Protein 2QNU (pdb70)

Structure (mmCIF, N/CA/C/O backbone):
data_2QNU
#
_entry.id   2QNU
#
_cell.length_a   61.257
_cell.length_b   125.407
_cell.length_c   49.876
_cell.angle_alpha   90.00
_cell.angle_beta   90.00
_cell.angle_gamma   90.00
#
_symmetry.space_group_name_H-M   'P 21 21 2'
#
loop_
_entity.id
_entity.type
_entity.pdbx_description
1 polymer 'Uncharacterized protein PA0076'
2 non-polymer 'ACETATE ION'
3 non-polymer 'TRIETHYLENE GLYCOL'
4 water water
#
loop_
_atom_site.group_PDB
_atom_site.id
_atom_site.type_symbol
_atom_site.label_atom_id
_atom_site.label_alt_id
_atom_site.label_comp_id
_atom_site.label_asym_id
_atom_site.label_entity_id
_atom_site.label_seq_id
_atom_site.pdbx_PDB_ins_code
_atom_site.Cartn_x
_atom_site.Cartn_y
_atom_site.Cartn_z
_atom_site.occupancy
_atom_site.B_iso_or_equiv
_atom_site.auth_seq_id
_atom_site.auth_comp_id
_atom_site.auth_asym_id
_atom_site.auth_atom_id
_atom_site.pdbx_PDB_model_num
ATOM 1 N N . VAL A 1 4 ? 44.174 51.101 41.284 1.00 38.89 4 VAL A N 1
ATOM 2 C CA . VAL A 1 4 ? 44.713 49.839 40.732 1.00 37.25 4 VAL A CA 1
ATOM 3 C C . VAL A 1 4 ? 44.189 48.549 41.455 1.00 36.76 4 VAL A C 1
ATOM 4 O O . VAL A 1 4 ? 44.061 48.469 42.661 1.00 34.57 4 VAL A O 1
ATOM 8 N N . GLY A 1 5 ? 43.947 47.520 40.659 1.00 35.45 5 GLY A N 1
ATOM 9 C CA . GLY A 1 5 ? 43.413 46.249 41.166 1.00 36.02 5 GLY A CA 1
ATOM 10 C C . GLY A 1 5 ? 43.982 45.189 40.261 1.00 35.38 5 GLY A C 1
ATOM 11 O O . GLY A 1 5 ? 44.761 45.502 39.350 1.00 34.58 5 GLY A O 1
ATOM 12 N N . PHE A 1 6 ? 43.617 43.945 40.520 1.00 36.92 6 PHE A N 1
ATOM 13 C CA . PHE A 1 6 ? 44.135 42.847 39.706 1.00 36.42 6 PHE A CA 1
ATOM 14 C C . PHE A 1 6 ? 43.042 41.801 39.561 1.00 36.63 6 PHE A C 1
ATOM 15 O O . PHE A 1 6 ? 42.058 41.780 40.329 1.00 36.08 6 PHE A O 1
ATOM 23 N N . TYR A 1 7 ? 43.194 40.982 38.540 1.00 36.06 7 TYR A N 1
ATOM 24 C CA . TYR A 1 7 ? 42.300 39.886 38.360 1.00 35.63 7 TYR A CA 1
ATOM 25 C C . TYR A 1 7 ? 43.035 38.825 37.609 1.00 35.62 7 TYR A C 1
ATOM 26 O O . TYR A 1 7 ? 43.728 39.102 36.622 1.00 34.69 7 TYR A O 1
ATOM 35 N N . GLY A 1 8 ? 42.869 37.603 38.108 1.00 35.25 8 GLY A N 1
ATOM 36 C CA . GLY A 1 8 ? 43.225 36.404 37.323 1.00 36.29 8 GLY A CA 1
ATOM 37 C C . GLY A 1 8 ? 43.595 35.236 38.196 1.00 36.32 8 GLY A C 1
ATOM 38 O O . GLY A 1 8 ? 42.945 35.003 39.234 1.00 35.51 8 GLY A O 1
ATOM 49 N N . LEU A 1 10 ? 46.862 33.197 40.262 1.00 38.67 10 LEU A N 1
ATOM 50 C CA . LEU A 1 10 ? 48.177 33.243 40.931 1.00 40.69 10 LEU A CA 1
ATOM 51 C C . LEU A 1 10 ? 48.573 31.843 41.368 1.00 40.21 10 LEU A C 1
ATOM 52 O O . LEU A 1 10 ? 47.716 31.134 41.893 1.00 39.63 10 LEU A O 1
ATOM 57 N N . ALA A 1 11 ? 49.852 31.475 41.257 1.00 40.18 11 ALA A N 1
ATOM 58 C CA . ALA A 1 11 ? 50.300 30.110 41.591 1.00 40.27 11 ALA A CA 1
ATOM 59 C C . ALA A 1 11 ? 50.024 29.681 43.026 1.00 39.85 11 ALA A C 1
ATOM 60 O O . ALA A 1 11 ? 49.796 28.497 43.311 1.00 39.49 11 ALA A O 1
ATOM 62 N N . GLY A 1 12 ? 50.040 30.642 43.943 1.00 38.91 12 GLY A N 1
ATOM 63 C CA . GLY A 1 12 ? 49.742 30.347 45.333 1.00 38.10 12 GLY A CA 1
ATOM 64 C C . GLY A 1 12 ? 48.258 30.177 45.664 1.00 37.40 12 GLY A C 1
ATOM 65 O O . GLY A 1 12 ? 47.935 29.975 46.793 1.00 38.28 12 GLY A O 1
ATOM 66 N N . ARG A 1 13 ? 47.344 30.279 44.724 1.00 36.50 13 ARG A N 1
ATOM 67 C CA . ARG A 1 13 ? 45.955 30.070 45.080 1.00 37.45 13 ARG A CA 1
ATOM 68 C C . ARG A 1 13 ? 45.257 29.240 44.022 1.00 36.73 13 ARG A C 1
ATOM 69 O O . ARG A 1 13 ? 45.682 29.182 42.897 1.00 33.08 13 ARG A O 1
ATOM 77 N N . GLY A 1 14 ? 44.220 28.536 44.455 1.00 37.87 14 GLY A N 1
ATOM 78 C CA . GLY A 1 14 ? 43.507 27.601 43.607 1.00 40.08 14 GLY A CA 1
ATOM 79 C C . GLY A 1 14 ? 42.433 28.270 42.781 1.00 40.81 14 GLY A C 1
ATOM 80 O O . GLY A 1 14 ? 42.261 27.928 41.640 1.00 44.01 14 GLY A O 1
ATOM 81 N N . ASP A 1 15 ? 41.745 29.259 43.311 1.00 42.29 15 ASP A N 1
ATOM 82 C CA . ASP A 1 15 ? 40.681 29.933 42.521 1.00 42.74 15 ASP A CA 1
ATOM 83 C C . ASP A 1 15 ? 41.119 31.257 41.852 1.00 42.59 15 ASP A C 1
ATOM 84 O O . ASP A 1 15 ? 42.224 31.769 42.099 1.00 41.60 15 ASP A O 1
ATOM 89 N N . PHE A 1 16 ? 40.244 31.786 40.991 1.00 41.98 16 PHE A N 1
ATOM 90 C CA . PHE A 1 16 ? 40.322 33.178 40.550 1.00 42.83 16 PHE A CA 1
ATOM 91 C C . PHE A 1 16 ? 40.462 34.100 41.742 1.00 42.43 16 PHE A C 1
ATOM 92 O O . PHE A 1 16 ? 39.887 33.851 42.789 1.00 43.11 16 PHE A O 1
ATOM 100 N N . VAL A 1 17 ? 41.315 35.101 41.594 1.00 42.37 17 VAL A N 1
ATOM 101 C CA . VAL A 1 17 ? 41.480 36.120 42.619 1.00 43.00 17 VAL A CA 1
ATOM 102 C C . VAL A 1 17 ? 41.344 37.518 41.981 1.00 41.87 17 VAL A C 1
ATOM 103 O O . VAL A 1 17 ? 41.692 37.725 40.839 1.00 41.48 17 VAL A O 1
ATOM 107 N N . SER A 1 18 ? 40.799 38.462 42.740 1.00 42.29 18 SER A N 1
ATOM 108 C CA . SER A 1 18 ? 40.415 39.754 42.193 1.00 42.64 18 SER A CA 1
ATOM 109 C C . SER A 1 18 ? 40.297 40.710 43.304 1.00 42.63 18 SER A C 1
ATOM 110 O O . SER A 1 18 ? 39.652 40.410 44.299 1.00 42.68 18 SER A O 1
ATOM 113 N N . ARG A 1 19 ? 40.976 41.825 43.166 1.00 42.48 19 ARG A N 1
ATOM 114 C CA . ARG A 1 19 ? 40.844 42.896 44.101 1.00 43.00 19 ARG A CA 1
ATOM 115 C C . ARG A 1 19 ? 40.822 44.205 43.344 1.00 42.04 19 ARG A C 1
ATOM 116 O O . ARG A 1 19 ? 41.508 44.352 42.333 1.00 40.82 19 ARG A O 1
ATOM 124 N N . GLY A 1 20 ? 40.031 45.155 43.858 1.00 41.43 20 GLY A N 1
ATOM 125 C CA . GLY A 1 20 ? 40.054 46.486 43.384 1.00 40.35 20 GLY A CA 1
ATOM 126 C C . GLY A 1 20 ? 39.401 46.767 42.054 1.00 40.76 20 GLY A C 1
ATOM 127 O O . GLY A 1 20 ? 39.534 47.881 41.555 1.00 40.24 20 GLY A O 1
ATOM 128 N N . LEU A 1 21 ? 38.681 45.822 41.465 1.00 40.07 21 LEU A N 1
ATOM 129 C CA . LEU A 1 21 ? 38.127 46.046 40.141 1.00 40.34 21 LEU A CA 1
ATOM 130 C C . LEU A 1 21 ? 36.641 45.746 40.115 1.00 40.61 21 LEU A C 1
ATOM 131 O O . LEU A 1 21 ? 36.196 44.751 40.650 1.00 41.90 21 LEU A O 1
ATOM 136 N N . PRO A 1 22 ? 35.850 46.615 39.487 1.00 40.46 22 PRO A N 1
ATOM 137 C CA . PRO A 1 22 ? 34.433 46.275 39.444 1.00 40.63 22 PRO A CA 1
ATOM 138 C C . PRO A 1 22 ? 34.110 45.244 38.362 1.00 39.80 22 PRO A C 1
ATOM 139 O O . PRO A 1 22 ? 34.912 45.046 37.416 1.00 37.60 22 PRO A O 1
ATOM 143 N N . ASN A 1 23 ? 32.896 44.700 38.454 1.00 39.74 23 ASN A N 1
ATOM 144 C CA . ASN A 1 23 ? 32.438 43.649 37.564 1.00 41.68 23 ASN A CA 1
ATOM 145 C C . ASN A 1 23 ? 32.218 44.178 36.150 1.00 40.94 23 ASN A C 1
ATOM 146 O O . ASN A 1 23 ? 32.333 43.465 35.171 1.00 40.35 23 ASN A O 1
ATOM 151 N N . THR A 1 24 ? 31.926 45.450 36.041 1.00 40.93 24 THR A N 1
ATOM 152 C CA . THR A 1 24 ? 31.848 46.124 34.748 1.00 40.01 24 THR A CA 1
ATOM 153 C C . THR A 1 24 ? 33.168 46.039 33.954 1.00 39.29 24 THR A C 1
ATOM 154 O O . THR A 1 24 ? 33.180 46.132 32.725 1.00 38.63 24 THR A O 1
ATOM 158 N N . PHE A 1 25 ? 34.289 45.864 34.650 1.00 38.50 25 PHE A N 1
ATOM 159 C CA . PHE A 1 25 ? 35.548 45.545 33.957 1.00 38.06 25 PHE A CA 1
ATOM 160 C C . PHE A 1 25 ? 35.779 44.008 33.876 1.00 38.08 25 PHE A C 1
ATOM 161 O O . PHE A 1 25 ? 36.141 43.487 32.813 1.00 36.75 25 PHE A O 1
ATOM 169 N N . VAL A 1 26 ? 35.649 43.342 35.025 1.00 37.61 26 VAL A N 1
ATOM 170 C CA . VAL A 1 26 ? 36.128 41.946 35.215 1.00 38.05 26 VAL A CA 1
ATOM 171 C C . VAL A 1 26 ? 35.309 40.993 34.319 1.00 38.83 26 VAL A C 1
ATOM 172 O O . VAL A 1 26 ? 35.891 40.143 33.609 1.00 37.46 26 VAL A O 1
ATOM 176 N N . GLU A 1 27 ? 33.982 41.197 34.292 1.00 39.19 27 GLU A N 1
ATOM 177 C CA . GLU A 1 27 ? 33.097 40.297 33.548 1.00 39.51 27 GLU A CA 1
ATOM 178 C C . GLU A 1 27 ? 33.465 40.253 32.078 1.00 38.72 27 GLU A C 1
ATOM 179 O O . GLU A 1 27 ? 33.775 39.193 31.552 1.00 40.58 27 GLU A O 1
ATOM 185 N N . PRO A 1 28 ? 33.515 41.416 31.410 1.00 39.00 28 PRO A N 1
ATOM 186 C CA . PRO A 1 28 ? 33.920 41.384 30.040 1.00 38.23 28 PRO A CA 1
ATOM 187 C C . PRO A 1 28 ? 35.402 41.028 29.797 1.00 36.90 28 PRO A C 1
ATOM 188 O O . PRO A 1 28 ? 35.731 40.519 28.742 1.00 36.16 28 PRO A O 1
ATOM 192 N N . TRP A 1 29 ? 36.268 41.359 30.729 1.00 36.25 29 TRP A N 1
ATOM 193 C CA . TRP A 1 29 ? 37.664 41.108 30.565 1.00 36.09 29 TRP A CA 1
ATOM 194 C C . TRP A 1 29 ? 37.927 39.554 30.608 1.00 36.86 29 TRP A C 1
ATOM 195 O O . TRP A 1 29 ? 38.626 38.991 29.756 1.00 36.50 29 TRP A O 1
ATOM 206 N N . ASP A 1 30 ? 37.384 38.939 31.650 1.00 37.46 30 ASP A N 1
ATOM 207 C CA . ASP A 1 30 ? 37.387 37.480 31.865 1.00 36.87 30 ASP A CA 1
ATOM 208 C C . ASP A 1 30 ? 36.817 36.769 30.646 1.00 36.58 30 ASP A C 1
ATOM 209 O O . ASP A 1 30 ? 37.482 35.944 30.104 1.00 35.31 30 ASP A O 1
ATOM 214 N N . ALA A 1 31 ? 35.670 37.207 30.128 1.00 36.49 31 ALA A N 1
ATOM 215 C CA . ALA A 1 31 ? 35.074 36.604 28.955 1.00 37.44 31 ALA A CA 1
ATOM 216 C C . ALA A 1 31 ? 35.978 36.701 27.739 1.00 38.03 31 ALA A C 1
ATOM 217 O O . ALA A 1 31 ? 36.139 35.724 26.963 1.00 37.96 31 ALA A O 1
ATOM 219 N N . TRP A 1 32 ? 36.652 37.844 27.614 1.00 38.42 32 TRP A N 1
ATOM 220 C CA . TRP A 1 32 ? 37.503 38.098 26.462 1.00 37.50 32 TRP A CA 1
ATOM 221 C C . TRP A 1 32 ? 38.691 37.208 26.565 1.00 37.28 32 TRP A C 1
ATOM 222 O O . TRP A 1 32 ? 39.033 36.549 25.612 1.00 38.21 32 TRP A O 1
ATOM 233 N N . LEU A 1 33 ? 39.334 37.179 27.716 1.00 37.48 33 LEU A N 1
ATOM 234 C CA . LEU A 1 33 ? 40.503 36.298 27.934 1.00 37.67 33 LEU A CA 1
ATOM 235 C C . LEU A 1 33 ? 40.139 34.821 27.809 1.00 36.32 33 LEU A C 1
ATOM 236 O O . LEU A 1 33 ? 40.876 34.064 27.243 1.00 37.51 33 LEU A O 1
ATOM 241 N N . ALA A 1 34 ? 39.018 34.418 28.348 1.00 35.49 34 ALA A N 1
ATOM 242 C CA . ALA A 1 34 ? 38.564 33.009 28.274 1.00 37.32 34 ALA A CA 1
ATOM 243 C C . ALA A 1 34 ? 38.344 32.539 26.843 1.00 37.84 34 ALA A C 1
ATOM 244 O O . ALA A 1 34 ? 38.748 31.463 26.474 1.00 37.36 34 ALA A O 1
ATOM 246 N N . SER A 1 35 ? 37.715 33.361 26.021 1.00 38.85 35 SER A N 1
ATOM 247 C CA . SER A 1 35 ? 37.520 33.059 24.612 1.00 38.58 35 SER A CA 1
ATOM 248 C C . SER A 1 35 ? 38.809 32.985 23.831 1.00 37.83 35 SER A C 1
ATOM 249 O O . SER A 1 35 ? 38.933 32.223 22.901 1.00 37.23 35 SER A O 1
ATOM 252 N N . GLY A 1 36 ? 39.737 33.878 24.156 1.00 36.51 36 GLY A N 1
ATOM 253 C CA . GLY A 1 36 ? 40.991 33.948 23.496 1.00 36.46 36 GLY A CA 1
ATOM 254 C C . GLY A 1 36 ? 41.851 32.802 24.006 1.00 35.22 36 GLY A C 1
ATOM 255 O O . GLY A 1 36 ? 42.483 32.143 23.216 1.00 36.27 36 GLY A O 1
ATOM 264 N N . ARG A 1 38 ? 40.760 29.730 24.956 1.00 38.83 38 ARG A N 1
ATOM 265 C CA . ARG A 1 38 ? 40.264 28.588 24.191 1.00 40.22 38 ARG A CA 1
ATOM 266 C C . ARG A 1 38 ? 40.562 28.614 22.712 1.00 38.98 38 ARG A C 1
ATOM 267 O O . ARG A 1 38 ? 40.930 27.597 22.165 1.00 40.22 38 ARG A O 1
ATOM 275 N N . ALA A 1 39 ? 40.368 29.742 22.026 1.00 38.77 39 ALA A N 1
ATOM 276 C CA . ALA A 1 39 ? 40.656 29.778 20.605 1.00 38.31 39 ALA A CA 1
ATOM 277 C C . ALA A 1 39 ? 42.122 29.463 20.381 1.00 38.84 39 ALA A C 1
ATOM 278 O O . ALA A 1 39 ? 42.445 28.687 19.509 1.00 38.16 39 ALA A O 1
ATOM 280 N N . SER A 1 40 ? 43.013 30.061 21.167 1.00 38.66 40 SER A N 1
ATOM 281 C CA . SER A 1 40 ? 44.444 29.850 20.931 1.00 38.06 40 SER A CA 1
ATOM 282 C C . SER A 1 40 ? 44.874 28.376 21.160 1.00 38.29 40 SER A C 1
ATOM 283 O O . SER A 1 40 ? 45.723 27.845 20.445 1.00 38.05 40 SER A O 1
ATOM 286 N N . GLN A 1 41 ? 44.277 27.750 22.162 1.00 39.06 41 GLN A N 1
ATOM 287 C CA . GLN A 1 41 ? 44.426 26.296 22.450 1.00 39.02 41 GLN A CA 1
ATOM 288 C C . GLN A 1 41 ? 43.979 25.418 21.291 1.00 39.43 41 GLN A C 1
ATOM 289 O O . GLN A 1 41 ? 44.692 24.504 20.871 1.00 37.30 41 GLN A O 1
ATOM 295 N N . ASP A 1 42 ? 42.831 25.737 20.715 1.00 39.60 42 ASP A N 1
ATOM 296 C CA . ASP A 1 42 ? 42.371 25.009 19.577 1.00 41.73 42 ASP A CA 1
ATOM 297 C C . ASP A 1 42 ? 43.307 25.120 18.401 1.00 42.80 42 ASP A C 1
ATOM 298 O O . ASP A 1 42 ? 43.570 24.118 17.715 1.00 42.95 42 ASP A O 1
ATOM 303 N N . GLU A 1 43 ? 43.753 26.357 18.146 1.00 43.35 43 GLU A N 1
ATOM 304 C CA . GLU A 1 43 ? 44.706 26.659 17.075 1.00 43.75 43 GLU A CA 1
ATOM 305 C C . GLU A 1 43 ? 46.085 26.023 17.239 1.00 42.45 43 GLU A C 1
ATOM 306 O O . GLU A 1 43 ? 46.620 25.448 16.308 1.00 43.10 43 GLU A O 1
ATOM 312 N N . LEU A 1 44 ? 46.686 26.181 18.399 1.00 42.19 44 LEU A N 1
ATOM 313 C CA . LEU A 1 44 ? 48.074 25.756 18.574 1.00 41.95 44 LEU A CA 1
ATOM 314 C C . LEU A 1 44 ? 48.194 24.312 19.030 1.00 41.66 44 LEU A C 1
ATOM 315 O O . LEU A 1 44 ? 49.242 23.700 18.839 1.00 42.03 44 LEU A O 1
ATOM 320 N N . GLY A 1 45 ? 47.133 23.794 19.646 1.00 41.22 45 GLY A N 1
ATOM 321 C CA . GLY A 1 45 ? 47.091 22.424 20.142 1.00 41.24 45 GLY A CA 1
ATOM 322 C C . GLY A 1 45 ? 48.270 22.081 21.031 1.00 41.03 45 GLY A C 1
ATOM 323 O O . GLY A 1 45 ? 48.480 22.679 22.087 1.00 40.32 45 GLY A O 1
ATOM 324 N N . ALA A 1 46 ? 49.038 21.089 20.585 1.00 41.63 46 ALA A N 1
ATOM 325 C CA . ALA A 1 46 ? 50.154 20.520 21.359 1.00 41.24 46 ALA A CA 1
ATOM 326 C C . ALA A 1 46 ? 51.258 21.544 21.590 1.00 40.71 46 ALA A C 1
ATOM 327 O O . ALA A 1 46 ? 51.939 21.516 22.610 1.00 41.66 46 ALA A O 1
ATOM 329 N N . ALA A 1 47 ? 51.414 22.445 20.635 1.00 39.82 47 ALA A N 1
ATOM 330 C CA . ALA A 1 47 ? 52.398 23.501 20.717 1.00 39.88 47 ALA A CA 1
ATOM 331 C C . ALA A 1 47 ? 51.942 24.731 21.617 1.00 39.86 47 ALA A C 1
ATOM 332 O O . ALA A 1 47 ? 52.701 25.693 21.808 1.00 39.35 47 ALA A O 1
ATOM 334 N N . TRP A 1 48 ? 50.740 24.676 22.193 1.00 39.23 48 TRP A N 1
ATOM 335 C CA . TRP A 1 48 ? 50.170 25.847 22.906 1.00 38.81 48 TRP A CA 1
ATOM 336 C C . TRP A 1 48 ? 50.955 26.178 24.169 1.00 39.22 48 TRP A C 1
ATOM 337 O O . TRP A 1 48 ? 51.385 27.344 24.391 1.00 36.83 48 TRP A O 1
ATOM 348 N N . LEU A 1 49 ? 51.139 25.164 25.011 1.00 40.11 49 LEU A N 1
ATOM 349 C CA . LEU A 1 49 ? 51.686 25.382 26.337 1.00 41.59 49 LEU A CA 1
ATOM 350 C C . LEU A 1 49 ? 53.057 26.025 26.308 1.00 42.18 49 LEU A C 1
ATOM 351 O O . LEU A 1 49 ? 53.345 26.981 27.054 1.00 42.16 49 LEU A O 1
ATOM 356 N N . ASP A 1 50 ? 53.884 25.524 25.413 1.00 42.69 50 ASP A N 1
ATOM 357 C CA . ASP A 1 50 ? 55.254 26.007 25.243 1.00 43.96 50 ASP A CA 1
ATOM 358 C C . ASP A 1 50 ? 55.227 27.486 24.768 1.00 43.33 50 ASP A C 1
ATOM 359 O O . ASP A 1 50 ? 55.994 28.313 25.235 1.00 43.12 50 ASP A O 1
ATOM 364 N N . ALA A 1 51 ? 54.321 27.788 23.851 1.00 42.41 51 ALA A N 1
ATOM 365 C CA . ALA A 1 51 ? 54.091 29.163 23.411 1.00 42.01 51 ALA A CA 1
ATOM 366 C C . ALA A 1 51 ? 53.618 30.079 24.542 1.00 41.34 51 ALA A C 1
ATOM 367 O O . ALA A 1 51 ? 54.191 31.101 24.747 1.00 44.64 51 ALA A O 1
ATOM 369 N N . TYR A 1 52 ? 52.606 29.693 25.289 1.00 40.27 52 TYR A N 1
ATOM 370 C CA . TYR A 1 52 ? 52.066 30.463 26.379 1.00 40.09 52 TYR A CA 1
ATOM 371 C C . TYR A 1 52 ? 53.096 30.720 27.476 1.00 40.26 52 TYR A C 1
ATOM 372 O O . TYR A 1 52 ? 53.175 31.815 28.052 1.00 39.21 52 TYR A O 1
ATOM 381 N N . LEU A 1 53 ? 53.860 29.693 27.820 1.00 40.96 53 LEU A N 1
ATOM 382 C CA . LEU A 1 53 ? 54.728 29.792 28.986 1.00 42.03 53 LEU A CA 1
ATOM 383 C C . LEU A 1 53 ? 55.967 30.660 28.712 1.00 42.24 53 LEU A C 1
ATOM 384 O O . LEU A 1 53 ? 56.611 31.117 29.647 1.00 42.80 53 LEU A O 1
ATOM 389 N N . THR A 1 54 ? 56.295 30.874 27.439 1.00 41.97 54 THR A N 1
ATOM 390 C CA . THR A 1 54 ? 57.401 31.774 27.055 1.00 41.96 54 THR A CA 1
ATOM 391 C C . THR A 1 54 ? 56.938 33.126 26.469 1.00 41.61 54 THR A C 1
ATOM 392 O O . THR A 1 54 ? 57.778 33.969 26.111 1.00 43.24 54 THR A O 1
ATOM 396 N N . SER A 1 55 ? 55.615 33.350 26.369 1.00 39.97 55 SER A N 1
ATOM 397 C CA . SER A 1 55 ? 55.092 34.539 25.736 1.00 38.61 55 SER A CA 1
ATOM 398 C C . SER A 1 55 ? 55.363 35.781 26.593 1.00 37.93 55 SER A C 1
ATOM 399 O O . SER A 1 55 ? 55.543 35.645 27.816 1.00 36.68 55 SER A O 1
ATOM 402 N N . PRO A 1 56 ? 55.338 37.003 25.960 1.00 37.50 56 PRO A N 1
ATOM 403 C CA . PRO A 1 56 ? 55.634 38.283 26.627 1.00 37.18 56 PRO A CA 1
ATOM 404 C C . PRO A 1 56 ? 54.591 38.716 27.627 1.00 34.94 56 PRO A C 1
ATOM 405 O O . PRO A 1 56 ? 53.433 38.330 27.501 1.00 35.24 56 PRO A O 1
ATOM 409 N N . LEU A 1 57 ? 54.989 39.527 28.598 1.00 35.13 57 LEU A N 1
ATOM 410 C CA . LEU A 1 57 ? 53.997 40.413 29.296 1.00 36.04 57 LEU A CA 1
ATOM 411 C C . LEU A 1 57 ? 53.558 41.542 28.329 1.00 34.91 57 LEU A C 1
ATOM 412 O O . LEU A 1 57 ? 54.369 42.047 27.533 1.00 34.44 57 LEU A O 1
ATOM 417 N N . TRP A 1 58 ? 52.257 41.829 28.327 1.00 34.97 58 TRP A N 1
ATOM 418 C CA . TRP A 1 58 ? 51.671 42.811 27.404 1.00 34.32 58 TRP A CA 1
ATOM 419 C C . TRP A 1 58 ? 51.124 43.945 28.204 1.00 34.98 58 TRP A C 1
ATOM 420 O O . TRP A 1 58 ? 50.225 43.746 29.030 1.00 33.72 58 TRP A O 1
ATOM 431 N N . ARG A 1 59 ? 51.638 45.162 27.891 1.00 35.02 59 ARG A N 1
ATOM 432 C CA . ARG A 1 59 ? 51.084 46.450 28.387 1.00 32.90 59 ARG A CA 1
ATOM 433 C C . ARG A 1 59 ? 49.952 46.801 27.466 1.00 32.48 59 ARG A C 1
ATOM 434 O O . ARG A 1 59 ? 50.013 46.518 26.255 1.00 32.53 59 ARG A O 1
ATOM 442 N N . PHE A 1 60 ? 48.914 47.389 28.020 1.00 31.62 60 PHE A N 1
ATOM 443 C CA . PHE A 1 60 ? 47.752 47.725 27.174 1.00 32.32 60 PHE A CA 1
ATOM 444 C C . PHE A 1 60 ? 47.083 49.077 27.571 1.00 31.76 60 PHE A C 1
ATOM 445 O O . PHE A 1 60 ? 47.203 49.519 28.678 1.00 30.61 60 PHE A O 1
ATOM 453 N N . ALA A 1 61 ? 46.308 49.640 26.637 1.00 33.24 61 ALA A N 1
ATOM 454 C CA . ALA A 1 61 ? 45.469 50.814 26.879 1.00 33.42 61 ALA A CA 1
ATOM 455 C C . ALA A 1 61 ? 44.216 50.562 26.079 1.00 33.75 61 ALA A C 1
ATOM 456 O O . ALA A 1 61 ? 44.302 50.341 24.907 1.00 34.64 61 ALA A O 1
ATOM 458 N N . ILE A 1 62 ? 43.078 50.523 26.741 1.00 34.93 62 ILE A N 1
ATOM 459 C CA . ILE A 1 62 ? 41.821 50.182 26.122 1.00 35.66 62 ILE A CA 1
ATOM 460 C C . ILE A 1 62 ? 40.859 51.345 26.316 1.00 35.25 62 ILE A C 1
ATOM 461 O O . ILE A 1 62 ? 40.610 51.808 27.430 1.00 35.25 62 ILE A O 1
ATOM 466 N N . ALA A 1 63 ? 40.273 51.752 25.206 1.00 34.91 63 ALA A N 1
ATOM 467 C CA . ALA A 1 63 ? 39.407 52.904 25.160 1.00 34.85 63 ALA A CA 1
ATOM 468 C C . ALA A 1 63 ? 38.090 52.717 25.888 1.00 35.25 63 ALA A C 1
ATOM 469 O O . ALA A 1 63 ? 37.554 51.585 26.014 1.00 33.00 63 ALA A O 1
ATOM 471 N N . PRO A 1 64 ? 37.528 53.863 26.360 1.00 35.05 64 PRO A N 1
ATOM 472 C CA . PRO A 1 64 ? 36.248 53.772 27.013 1.00 34.98 64 PRO A CA 1
ATOM 473 C C . PRO A 1 64 ? 35.249 53.050 26.174 1.00 34.44 64 PRO A C 1
ATOM 474 O O . PRO A 1 64 ? 35.280 53.178 24.951 1.00 34.88 64 PRO A O 1
ATOM 478 N N . GLY A 1 65 ? 34.371 52.309 26.822 1.00 35.55 65 GLY A N 1
ATOM 479 C CA . GLY A 1 65 ? 33.278 51.670 26.147 1.00 36.82 65 GLY A CA 1
ATOM 480 C C . GLY A 1 65 ? 33.536 50.242 25.702 1.00 38.67 65 GLY A C 1
ATOM 481 O O . GLY A 1 65 ? 32.620 49.541 25.350 1.00 37.71 65 GLY A O 1
ATOM 482 N N . LEU A 1 66 ? 34.790 49.828 25.656 1.00 38.28 66 LEU A N 1
ATOM 483 C CA . LEU A 1 66 ? 35.157 48.443 25.314 1.00 38.81 66 LEU A CA 1
ATOM 484 C C . LEU A 1 66 ? 34.997 47.450 26.468 1.00 38.98 66 LEU A C 1
ATOM 485 O O . LEU A 1 66 ? 34.600 46.356 26.231 1.00 38.97 66 LEU A O 1
ATOM 490 N N . LEU A 1 67 ? 35.325 47.854 27.687 1.00 40.24 67 LEU A N 1
ATOM 491 C CA . LEU A 1 67 ? 35.216 47.088 28.896 1.00 41.42 67 LEU A CA 1
ATOM 492 C C . LEU A 1 67 ? 34.544 47.864 30.017 1.00 42.96 67 LEU A C 1
ATOM 493 O O . LEU A 1 67 ? 35.147 48.095 31.087 1.00 45.57 67 LEU A O 1
ATOM 498 N N . GLY A 1 68 ? 33.312 48.282 29.784 1.00 43.59 68 GLY A N 1
ATOM 499 C CA . GLY A 1 68 ? 32.658 49.300 30.635 1.00 42.55 68 GLY A CA 1
ATOM 500 C C . GLY A 1 68 ? 32.974 50.697 30.144 1.00 42.84 68 GLY A C 1
ATOM 501 O O . GLY A 1 68 ? 33.698 50.864 29.157 1.00 44.52 68 GLY A O 1
ATOM 502 N N . GLY A 1 69 ? 32.422 51.702 30.838 1.00 42.05 69 GLY A N 1
ATOM 503 C CA . GLY A 1 69 ? 32.528 53.114 30.456 1.00 41.91 69 GLY A CA 1
ATOM 504 C C . GLY A 1 69 ? 33.881 53.760 30.627 1.00 40.78 69 GLY A C 1
ATOM 505 O O . GLY A 1 69 ? 34.208 54.696 29.905 1.00 40.21 69 GLY A O 1
ATOM 506 N N . GLU A 1 70 ? 34.692 53.231 31.546 1.00 39.66 70 GLU A N 1
ATOM 507 C CA . GLU A 1 70 ? 35.964 53.794 31.864 1.00 39.76 70 GLU A CA 1
ATOM 508 C C . GLU A 1 70 ? 37.016 53.277 30.896 1.00 39.52 70 GLU A C 1
ATOM 509 O O . GLU A 1 70 ? 36.873 52.199 30.310 1.00 40.63 70 GLU A O 1
ATOM 515 N N . ALA A 1 71 ? 38.053 54.064 30.693 1.00 38.24 71 ALA A N 1
ATOM 516 C CA . ALA A 1 71 ? 39.224 53.608 29.966 1.00 36.90 71 ALA A CA 1
ATOM 517 C C . ALA A 1 71 ? 39.946 52.700 30.957 1.00 36.42 71 ALA A C 1
ATOM 518 O O . ALA A 1 71 ? 39.658 52.755 32.171 1.00 34.76 71 ALA A O 1
ATOM 520 N N . VAL A 1 72 ? 40.845 51.869 30.411 1.00 36.16 72 VAL A N 1
ATOM 521 C CA . VAL A 1 72 ? 41.596 50.843 31.172 1.00 36.95 72 VAL A CA 1
ATOM 522 C C . VAL A 1 72 ? 43.029 50.726 30.644 1.00 35.52 72 VAL A C 1
ATOM 523 O O . VAL A 1 72 ? 43.237 50.737 29.447 1.00 37.40 72 VAL A O 1
ATOM 527 N N . THR A 1 73 ? 43.986 50.681 31.558 1.00 35.23 73 THR A N 1
ATOM 528 C CA . THR A 1 73 ? 45.407 50.502 31.251 1.00 34.46 73 THR A CA 1
ATOM 529 C C . THR A 1 73 ? 45.920 49.498 32.291 1.00 34.04 73 THR A C 1
ATOM 530 O O . THR A 1 73 ? 45.421 49.418 33.398 1.00 35.38 73 THR A O 1
ATOM 534 N N . GLY A 1 74 ? 46.918 48.737 31.908 1.00 34.05 74 GLY A N 1
ATOM 535 C CA . GLY A 1 74 ? 47.518 47.775 32.836 1.00 33.57 74 GLY A CA 1
ATOM 536 C C . GLY A 1 74 ? 48.477 46.885 32.090 1.00 32.95 74 GLY A C 1
ATOM 537 O O . GLY A 1 74 ? 48.863 47.207 30.996 1.00 32.21 74 GLY A O 1
ATOM 538 N N . VAL A 1 75 ? 48.895 45.794 32.734 1.00 33.93 75 VAL A N 1
ATOM 539 C CA . VAL A 1 75 ? 49.748 44.776 32.131 1.00 34.84 75 VAL A CA 1
ATOM 540 C C . VAL A 1 75 ? 49.077 43.398 32.399 1.00 35.26 75 VAL A C 1
ATOM 541 O O . VAL A 1 75 ? 48.528 43.149 33.485 1.00 34.23 75 VAL A O 1
ATOM 545 N N . VAL A 1 76 ? 49.167 42.507 31.411 1.00 36.35 76 VAL A N 1
ATOM 546 C CA . VAL A 1 76 ? 48.708 41.117 31.554 1.00 36.56 76 VAL A CA 1
ATOM 547 C C . VAL A 1 76 ? 49.878 40.142 31.266 1.00 37.75 76 VAL A C 1
ATOM 548 O O . VAL A 1 76 ? 50.609 40.312 30.293 1.00 38.20 76 VAL A O 1
ATOM 560 N N . PRO A 1 78 ? 51.012 35.795 31.302 1.00 37.37 78 PRO A N 1
ATOM 561 C CA . PRO A 1 78 ? 50.648 34.344 31.375 1.00 36.38 78 PRO A CA 1
ATOM 562 C C . PRO A 1 78 ? 50.819 33.898 32.820 1.00 34.62 78 PRO A C 1
ATOM 563 O O . PRO A 1 78 ? 51.802 34.276 33.493 1.00 35.18 78 PRO A O 1
ATOM 567 N N . SER A 1 79 ? 49.865 33.147 33.342 1.00 34.01 79 SER A N 1
ATOM 568 C CA . SER A 1 79 ? 49.920 32.671 34.725 1.00 33.96 79 SER A CA 1
ATOM 569 C C . SER A 1 79 ? 49.231 31.278 34.870 1.00 33.24 79 SER A C 1
ATOM 570 O O . SER A 1 79 ? 48.828 30.648 33.893 1.00 33.37 79 SER A O 1
ATOM 573 N N . ILE A 1 80 ? 49.143 30.820 36.099 1.00 34.42 80 ILE A N 1
ATOM 574 C CA . ILE A 1 80 ? 48.652 29.488 36.450 1.00 33.40 80 ILE A CA 1
ATOM 575 C C . ILE A 1 80 ? 48.076 29.555 37.829 1.00 32.86 80 ILE A C 1
ATOM 576 O O . ILE A 1 80 ? 48.545 30.335 38.602 1.00 32.67 80 ILE A O 1
ATOM 581 N N . ASP A 1 81 ? 47.106 28.708 38.214 1.00 32.57 81 ASP A N 1
ATOM 582 C CA . ASP A 1 81 ? 46.701 28.591 39.631 1.00 32.52 81 ASP A CA 1
ATOM 583 C C . ASP A 1 81 ? 47.484 27.473 40.337 1.00 31.38 81 ASP A C 1
ATOM 584 O O . ASP A 1 81 ? 48.298 26.783 39.721 1.00 30.63 81 ASP A O 1
ATOM 589 N N . ARG A 1 82 ? 47.279 27.369 41.640 1.00 31.43 82 ARG A N 1
ATOM 590 C CA . ARG A 1 82 ? 47.874 26.318 42.482 1.00 32.65 82 ARG A CA 1
ATOM 591 C C . ARG A 1 82 ? 47.703 24.852 42.006 1.00 33.78 82 ARG A C 1
ATOM 592 O O . ARG A 1 82 ? 48.566 23.963 42.315 1.00 32.68 82 ARG A O 1
ATOM 600 N N . VAL A 1 83 ? 46.620 24.583 41.287 1.00 33.31 83 VAL A N 1
ATOM 601 C CA . VAL A 1 83 ? 46.353 23.249 40.807 1.00 34.47 83 VAL A CA 1
ATOM 602 C C . VAL A 1 83 ? 46.534 23.057 39.335 1.00 34.95 83 VAL A C 1
ATOM 603 O O . VAL A 1 83 ? 45.900 22.180 38.711 1.00 36.28 83 VAL A O 1
ATOM 607 N N . GLY A 1 84 ? 47.425 23.831 38.739 1.00 34.47 84 GLY A N 1
ATOM 608 C CA . GLY A 1 84 ? 47.846 23.565 37.375 1.00 33.94 84 GLY A CA 1
ATOM 609 C C . GLY A 1 84 ? 46.993 24.053 36.243 1.00 34.67 84 GLY A C 1
ATOM 610 O O . GLY A 1 84 ? 47.254 23.697 35.103 1.00 34.55 84 GLY A O 1
ATOM 611 N N . ARG A 1 85 ? 45.956 24.834 36.530 1.00 34.47 85 ARG A N 1
ATOM 612 C CA . ARG A 1 85 ? 45.100 25.373 35.478 1.00 35.70 85 ARG A CA 1
ATOM 613 C C . ARG A 1 85 ? 45.584 26.799 35.016 1.00 35.59 85 ARG A C 1
ATOM 614 O O . ARG A 1 85 ? 45.850 27.670 35.842 1.00 33.74 85 ARG A O 1
ATOM 622 N N . TYR A 1 86 ? 45.744 26.971 33.711 1.00 35.31 86 TYR A N 1
ATOM 623 C CA . TYR A 1 86 ? 46.353 28.155 33.184 1.00 37.44 86 TYR A CA 1
ATOM 624 C C . TYR A 1 86 ? 45.362 29.320 32.954 1.00 37.80 86 TYR A C 1
ATOM 625 O O . TYR A 1 86 ? 44.261 29.142 32.419 1.00 36.95 86 TYR A O 1
ATOM 634 N N . PHE A 1 87 ? 45.793 30.518 33.335 1.00 37.50 87 PHE A N 1
ATOM 635 C CA . PHE A 1 87 ? 44.984 31.714 33.022 1.00 37.26 87 PHE A CA 1
ATOM 636 C C . PHE A 1 87 ? 45.813 32.949 33.375 1.00 36.59 87 PHE A C 1
ATOM 637 O O . PHE A 1 87 ? 46.557 32.908 34.347 1.00 36.94 87 PHE A O 1
ATOM 645 N N . PRO A 1 88 ? 45.758 34.000 32.539 1.00 34.79 88 PRO A N 1
ATOM 646 C CA . PRO A 1 88 ? 46.617 35.123 32.833 1.00 34.98 88 PRO A CA 1
ATOM 647 C C . PRO A 1 88 ? 46.325 35.888 34.136 1.00 34.80 88 PRO A C 1
ATOM 648 O O . PRO A 1 88 ? 45.212 35.835 34.718 1.00 34.75 88 PRO A O 1
ATOM 652 N N . LEU A 1 89 ? 47.344 36.575 34.596 1.00 34.49 89 LEU A N 1
ATOM 653 C CA . LEU A 1 89 ? 47.229 37.482 35.707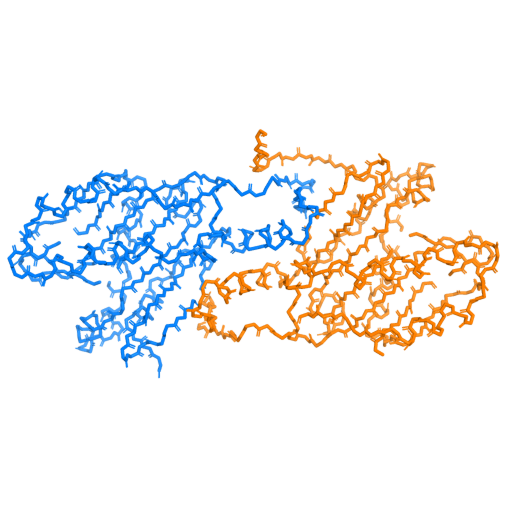 1.00 35.32 89 LEU A CA 1
ATOM 654 C C . LEU A 1 89 ? 47.340 38.928 35.143 1.00 35.74 89 LEU A C 1
ATOM 655 O O . LEU A 1 89 ? 48.264 39.224 34.369 1.00 34.34 89 LEU A O 1
ATOM 660 N N . THR A 1 90 ? 46.393 39.783 35.569 1.00 35.98 90 THR A N 1
ATOM 661 C CA . THR A 1 90 ? 46.242 41.112 35.037 1.00 36.55 90 THR A CA 1
ATOM 662 C C . THR A 1 90 ? 46.201 42.111 36.188 1.00 37.29 90 THR A C 1
ATOM 663 O O . THR A 1 90 ? 45.409 41.914 37.122 1.00 37.96 90 THR A O 1
ATOM 667 N N . VAL A 1 91 ? 47.053 43.149 36.116 1.00 37.74 91 VAL A N 1
ATOM 668 C CA . VAL A 1 91 ? 46.945 44.352 36.955 1.00 37.65 91 VAL A CA 1
ATOM 669 C C . VAL A 1 91 ? 46.395 45.488 36.081 1.00 37.70 91 VAL A C 1
ATOM 670 O O . VAL A 1 91 ? 46.867 45.734 34.974 1.00 37.51 91 VAL A O 1
ATOM 674 N N . ALA A 1 92 ? 45.322 46.100 36.553 1.00 37.53 92 ALA A N 1
ATOM 675 C CA . ALA A 1 92 ? 44.604 47.090 35.767 1.00 36.35 92 ALA A CA 1
ATOM 676 C C . ALA A 1 92 ? 44.179 48.293 36.614 1.00 36.50 92 ALA A C 1
ATOM 677 O O . ALA A 1 92 ? 43.792 48.195 37.771 1.00 35.91 92 ALA A O 1
ATOM 679 N N . CYS A 1 93 ? 44.219 49.430 35.940 1.00 36.93 93 CYS A N 1
ATOM 680 C CA . CYS A 1 93 ? 43.780 50.697 36.463 1.00 36.64 93 CYS A CA 1
ATOM 681 C C . CYS A 1 93 ? 42.676 51.257 35.560 1.00 35.07 93 CYS A C 1
ATOM 682 O O . CYS A 1 93 ? 42.880 51.429 34.345 1.00 35.02 93 CYS A O 1
ATOM 685 N N . LEU A 1 94 ? 41.519 51.531 36.161 1.00 34.79 94 LEU A N 1
ATOM 686 C CA . LEU A 1 94 ? 40.436 52.201 35.464 1.00 37.25 94 LEU A CA 1
ATOM 687 C C . LEU A 1 94 ? 40.599 53.724 35.509 1.00 37.02 94 LEU A C 1
ATOM 688 O O . LEU A 1 94 ? 40.861 54.296 36.565 1.00 35.79 94 LEU A O 1
ATOM 693 N N . LEU A 1 95 ? 40.443 54.349 34.352 1.00 37.88 95 LEU A N 1
ATOM 694 C CA . LEU A 1 95 ? 40.688 55.763 34.155 1.00 37.65 95 LEU A CA 1
ATOM 695 C C . LEU A 1 95 ? 39.418 56.432 33.632 1.00 38.42 95 LEU A C 1
ATOM 696 O O . LEU A 1 95 ? 38.579 55.781 33.013 1.00 38.08 95 LEU A O 1
ATOM 701 N N . PRO A 1 96 ? 39.290 57.746 33.842 1.00 38.96 96 PRO A N 1
ATOM 702 C CA . PRO A 1 96 ? 38.121 58.455 33.245 1.00 38.30 96 PRO A CA 1
ATOM 703 C C . PRO A 1 96 ? 38.033 58.422 31.733 1.00 37.50 96 PRO A C 1
ATOM 704 O O . PRO A 1 96 ? 39.017 58.271 31.025 1.00 36.02 96 PRO A O 1
ATOM 708 N N . ALA A 1 97 ? 36.819 58.590 31.230 1.00 38.98 97 ALA A N 1
ATOM 709 C CA . ALA A 1 97 ? 36.552 58.520 29.783 1.00 38.23 97 ALA A CA 1
ATOM 710 C C . ALA A 1 97 ? 37.243 59.634 28.970 1.00 37.25 97 ALA A C 1
ATOM 711 O O . ALA A 1 97 ? 37.442 59.511 27.754 1.00 36.11 97 ALA A O 1
ATOM 713 N N . ASN A 1 98 ? 37.589 60.728 29.630 1.00 37.17 98 ASN A N 1
ATOM 714 C CA . ASN A 1 98 ? 38.392 61.771 28.992 1.00 37.68 98 ASN A CA 1
ATOM 715 C C . ASN A 1 98 ? 39.897 61.625 29.261 1.00 38.22 98 ASN A C 1
ATOM 716 O O . ASN A 1 98 ? 40.663 62.577 29.102 1.00 36.79 98 ASN A O 1
ATOM 721 N N . ALA A 1 99 ? 40.341 60.426 29.636 1.00 38.50 99 ALA A N 1
ATOM 722 C CA . ALA A 1 99 ? 41.784 60.203 29.874 1.00 37.69 99 ALA A CA 1
ATOM 723 C C . ALA A 1 99 ? 42.609 60.302 28.615 1.00 37.12 99 ALA A C 1
ATOM 724 O O . ALA A 1 99 ? 42.164 59.960 27.546 1.00 34.18 99 ALA A O 1
ATOM 726 N N . ASP A 1 100 ? 43.855 60.757 28.792 1.00 37.66 100 ASP A N 1
ATOM 727 C CA . ASP A 1 100 ? 44.809 60.915 27.728 1.00 37.70 100 ASP A CA 1
ATOM 728 C C . ASP A 1 100 ? 45.516 59.594 27.474 1.00 37.60 100 ASP A C 1
ATOM 729 O O . ASP A 1 100 ? 46.693 59.397 27.919 1.00 36.36 100 ASP A O 1
ATOM 734 N N . LEU A 1 101 ? 44.858 58.690 26.749 1.00 37.09 101 LEU A N 1
ATOM 735 C CA . LEU A 1 101 ? 45.480 57.363 26.474 1.00 39.15 101 LEU A CA 1
ATOM 736 C C . LEU A 1 101 ? 46.670 57.524 25.513 1.00 40.05 101 LEU A C 1
ATOM 737 O O . LEU A 1 101 ? 47.668 56.812 25.598 1.00 39.61 101 LEU A O 1
ATOM 742 N N . GLY A 1 102 ? 46.549 58.474 24.603 1.00 40.65 102 GLY A N 1
ATOM 743 C CA . GLY A 1 102 ? 47.667 58.941 23.791 1.00 40.55 102 GLY A CA 1
ATOM 744 C C . GLY A 1 102 ? 48.997 59.174 24.467 1.00 40.83 102 GLY A C 1
ATOM 745 O O . GLY A 1 102 ? 50.016 58.616 24.031 1.00 41.89 102 GLY A O 1
ATOM 746 N N . GLY A 1 103 ? 49.007 59.999 25.518 1.00 40.24 103 GLY A N 1
ATOM 747 C CA . GLY A 1 103 ? 50.219 60.314 26.237 1.00 40.92 103 GLY A CA 1
ATOM 748 C C . GLY A 1 103 ? 50.653 59.157 27.094 1.00 40.58 103 GLY A C 1
ATOM 749 O O . GLY A 1 103 ? 51.809 59.027 27.499 1.00 42.17 103 GLY A O 1
ATOM 750 N N . LEU A 1 104 ? 49.719 58.288 27.391 1.00 41.08 104 LEU A N 1
ATOM 751 C CA . LEU A 1 104 ? 50.043 57.128 28.198 1.00 41.91 104 LEU A CA 1
ATOM 752 C C . LEU A 1 104 ? 50.749 56.056 27.343 1.00 40.46 104 LEU A C 1
ATOM 753 O O . LEU A 1 104 ? 51.793 55.550 27.692 1.00 38.07 104 LEU A O 1
ATOM 758 N N . VAL A 1 105 ? 50.178 55.750 26.188 1.00 38.57 105 VAL A N 1
ATOM 759 C CA . VAL A 1 105 ? 50.811 54.826 25.287 1.00 38.39 105 VAL A CA 1
ATOM 760 C C . VAL A 1 105 ? 52.140 55.417 24.802 1.00 39.85 105 VAL A C 1
ATOM 761 O O . VAL A 1 105 ? 53.184 54.757 24.686 1.00 38.49 105 VAL A O 1
ATOM 765 N N . GLY A 1 106 ? 52.091 56.706 24.499 1.00 41.48 106 GLY A N 1
ATOM 766 C CA . GLY A 1 106 ? 53.299 57.416 24.091 1.00 41.84 106 GLY A CA 1
ATOM 767 C C . GLY A 1 106 ? 54.055 58.023 25.226 1.00 42.17 106 GLY A C 1
ATOM 768 O O . GLY A 1 106 ? 54.836 58.876 24.993 1.00 43.91 106 GLY A O 1
ATOM 769 N N . GLY A 1 107 ? 53.832 57.580 26.449 1.00 42.34 107 GLY A N 1
ATOM 770 C CA . GLY A 1 107 ? 54.441 58.168 27.624 1.00 42.25 107 GLY A CA 1
ATOM 771 C C . GLY A 1 107 ? 55.544 57.316 28.254 1.00 41.39 107 GLY A C 1
ATOM 772 O O . GLY A 1 107 ? 55.953 56.268 27.725 1.00 41.34 107 GLY A O 1
ATOM 773 N N . ASP A 1 108 ? 56.027 57.779 29.393 1.00 40.16 108 ASP A N 1
ATOM 774 C CA . ASP A 1 108 ? 57.148 57.127 30.036 1.00 40.94 108 ASP A CA 1
ATOM 775 C C . ASP A 1 108 ? 56.708 55.724 30.411 1.00 40.19 108 ASP A C 1
ATOM 776 O O . ASP A 1 108 ? 55.509 55.484 30.624 1.00 37.48 108 ASP A O 1
ATOM 781 N N . ASP A 1 109 ? 57.689 54.824 30.468 1.00 40.23 109 ASP A N 1
ATOM 782 C CA . ASP A 1 109 ? 57.454 53.384 30.701 1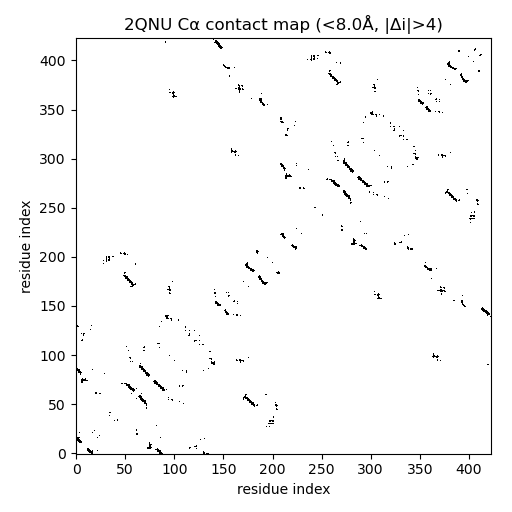.00 41.78 109 ASP A CA 1
ATOM 783 C C . ASP A 1 109 ? 57.310 53.014 32.186 1.00 41.49 109 ASP A C 1
ATOM 784 O O . ASP A 1 109 ? 56.870 51.918 32.508 1.00 43.72 109 ASP A O 1
ATOM 789 N N . GLY A 1 110 ? 57.683 53.923 33.072 1.00 41.09 110 GLY A N 1
ATOM 790 C CA . GLY A 1 110 ? 57.943 53.610 34.480 1.00 40.10 110 GLY A CA 1
ATOM 791 C C . GLY A 1 110 ? 56.820 52.917 35.246 1.00 38.46 110 GLY A C 1
ATOM 792 O O . GLY A 1 110 ? 57.079 52.027 36.076 1.00 38.73 110 GLY A O 1
ATOM 793 N N . TRP A 1 111 ? 55.592 53.358 35.018 1.00 37.04 111 TRP A N 1
ATOM 794 C CA . TRP A 1 111 ? 54.440 52.783 35.696 1.00 37.37 111 TRP A CA 1
ATOM 795 C C . TRP A 1 111 ? 54.322 51.317 35.269 1.00 36.96 111 TRP A C 1
ATOM 796 O O . TRP A 1 111 ? 54.159 50.421 36.117 1.00 36.65 111 TRP A O 1
ATOM 807 N N . PHE A 1 112 ? 54.462 51.092 33.962 1.00 36.71 112 PHE A N 1
ATOM 808 C CA . PHE A 1 112 ? 54.322 49.756 33.407 1.00 37.31 112 PHE A CA 1
ATOM 809 C C . PHE A 1 112 ? 55.480 48.813 33.863 1.00 37.34 112 PHE A C 1
ATOM 810 O O . PHE A 1 112 ? 55.258 47.592 34.090 1.00 36.43 112 PHE A O 1
ATOM 818 N N . GLU A 1 113 ? 56.686 49.368 34.020 1.00 37.98 113 GLU A N 1
ATOM 819 C CA . GLU A 1 113 ? 57.804 48.566 34.517 1.00 39.38 113 GLU A CA 1
ATOM 820 C C . GLU A 1 113 ? 57.518 48.173 35.965 1.00 39.28 113 GLU A C 1
ATOM 821 O O . GLU A 1 113 ? 57.686 47.020 36.336 1.00 39.06 113 GLU A O 1
ATOM 827 N N . GLN A 1 114 ? 57.043 49.115 36.782 1.00 40.40 114 GLN A N 1
ATOM 828 C CA . GLN A 1 114 ? 56.622 48.813 38.183 1.00 41.03 114 GLN A CA 1
ATOM 829 C C . GLN A 1 114 ? 55.577 47.662 38.192 1.00 40.11 114 GLN A C 1
ATOM 830 O O . GLN A 1 114 ? 55.626 46.753 39.016 1.00 38.88 114 GLN A O 1
ATOM 836 N N . VAL A 1 115 ? 54.635 47.706 37.263 1.00 39.72 115 VAL A N 1
ATOM 837 C CA . VAL A 1 115 ? 53.568 46.689 37.240 1.00 39.75 115 VAL A CA 1
ATOM 838 C C . VAL A 1 115 ? 54.155 45.377 36.768 1.00 39.96 115 VAL A C 1
ATOM 839 O O . VAL A 1 115 ? 53.817 44.337 37.320 1.00 40.90 115 VAL A O 1
ATOM 843 N N . GLU A 1 116 ? 55.055 45.422 35.791 1.00 39.96 116 GLU A N 1
ATOM 844 C CA . GLU A 1 116 ? 55.692 44.190 35.292 1.00 40.58 116 GLU A CA 1
ATOM 845 C C . GLU A 1 116 ? 56.441 43.521 36.469 1.00 39.73 116 GLU A C 1
ATOM 846 O O . GLU A 1 116 ? 56.136 42.404 36.810 1.00 38.44 116 GLU A O 1
ATOM 852 N N . SER A 1 117 ? 57.313 44.255 37.155 1.00 39.68 117 SER A N 1
ATOM 853 C CA . SER A 1 117 ? 58.002 43.730 38.341 1.00 40.19 117 SER A CA 1
ATOM 854 C C . SER A 1 117 ? 57.047 43.046 39.318 1.00 39.97 117 SER A C 1
ATOM 855 O O . SER A 1 117 ? 57.303 41.901 39.727 1.00 40.05 117 SER A O 1
ATOM 858 N N . LEU A 1 118 ? 55.913 43.663 39.637 1.00 39.52 118 LEU A N 1
ATOM 859 C CA . LEU A 1 118 ? 54.976 43.050 40.610 1.00 39.57 118 LEU A CA 1
ATOM 860 C C . LEU A 1 118 ? 54.383 41.730 40.171 1.00 39.20 118 LEU A C 1
ATOM 861 O O . LEU A 1 118 ? 54.272 40.746 40.973 1.00 39.54 118 LEU A O 1
ATOM 866 N N . LEU A 1 119 ? 53.949 41.719 38.914 1.00 38.54 119 LEU A N 1
ATOM 867 C CA . LEU A 1 119 ? 53.417 40.541 38.273 1.00 37.91 119 LEU A CA 1
ATOM 868 C C . LEU A 1 119 ? 54.499 39.410 38.283 1.00 38.73 119 LEU A C 1
ATOM 869 O O . LEU A 1 119 ? 54.208 38.289 38.642 1.00 37.28 119 LEU A O 1
ATOM 874 N N . LEU A 1 120 ? 55.734 39.731 37.896 1.00 38.77 120 LEU A N 1
ATOM 875 C CA . LEU A 1 120 ? 56.734 38.699 37.707 1.00 39.68 120 LEU A CA 1
ATOM 876 C C . LEU A 1 120 ? 57.057 38.082 39.049 1.00 41.09 120 LEU A C 1
ATOM 877 O O . LEU A 1 120 ? 57.287 36.884 39.134 1.00 41.45 120 LEU A O 1
ATOM 882 N N . SER A 1 121 ? 57.069 38.913 40.079 1.00 42.27 121 SER A N 1
ATOM 883 C CA . SER A 1 121 ? 57.346 38.501 41.435 1.00 43.48 121 SER A CA 1
ATOM 884 C C . SER A 1 121 ? 56.439 37.381 41.898 1.00 44.29 121 SER A C 1
ATOM 885 O O . SER A 1 121 ? 56.843 36.584 42.747 1.00 42.76 121 SER A O 1
ATOM 888 N N . THR A 1 122 ? 55.210 37.340 41.368 1.00 45.26 122 THR A N 1
ATOM 889 C CA . THR A 1 122 ? 54.242 36.338 41.769 1.00 47.11 122 THR A CA 1
ATOM 890 C C . THR A 1 122 ? 54.634 34.936 41.301 1.00 48.08 122 THR A C 1
ATOM 891 O O . THR A 1 122 ? 54.037 33.976 41.727 1.00 47.79 122 THR A O 1
ATOM 895 N N . LEU A 1 123 ? 55.620 34.837 40.414 1.00 49.90 123 LEU A N 1
ATOM 896 C CA . LEU A 1 123 ? 56.160 33.547 39.989 1.00 51.16 123 LEU A CA 1
ATOM 897 C C . LEU A 1 123 ? 57.441 33.127 40.734 1.00 52.24 123 LEU A C 1
ATOM 898 O O . LEU A 1 123 ? 58.217 32.325 40.215 1.00 53.03 123 LEU A O 1
ATOM 903 N N . GLU A 1 124 ? 57.686 33.654 41.931 1.00 53.04 124 GLU A N 1
ATOM 904 C CA . GLU A 1 124 ? 58.726 33.069 42.794 1.00 53.76 124 GLU A CA 1
ATOM 905 C C . GLU A 1 124 ? 58.006 32.113 43.744 1.00 53.91 124 GLU A C 1
ATOM 906 O O . GLU A 1 124 ? 56.994 32.504 44.331 1.00 53.45 124 GLU A O 1
ATOM 912 N N . PRO A 1 125 ? 58.486 30.846 43.867 1.00 54.74 125 PRO A N 1
ATOM 913 C CA . PRO A 1 125 ? 57.874 29.854 44.795 1.00 54.70 125 PRO A CA 1
ATOM 914 C C . PRO A 1 125 ? 57.513 30.423 46.182 1.00 54.88 125 PRO A C 1
ATOM 915 O O . PRO A 1 125 ? 56.450 30.098 46.724 1.00 54.28 125 PRO A O 1
ATOM 919 N N . GLU A 1 126 ? 58.386 31.277 46.730 1.00 54.90 126 GLU A N 1
ATOM 920 C CA . GLU A 1 126 ? 58.180 31.864 48.053 1.00 55.22 126 GLU A CA 1
ATOM 921 C C . GLU A 1 126 ? 57.288 33.114 48.041 1.00 54.89 126 GLU A C 1
ATOM 922 O O . GLU A 1 126 ? 57.095 33.729 49.090 1.00 54.85 126 GLU A O 1
ATOM 928 N N . ALA A 1 127 ? 56.755 33.480 46.866 1.00 54.15 127 ALA A N 1
ATOM 929 C CA . ALA A 1 127 ? 55.776 34.554 46.732 1.00 53.44 127 ALA A CA 1
ATOM 930 C C . ALA A 1 127 ? 54.673 34.470 47.768 1.00 52.79 127 ALA A C 1
ATOM 931 O O . ALA A 1 127 ? 54.102 33.414 47.978 1.00 53.70 127 ALA A O 1
ATOM 933 N N . GLU A 1 128 ? 54.380 35.590 48.413 1.00 52.20 128 GLU A N 1
ATOM 934 C CA . GLU A 1 128 ? 53.264 35.699 49.346 1.00 51.90 128 GLU A CA 1
ATOM 935 C C . GLU A 1 128 ? 52.189 36.424 48.600 1.00 50.39 128 GLU A C 1
ATOM 936 O O . GLU A 1 128 ? 52.410 37.548 48.134 1.00 49.79 128 GLU A O 1
ATOM 942 N N . VAL A 1 129 ? 51.026 35.800 48.479 1.00 49.41 129 VAL A N 1
ATOM 943 C CA . VAL A 1 129 ? 49.931 36.420 47.746 1.00 48.96 129 VAL A CA 1
ATOM 944 C C . VAL A 1 129 ? 49.425 37.706 48.423 1.00 48.56 129 VAL A C 1
ATOM 945 O O . VAL A 1 129 ? 49.038 38.631 47.742 1.00 47.87 129 VAL A O 1
ATOM 949 N N . GLU A 1 130 ? 49.403 37.739 49.752 1.00 48.14 130 GLU A N 1
ATOM 950 C CA . GLU A 1 130 ? 48.959 38.931 50.478 1.00 48.44 130 GLU A CA 1
ATOM 951 C C . GLU A 1 130 ? 49.929 40.100 50.276 1.00 47.46 130 GLU A C 1
ATOM 952 O O . GLU A 1 130 ? 49.524 41.233 50.394 1.00 47.87 130 GLU A O 1
ATOM 958 N N . ALA A 1 131 ? 51.204 39.796 50.004 1.00 46.52 131 ALA A N 1
ATOM 959 C CA . ALA A 1 131 ? 52.221 40.810 49.693 1.00 45.62 131 ALA A CA 1
ATOM 960 C C . ALA A 1 131 ? 51.966 41.376 48.326 1.00 43.71 131 ALA A C 1
ATOM 961 O O . ALA A 1 131 ? 52.151 42.555 48.096 1.00 43.86 131 ALA A O 1
ATOM 963 N N . PHE A 1 132 ? 51.574 40.524 47.397 1.00 42.05 132 PHE A N 1
ATOM 964 C CA . PHE A 1 132 ? 51.192 40.999 46.082 1.00 41.35 132 PHE A CA 1
ATOM 965 C C . PHE A 1 132 ? 49.936 41.866 46.229 1.00 41.11 132 PHE A C 1
ATOM 966 O O . PHE A 1 132 ? 49.906 42.943 45.709 1.00 41.37 132 PHE A O 1
ATOM 974 N N . GLU A 1 133 ? 48.933 41.406 46.977 1.00 41.97 133 GLU A N 1
ATOM 975 C CA . GLU A 1 133 ? 47.651 42.125 47.084 1.00 43.45 133 GLU A CA 1
ATOM 976 C C . GLU A 1 133 ? 47.843 43.529 47.654 1.00 42.98 133 GLU A C 1
ATOM 977 O O . GLU A 1 133 ? 47.075 44.396 47.359 1.00 43.50 133 GLU A O 1
ATOM 983 N N . GLN A 1 134 ? 48.828 43.704 48.525 1.00 43.25 134 GLN A N 1
ATOM 984 C CA . GLN A 1 134 ? 49.097 44.986 49.138 1.00 44.18 134 GLN A CA 1
ATOM 985 C C . GLN A 1 134 ? 49.868 45.919 48.242 1.00 43.37 134 GLN A C 1
ATOM 986 O O . GLN A 1 134 ? 49.546 47.111 48.189 1.00 43.98 134 GLN A O 1
ATOM 992 N N . ALA A 1 135 ? 50.897 45.402 47.575 1.00 42.01 135 ALA A N 1
ATOM 993 C CA . ALA A 1 135 ? 51.642 46.199 46.625 1.00 41.74 135 ALA A CA 1
ATOM 994 C C . ALA A 1 135 ? 50.681 46.834 45.617 1.00 41.88 135 ALA A C 1
ATOM 995 O O . ALA A 1 135 ? 50.708 48.041 45.419 1.00 41.86 135 ALA A O 1
ATOM 997 N N . VAL A 1 136 ? 49.782 46.028 45.050 1.00 42.06 136 VAL A N 1
ATOM 998 C CA . VAL A 1 136 ? 48.827 46.507 44.067 1.00 41.71 136 VAL A CA 1
ATOM 999 C C . VAL A 1 136 ? 47.848 47.513 44.690 1.00 42.66 136 VAL A C 1
ATOM 1000 O O . VAL A 1 136 ? 47.463 48.487 44.035 1.00 42.60 136 VAL A O 1
ATOM 1004 N N . ALA A 1 137 ? 47.428 47.257 45.925 1.00 43.46 137 ALA A N 1
ATOM 1005 C CA . ALA A 1 137 ? 46.511 48.144 46.625 1.00 44.55 137 ALA A CA 1
ATOM 1006 C C . ALA A 1 137 ? 47.199 49.469 46.965 1.00 45.37 137 ALA A C 1
ATOM 1007 O O . ALA A 1 137 ? 46.545 50.523 46.985 1.00 45.95 137 ALA A O 1
ATOM 1009 N N . GLN A 1 138 ? 48.513 49.422 47.206 1.00 46.62 138 GLN A N 1
ATOM 1010 C CA . GLN A 1 138 ? 49.333 50.639 47.435 1.00 47.80 138 GLN A CA 1
ATOM 1011 C C . GLN A 1 138 ? 49.883 51.253 46.124 1.00 48.13 138 GLN A C 1
ATOM 1012 O O . GLN A 1 138 ? 50.651 52.216 46.165 1.00 47.88 138 GLN A O 1
ATOM 1018 N N . LEU A 1 139 ? 49.496 50.721 44.971 1.00 49.03 139 LEU A N 1
ATOM 1019 C CA . LEU A 1 139 ? 50.037 51.192 43.685 1.00 49.65 139 LEU A CA 1
ATOM 1020 C C . LEU A 1 139 ? 49.292 52.442 43.165 1.00 50.31 139 LEU A C 1
ATOM 1021 O O . LEU A 1 139 ? 48.067 52.433 43.072 1.00 50.81 139 LEU A O 1
ATOM 1026 N N . PRO A 1 140 ? 50.032 53.517 42.826 1.00 50.34 140 PRO A N 1
ATOM 1027 C CA . PRO A 1 140 ? 49.451 54.699 42.179 1.00 50.10 140 PRO A CA 1
ATOM 1028 C C . PRO A 1 140 ? 48.925 54.451 40.765 1.00 50.18 140 PRO A C 1
ATOM 1029 O O . PRO A 1 140 ? 49.480 53.653 40.045 1.00 49.60 140 PRO A O 1
ATOM 1033 N N . ALA A 1 141 ? 47.863 55.145 40.369 1.00 50.19 141 ALA A N 1
ATOM 1034 C CA . ALA A 1 141 ? 47.506 55.233 38.949 1.00 50.28 141 ALA A CA 1
ATOM 1035 C C . ALA A 1 141 ? 48.701 55.752 38.147 1.00 50.00 141 ALA A C 1
ATOM 1036 O O . ALA A 1 141 ? 49.572 56.417 38.677 1.00 49.06 141 ALA A O 1
ATOM 1038 N N . PRO A 1 142 ? 48.740 55.450 36.858 1.00 50.38 142 PRO A N 1
ATOM 1039 C CA . PRO A 1 142 ? 49.806 56.001 36.050 1.00 51.41 142 PRO A CA 1
ATOM 1040 C C . PRO A 1 142 ? 49.595 57.515 35.845 1.00 52.10 142 PRO A C 1
ATOM 1041 O O . PRO A 1 142 ? 48.465 57.998 35.965 1.00 51.50 142 PRO A O 1
ATOM 1045 N N . PRO A 1 143 ? 50.682 58.258 35.572 1.00 52.95 143 PRO A N 1
ATOM 1046 C CA . PRO A 1 143 ? 50.565 59.689 35.219 1.00 53.54 143 PRO A CA 1
ATOM 1047 C C . PRO A 1 143 ? 49.741 59.835 33.953 1.00 54.12 143 PRO A C 1
ATOM 1048 O O . PRO A 1 143 ? 50.231 59.643 32.833 1.00 56.01 143 PRO A O 1
ATOM 1052 N N . CYS A 1 144 ? 48.467 60.091 34.104 1.00 53.30 144 CYS A N 1
ATOM 1053 C CA . CYS A 1 144 ? 47.670 60.259 32.926 1.00 53.02 144 CYS A CA 1
ATOM 1054 C C . CYS A 1 144 ? 46.788 61.465 33.183 1.00 53.17 144 CYS A C 1
ATOM 1055 O O . CYS A 1 144 ? 46.046 61.460 34.165 1.00 54.79 144 CYS A O 1
ATOM 1058 N N . GLY A 1 145 ? 46.886 62.489 32.328 1.00 51.44 145 GLY A N 1
ATOM 1059 C CA . GLY A 1 145 ? 46.081 63.684 32.454 1.00 49.71 145 GLY A CA 1
ATOM 1060 C C . GLY A 1 145 ? 44.869 63.678 31.576 1.00 47.77 145 GLY A C 1
ATOM 1061 O O . GLY A 1 145 ? 44.564 62.675 30.967 1.00 48.02 145 GLY A O 1
ATOM 1062 N N . PRO A 1 146 ? 44.183 64.833 31.466 1.00 45.56 146 PRO A N 1
ATOM 1063 C CA . PRO A 1 146 ? 42.995 64.889 30.638 1.00 43.48 146 PRO A CA 1
ATOM 1064 C C . PRO A 1 146 ? 43.420 65.150 29.202 1.00 41.06 146 PRO A C 1
ATOM 1065 O O . PRO A 1 146 ? 44.482 65.731 28.939 1.00 38.02 146 PRO A O 1
ATOM 1069 N N . ARG A 1 147 ? 42.629 64.626 28.286 1.00 37.87 147 ARG A N 1
ATOM 1070 C CA . ARG A 1 147 ? 42.907 64.778 26.912 1.00 36.44 147 ARG A CA 1
ATOM 1071 C C . ARG A 1 147 ? 42.436 66.212 26.470 1.00 35.92 147 ARG A C 1
ATOM 1072 O O . ARG A 1 147 ? 41.738 66.874 27.212 1.00 35.02 147 ARG A O 1
ATOM 1080 N N . ILE A 1 148 ? 42.869 66.641 25.290 1.00 35.43 148 ILE A N 1
ATOM 1081 C CA . ILE A 1 148 ? 42.549 67.960 24.666 1.00 35.18 148 ILE A CA 1
ATOM 1082 C C . ILE A 1 148 ? 41.045 68.070 24.462 1.00 35.91 148 ILE A C 1
ATOM 1083 O O . ILE A 1 148 ? 40.421 67.164 23.916 1.00 34.48 148 ILE A O 1
ATOM 1088 N N . GLU A 1 149 ? 40.489 69.211 24.854 1.00 35.85 149 GLU A N 1
ATOM 1089 C CA . GLU A 1 149 ? 39.084 69.552 24.655 1.00 35.94 149 GLU A CA 1
ATOM 1090 C C . GLU A 1 149 ? 38.642 69.347 23.240 1.00 34.29 149 GLU A C 1
ATOM 1091 O O . GLU A 1 149 ? 39.302 69.770 22.306 1.00 33.40 149 GLU A O 1
ATOM 1097 N N . GLN A 1 150 ? 37.495 68.708 23.063 1.00 33.67 150 GLN A N 1
ATOM 1098 C CA . GLN A 1 150 ? 37.030 68.331 21.747 1.00 33.38 150 GLN A CA 1
ATOM 1099 C C . GLN A 1 150 ? 35.520 68.369 21.723 1.00 33.78 150 GLN A C 1
ATOM 1100 O O . GLN A 1 150 ? 34.860 68.122 22.738 1.00 33.68 150 GLN A O 1
ATOM 1106 N N . SER A 1 151 ? 34.952 68.717 20.574 1.00 33.60 151 SER A N 1
ATOM 1107 C CA . SER A 1 151 ? 33.501 68.675 20.415 1.00 34.42 151 SER A CA 1
ATOM 1108 C C . SER A 1 151 ? 33.172 68.072 19.066 1.00 34.76 151 SER A C 1
ATOM 1109 O O . SER A 1 151 ? 33.989 68.037 18.137 1.00 35.69 151 SER A O 1
ATOM 1112 N N . LEU A 1 152 ? 31.961 67.577 18.965 1.00 35.61 152 LEU A N 1
ATOM 1113 C CA . LEU A 1 152 ? 31.456 67.121 17.715 1.00 37.28 152 LEU A CA 1
ATOM 1114 C C . LEU A 1 152 ? 30.511 68.164 17.192 1.00 37.42 152 LEU A C 1
ATOM 1115 O O . LEU A 1 152 ? 29.556 68.590 17.902 1.00 36.66 152 LEU A O 1
ATOM 1120 N N . ILE A 1 153 ? 30.756 68.543 15.940 1.00 38.67 153 ILE A N 1
ATOM 1121 C CA . ILE A 1 153 ? 30.008 69.602 15.282 1.00 39.80 153 ILE A CA 1
ATOM 1122 C C . ILE A 1 153 ? 29.277 69.062 14.092 1.00 39.86 153 ILE A C 1
ATOM 1123 O O . ILE A 1 153 ? 29.882 68.490 13.186 1.00 38.21 153 ILE A O 1
ATOM 1128 N N . SER A 1 154 ? 27.960 69.247 14.151 1.00 42.28 154 SER A N 1
ATOM 1129 C CA . SER A 1 154 ? 26.967 68.840 13.138 1.00 43.73 154 SER A CA 1
ATOM 1130 C C . SER A 1 154 ? 27.177 67.430 12.636 1.00 43.43 154 SER A C 1
ATOM 1131 O O . SER A 1 154 ? 27.231 67.176 11.421 1.00 44.22 154 SER A O 1
ATOM 1134 N N . GLY A 1 155 ? 27.335 66.523 13.589 1.00 43.01 155 GLY A N 1
ATOM 1135 C CA . GLY A 1 155 ? 27.386 65.130 13.258 1.00 42.05 155 GLY A CA 1
ATOM 1136 C C . GLY A 1 155 ? 28.684 64.633 12.646 1.00 41.31 155 GLY A C 1
ATOM 1137 O O . GLY A 1 155 ? 28.947 63.448 12.748 1.00 41.64 155 GLY A O 1
ATOM 1138 N N . ASN A 1 156 ? 29.507 65.477 12.013 1.00 39.87 156 ASN A N 1
ATOM 1139 C CA . ASN A 1 156 ? 30.683 64.947 11.277 1.00 39.48 156 ASN A CA 1
ATOM 1140 C C . ASN A 1 156 ? 32.025 65.685 11.332 1.00 39.21 156 ASN A C 1
ATOM 1141 O O . ASN A 1 156 ? 32.929 65.389 10.563 1.00 35.44 156 ASN A O 1
ATOM 1146 N N . LEU A 1 157 ? 32.142 66.650 12.227 1.00 38.55 157 LEU A N 1
ATOM 1147 C CA . LEU A 1 157 ? 33.411 67.343 12.399 1.00 38.75 157 LEU A CA 1
ATOM 1148 C C . LEU A 1 157 ? 33.835 67.223 13.812 1.00 37.95 157 LEU A C 1
ATOM 1149 O O . LEU A 1 157 ? 33.038 67.541 14.711 1.00 37.72 157 LEU A O 1
ATOM 1154 N N . LEU A 1 158 ? 35.066 66.760 14.033 1.00 36.92 158 LEU A N 1
ATOM 1155 C CA . LEU A 1 158 ? 35.620 66.806 15.360 1.00 37.77 158 LEU A CA 1
ATOM 1156 C C . LEU A 1 158 ? 36.530 68.029 15.425 1.00 38.12 158 LEU A C 1
ATOM 1157 O O . LEU A 1 158 ? 37.581 68.057 14.725 1.00 34.21 158 LEU A O 1
ATOM 1162 N N . ARG A 1 159 ? 36.195 68.925 16.349 1.00 36.96 159 ARG A N 1
ATOM 1163 C CA . ARG A 1 159 ? 36.989 70.122 16.572 1.00 39.55 159 ARG A CA 1
ATOM 1164 C C . ARG A 1 159 ? 37.707 70.001 17.887 1.00 36.38 159 ARG A C 1
ATOM 1165 O O . ARG A 1 159 ? 37.106 69.729 18.897 1.00 35.25 159 ARG A O 1
ATOM 1173 N N . SER A 1 160 ? 39.015 70.188 17.836 1.00 35.26 160 SER A N 1
ATOM 1174 C CA . SER A 1 160 ? 39.847 70.097 18.959 1.00 34.42 160 SER A CA 1
ATOM 1175 C C . SER A 1 160 ? 40.432 71.489 19.301 1.00 33.10 160 SER A C 1
ATOM 1176 O O . SER A 1 160 ? 40.905 72.208 18.441 1.00 30.92 160 SER A O 1
ATOM 1179 N N . GLU A 1 161 ? 40.573 71.772 20.573 1.00 33.79 161 GLU A N 1
ATOM 1180 C CA . GLU A 1 161 ? 41.097 73.089 20.988 1.00 35.51 161 GLU A CA 1
ATOM 1181 C C . GLU A 1 161 ? 42.567 72.959 21.090 1.00 34.68 161 GLU A C 1
ATOM 1182 O O . GLU A 1 161 ? 43.138 72.956 22.176 1.00 36.85 161 GLU A O 1
ATOM 1188 N N . ALA A 1 162 ? 43.189 72.708 19.946 1.00 35.20 162 ALA A N 1
ATOM 1189 C CA . ALA A 1 162 ? 44.661 72.504 19.902 1.00 35.15 162 ALA A CA 1
ATOM 1190 C C . ALA A 1 162 ? 45.254 73.631 19.050 1.00 34.97 162 ALA A C 1
ATOM 1191 O O . ALA A 1 162 ? 44.872 73.778 17.878 1.00 35.29 162 ALA A O 1
ATOM 1193 N N . VAL A 1 163 ? 46.128 74.454 19.646 1.00 35.80 163 VAL A N 1
ATOM 1194 C CA . VAL A 1 163 ? 46.594 75.684 18.970 1.00 35.17 163 VAL A CA 1
ATOM 1195 C C . VAL A 1 163 ? 48.100 75.731 18.796 1.00 35.56 163 VAL A C 1
ATOM 1196 O O . VAL A 1 163 ? 48.625 76.627 18.116 1.00 37.37 163 VAL A O 1
ATOM 1200 N N . THR A 1 164 ? 48.819 74.769 19.339 1.00 35.04 164 THR A N 1
ATOM 1201 C CA . THR A 1 164 ? 50.274 74.671 19.131 1.00 35.27 164 THR A CA 1
ATOM 1202 C C . THR A 1 164 ? 50.553 73.301 18.497 1.00 34.76 164 THR A C 1
ATOM 1203 O O . THR A 1 164 ? 49.718 72.400 18.599 1.00 33.10 164 THR A O 1
ATOM 1207 N N . PRO A 1 165 ? 51.743 73.133 17.895 1.00 35.63 165 PRO A N 1
ATOM 1208 C CA . PRO A 1 165 ? 52.183 71.828 17.432 1.00 34.70 165 PRO A CA 1
ATOM 1209 C C . PRO A 1 165 ? 52.072 70.680 18.448 1.00 36.16 165 PRO A C 1
ATOM 1210 O O . PRO A 1 165 ? 51.561 69.641 18.066 1.00 36.42 165 PRO A O 1
ATOM 1214 N N . ALA A 1 166 ? 52.531 70.847 19.702 1.00 34.85 166 ALA A N 1
ATOM 1215 C CA . ALA A 1 166 ? 52.397 69.815 20.743 1.00 34.71 166 ALA A CA 1
ATOM 1216 C C . ALA A 1 166 ? 50.959 69.435 21.044 1.00 34.82 166 ALA A C 1
ATOM 1217 O O . ALA A 1 166 ? 50.621 68.261 21.172 1.00 35.02 166 ALA A O 1
ATOM 1219 N N . GLN 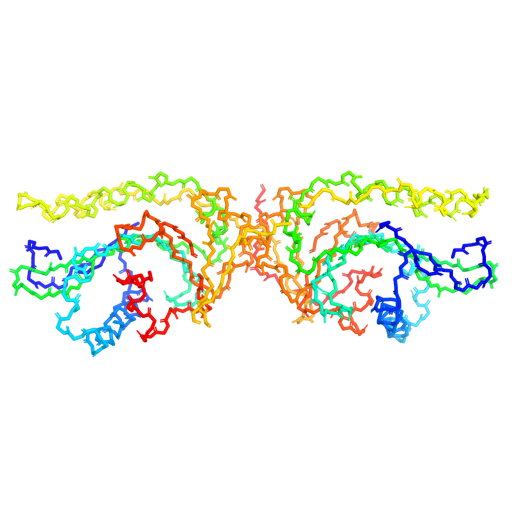A 1 167 ? 50.079 70.414 21.058 1.00 35.05 167 GLN A N 1
ATOM 1220 C CA . GLN A 1 167 ? 48.674 70.137 21.364 1.00 35.13 167 GLN A CA 1
ATOM 1221 C C . GLN A 1 167 ? 47.996 69.345 20.220 1.00 35.46 167 GLN A C 1
ATOM 1222 O O . GLN A 1 167 ? 47.158 68.441 20.448 1.00 36.32 167 GLN A O 1
ATOM 1228 N N . ARG A 1 168 ? 48.325 69.713 18.990 1.00 34.92 168 ARG A N 1
ATOM 1229 C CA . ARG A 1 168 ? 47.814 69.045 17.816 1.00 34.75 168 ARG A CA 1
ATOM 1230 C C . ARG A 1 168 ? 48.316 67.579 17.776 1.00 35.23 168 ARG A C 1
ATOM 1231 O O . ARG A 1 168 ? 47.544 66.702 17.516 1.00 35.71 168 ARG A O 1
ATOM 1239 N N . LEU A 1 169 ? 49.604 67.341 18.055 1.00 35.41 169 LEU A N 1
ATOM 1240 C CA . LEU A 1 169 ? 50.130 65.998 18.100 1.00 35.07 169 LEU A CA 1
ATOM 1241 C C . LEU A 1 169 ? 49.395 65.184 19.155 1.00 34.40 169 LEU A C 1
ATOM 1242 O O . LEU A 1 169 ? 48.946 64.084 18.885 1.00 34.93 169 LEU A O 1
ATOM 1247 N N . ALA A 1 170 ? 49.263 65.743 20.340 1.00 32.96 170 ALA A N 1
ATOM 1248 C CA . ALA A 1 170 ? 48.564 65.116 21.414 1.00 34.24 170 ALA A CA 1
ATOM 1249 C C . ALA A 1 170 ? 47.107 64.785 21.025 1.00 33.86 170 ALA A C 1
ATOM 1250 O O . ALA A 1 170 ? 46.577 63.710 21.314 1.00 34.31 170 ALA A O 1
ATOM 1252 N N . ALA A 1 171 ? 46.451 65.685 20.339 1.00 33.53 171 ALA A N 1
ATOM 1253 C CA . ALA A 1 171 ? 45.073 65.445 20.004 1.00 33.14 171 ALA A CA 1
ATOM 1254 C C . ALA A 1 171 ? 44.932 64.341 18.977 1.00 32.66 171 ALA A C 1
ATOM 1255 O O . ALA A 1 171 ? 43.974 63.584 19.046 1.00 32.14 171 ALA A O 1
ATOM 1257 N N . LEU A 1 172 ? 45.836 64.280 18.005 1.00 32.48 172 LEU A N 1
ATOM 1258 C CA . LEU A 1 172 ? 45.803 63.191 17.011 1.00 34.19 172 LEU A CA 1
ATOM 1259 C C . LEU A 1 172 ? 46.040 61.816 17.688 1.00 34.29 172 LEU A C 1
ATOM 1260 O O . LEU A 1 172 ? 45.250 60.866 17.482 1.00 33.78 172 LEU A O 1
ATOM 1265 N N . ALA A 1 173 ? 47.075 61.746 18.502 1.00 33.65 173 ALA A N 1
ATOM 1266 C CA . ALA A 1 173 ? 47.389 60.497 19.224 1.00 35.04 173 ALA A CA 1
ATOM 1267 C C . ALA A 1 173 ? 46.234 60.036 20.130 1.00 35.55 173 ALA A C 1
ATOM 1268 O O . ALA A 1 173 ? 45.984 58.864 20.257 1.00 35.69 173 ALA A O 1
ATOM 1270 N N . GLN A 1 174 ? 45.597 60.978 20.796 1.00 36.36 174 GLN A N 1
ATOM 1271 C CA . GLN A 1 174 ? 44.452 60.686 21.623 1.00 35.75 174 GLN A CA 1
ATOM 1272 C C . GLN A 1 174 ? 43.358 60.123 20.783 1.00 35.56 174 GLN A C 1
ATOM 1273 O O . GLN A 1 174 ? 42.713 59.180 21.214 1.00 37.23 174 GLN A O 1
ATOM 1279 N N . HIS A 1 175 ? 43.119 60.709 19.611 1.00 35.11 175 HIS A N 1
ATOM 1280 C CA . HIS A 1 175 ? 42.096 60.234 18.724 1.00 36.19 175 HIS A CA 1
ATOM 1281 C C . HIS A 1 175 ? 42.365 58.784 18.220 1.00 36.46 175 HIS A C 1
ATOM 1282 O O . HIS A 1 175 ? 41.432 57.986 18.022 1.00 34.73 175 HIS A O 1
ATOM 1289 N N . ALA A 1 176 ? 43.617 58.475 17.995 1.00 36.73 176 ALA A N 1
ATOM 1290 C CA . ALA A 1 176 ? 43.958 57.181 17.523 1.00 35.63 176 ALA A CA 1
ATOM 1291 C C . ALA A 1 176 ? 43.609 56.100 18.580 1.00 34.91 176 ALA A C 1
ATOM 1292 O O . ALA A 1 176 ? 43.333 54.995 18.197 1.00 34.27 176 ALA A O 1
ATOM 1294 N N . CYS A 1 177 ? 43.552 56.433 19.870 1.00 34.66 177 CYS A N 1
ATOM 1295 C CA . CYS A 1 177 ? 43.176 55.486 20.897 1.00 35.14 177 CYS A CA 1
ATOM 1296 C C . CYS A 1 177 ? 41.688 55.229 21.018 1.00 36.31 177 CYS A C 1
ATOM 1297 O O . CYS A 1 177 ? 41.303 54.173 21.574 1.00 37.61 177 CYS A O 1
ATOM 1300 N N . ASP A 1 178 ? 40.861 56.123 20.492 1.00 34.22 178 ASP A N 1
ATOM 1301 C CA . ASP A 1 178 ? 39.412 55.984 20.655 1.00 34.60 178 ASP A CA 1
ATOM 1302 C C . ASP A 1 178 ? 38.807 54.752 19.974 1.00 33.19 178 ASP A C 1
ATOM 1303 O O . ASP A 1 178 ? 39.062 54.469 18.826 1.00 33.00 178 ASP A O 1
ATOM 1308 N N . GLY A 1 179 ? 37.943 54.047 20.645 1.00 33.77 179 GLY A N 1
ATOM 1309 C CA . GLY A 1 179 ? 37.376 52.824 20.027 1.00 34.72 179 GLY A CA 1
ATOM 1310 C C . GLY A 1 179 ? 38.338 51.629 19.815 1.00 34.32 179 GLY A C 1
ATOM 1311 O O . GLY A 1 179 ? 37.991 50.691 19.102 1.00 31.71 179 GLY A O 1
ATOM 1312 N N . ALA A 1 180 ? 39.523 51.704 20.413 1.00 33.86 180 ALA A N 1
ATOM 1313 C CA . ALA A 1 180 ? 40.614 50.800 20.123 1.00 34.67 180 ALA A CA 1
ATOM 1314 C C . ALA A 1 180 ? 41.213 50.226 21.364 1.00 34.66 180 ALA A C 1
ATOM 1315 O O . ALA A 1 180 ? 41.105 50.794 22.436 1.00 35.09 180 ALA A O 1
ATOM 1317 N N . SER A 1 181 ? 41.949 49.126 21.166 1.00 33.86 181 SER A N 1
ATOM 1318 C CA . SER A 1 181 ? 42.885 48.625 22.179 1.00 33.78 181 SER A CA 1
ATOM 1319 C C . SER A 1 181 ? 44.327 48.653 21.638 1.00 32.86 181 SER A C 1
ATOM 1320 O O . SER A 1 181 ? 44.594 48.330 20.496 1.00 32.80 181 SER A O 1
ATOM 1323 N N . HIS A 1 182 ? 45.249 49.058 22.484 1.00 33.20 182 HIS A N 1
ATOM 1324 C CA . HIS A 1 182 ? 46.650 49.122 22.079 1.00 32.33 182 HIS A CA 1
ATOM 1325 C C . HIS A 1 182 ? 47.427 48.190 22.974 1.00 31.72 182 HIS A C 1
ATOM 1326 O O . HIS A 1 182 ? 47.155 48.116 24.140 1.00 31.53 182 HIS A O 1
ATOM 1333 N N . TRP A 1 183 ? 48.368 47.449 22.386 1.00 32.36 183 TRP A N 1
ATOM 1334 C CA . TRP A 1 183 ? 49.126 46.401 23.100 1.00 31.63 183 TRP A CA 1
ATOM 1335 C C . TRP A 1 183 ? 50.579 46.565 22.713 1.00 31.19 183 TRP A C 1
ATOM 1336 O O . TRP A 1 183 ? 50.844 46.710 21.550 1.00 31.06 183 TRP A O 1
ATOM 1347 N N . TRP A 1 184 ? 51.489 46.597 23.689 1.00 32.09 184 TRP A N 1
ATOM 1348 C CA . TRP A 1 184 ? 52.929 46.774 23.412 1.00 31.35 184 TRP A CA 1
ATOM 1349 C C . TRP A 1 184 ? 53.722 46.162 24.546 1.00 32.15 184 TRP A C 1
ATOM 1350 O O . TRP A 1 184 ? 53.195 45.737 25.606 1.00 31.31 184 TRP A O 1
ATOM 1361 N N . GLY A 1 185 ? 55.011 45.979 24.298 1.00 33.67 185 GLY A N 1
ATOM 1362 C CA . GLY A 1 185 ? 55.921 45.735 25.428 1.00 34.53 185 GLY A CA 1
ATOM 1363 C C . GLY A 1 185 ? 57.201 45.140 24.928 1.00 35.04 185 GLY A C 1
ATOM 1364 O O . GLY A 1 185 ? 57.501 45.262 23.747 1.00 33.17 185 GLY A O 1
ATOM 1365 N N . ARG A 1 186 ? 57.891 44.416 25.815 1.00 36.89 186 ARG A N 1
ATOM 1366 C CA . ARG A 1 186 ? 59.291 44.012 25.557 1.00 38.66 186 ARG A CA 1
ATOM 1367 C C . ARG A 1 186 ? 59.369 42.828 24.604 1.00 39.54 186 ARG A C 1
ATOM 1368 O O . ARG A 1 186 ? 60.414 42.539 24.070 1.00 39.78 186 ARG A O 1
ATOM 1376 N N . GLY A 1 187 ? 58.247 42.148 24.387 1.00 41.12 187 GLY A N 1
ATOM 1377 C CA . GLY A 1 187 ? 58.221 40.972 23.555 1.00 44.15 187 GLY A CA 1
ATOM 1378 C C . GLY A 1 187 ? 58.918 39.812 24.281 1.00 45.56 187 GLY A C 1
ATOM 1379 O O . GLY A 1 187 ? 58.837 39.683 25.507 1.00 47.56 187 GLY A O 1
ATOM 1380 N N . SER A 1 188 ? 59.593 38.980 23.514 1.00 46.20 188 SER A N 1
ATOM 1381 C CA . SER A 1 188 ? 60.290 37.816 24.060 1.00 47.92 188 SER A CA 1
ATOM 1382 C C . SER A 1 188 ? 61.287 37.392 23.013 1.00 49.45 188 SER A C 1
ATOM 1383 O O . SER A 1 188 ? 61.669 38.196 22.134 1.00 49.05 188 SER A O 1
ATOM 1386 N N . ALA A 1 189 ? 61.782 36.162 23.132 1.00 52.13 189 ALA A N 1
ATOM 1387 C CA . ALA A 1 189 ? 62.704 35.632 22.125 1.00 52.70 189 ALA A CA 1
ATOM 1388 C C . ALA A 1 189 ? 61.962 35.032 20.897 1.00 53.61 189 ALA A C 1
ATOM 1389 O O . ALA A 1 189 ? 62.605 34.540 19.975 1.00 55.01 189 ALA A O 1
ATOM 1391 N N . ARG A 1 190 ? 60.624 35.077 20.896 1.00 53.81 190 ARG A N 1
ATOM 1392 C CA . ARG A 1 190 ? 59.805 34.622 19.766 1.00 53.19 190 ARG A CA 1
ATOM 1393 C C . ARG A 1 190 ? 59.001 35.789 19.166 1.00 52.01 190 ARG A C 1
ATOM 1394 O O . ARG A 1 190 ? 58.602 35.745 18.004 1.00 51.77 190 ARG A O 1
ATOM 1402 N N . ILE A 1 191 ? 58.758 36.818 19.973 1.00 50.37 191 ILE A N 1
ATOM 1403 C CA . ILE A 1 191 ? 57.996 38.005 19.540 1.00 49.38 191 ILE A CA 1
ATOM 1404 C C . ILE A 1 191 ? 58.855 39.264 19.731 1.00 47.68 191 ILE A C 1
ATOM 1405 O O . ILE A 1 191 ? 59.352 39.501 20.817 1.00 47.10 191 ILE A O 1
ATOM 1410 N N . SER A 1 192 ? 59.008 40.060 18.679 1.00 46.65 192 SER A N 1
ATOM 1411 C CA . SER A 1 192 ? 59.718 41.341 18.765 1.00 45.96 192 SER A CA 1
ATOM 1412 C C . SER A 1 192 ? 58.932 42.440 19.497 1.00 44.61 192 SER A C 1
ATOM 1413 O O . SER A 1 192 ? 57.754 42.516 19.358 1.00 40.81 192 SER A O 1
ATOM 1416 N N . ALA A 1 193 ? 59.609 43.276 20.293 1.00 44.14 193 ALA A N 1
ATOM 1417 C CA . ALA A 1 193 ? 58.953 44.428 20.934 1.00 43.54 193 ALA A CA 1
ATOM 1418 C C . ALA A 1 193 ? 58.293 45.273 19.851 1.00 41.42 193 ALA A C 1
ATOM 1419 O O . ALA A 1 193 ? 58.811 45.391 18.747 1.00 41.27 193 ALA A O 1
ATOM 1421 N N . GLY A 1 194 ? 57.147 45.868 20.140 1.00 39.10 194 GLY A N 1
ATOM 1422 C CA . GLY A 1 194 ? 56.440 46.581 19.092 1.00 37.76 194 GLY A CA 1
ATOM 1423 C C . GLY A 1 194 ? 55.054 46.873 19.600 1.00 36.65 194 GLY A C 1
ATOM 1424 O O . GLY A 1 194 ? 54.753 46.537 20.725 1.00 36.81 194 GLY A O 1
ATOM 1425 N N . LEU A 1 195 ? 54.243 47.501 18.778 1.00 36.11 195 LEU A N 1
ATOM 1426 C CA . LEU A 1 195 ? 52.899 47.952 19.178 1.00 36.83 195 LEU A CA 1
ATOM 1427 C C . LEU A 1 195 ? 51.836 47.364 18.276 1.00 37.06 195 LEU A C 1
ATOM 1428 O O . LEU A 1 195 ? 51.977 47.402 17.072 1.00 36.56 195 LEU A O 1
ATOM 1441 N N . ARG A 1 197 ? 47.544 47.474 17.418 1.00 34.72 197 ARG A N 1
ATOM 1442 C CA . ARG A 1 197 ? 46.255 48.113 17.630 1.00 34.31 197 ARG A CA 1
ATOM 1443 C C . ARG A 1 197 ? 45.164 47.244 17.015 1.00 33.55 197 ARG A C 1
ATOM 1444 O O . ARG A 1 197 ? 45.276 46.785 15.867 1.00 33.13 197 ARG A O 1
ATOM 1452 N N . TYR A 1 198 ? 44.077 47.096 17.750 1.00 32.97 198 TYR A N 1
ATOM 1453 C CA . TYR A 1 198 ? 42.896 46.461 17.248 1.00 35.53 198 TYR A CA 1
ATOM 1454 C C . TYR A 1 198 ? 41.756 47.472 17.391 1.00 35.61 198 TYR A C 1
ATOM 1455 O O . TYR A 1 198 ? 41.692 48.214 18.383 1.00 35.25 198 TYR A O 1
ATOM 1464 N N . GLN A 1 199 ? 40.874 47.510 16.420 1.00 37.76 199 GLN A N 1
ATOM 1465 C CA . GLN A 1 199 ? 39.668 48.297 16.573 1.00 39.70 199 GLN A CA 1
ATOM 1466 C C . GLN A 1 199 ? 38.790 47.457 17.441 1.00 40.57 199 GLN A C 1
ATOM 1467 O O . GLN A 1 199 ? 38.375 46.408 17.018 1.00 43.93 199 GLN A O 1
ATOM 1473 N N . GLY A 1 200 ? 38.551 47.843 18.663 1.00 39.26 200 GLY A N 1
ATOM 1474 C CA . GLY A 1 200 ? 37.760 47.050 19.582 1.00 39.11 200 GLY A CA 1
ATOM 1475 C C . GLY A 1 200 ? 38.756 46.168 20.343 1.00 38.65 200 GLY A C 1
ATOM 1476 O O . GLY A 1 200 ? 40.002 46.423 20.354 1.00 36.55 200 GLY A O 1
ATOM 1477 N N . LEU A 1 201 ? 38.236 45.157 21.006 1.00 36.89 201 LEU A N 1
ATOM 1478 C CA . LEU A 1 201 ? 39.087 44.120 21.614 1.00 38.28 201 LEU A CA 1
ATOM 1479 C C . LEU A 1 201 ? 39.508 43.122 20.562 1.00 37.40 201 LEU A C 1
ATOM 1480 O O . LEU A 1 201 ? 38.770 42.901 19.610 1.00 37.72 201 LEU A O 1
ATOM 1485 N N . PRO A 1 202 ? 40.718 42.538 20.682 1.00 36.21 202 PRO A N 1
ATOM 1486 C CA . PRO A 1 202 ? 41.106 41.581 19.665 1.00 36.30 202 PRO A CA 1
ATOM 1487 C C . PRO A 1 202 ? 40.075 40.428 19.536 1.00 36.73 202 PRO A C 1
ATOM 1488 O O . PRO A 1 202 ? 39.552 39.975 20.542 1.00 36.37 202 PRO A O 1
ATOM 1492 N N . PRO A 1 203 ? 39.776 39.976 18.315 1.00 37.49 203 PRO A N 1
ATOM 1493 C CA . PRO A 1 203 ? 38.888 38.816 18.163 1.00 38.10 203 PRO A CA 1
ATOM 1494 C C . PRO A 1 203 ? 39.535 37.568 18.781 1.00 38.06 203 PRO A C 1
ATOM 1495 O O . PRO A 1 203 ? 40.726 37.472 18.797 1.00 37.85 203 PRO A O 1
ATOM 1499 N N . ALA A 1 204 ? 38.744 36.613 19.258 1.00 39.36 204 ALA A N 1
ATOM 1500 C CA . ALA A 1 204 ? 39.300 35.387 19.873 1.00 39.48 204 ALA A CA 1
ATOM 1501 C C . ALA A 1 204 ? 40.378 34.705 19.029 1.00 39.29 204 ALA A C 1
ATOM 1502 O O . ALA A 1 204 ? 41.413 34.372 19.555 1.00 39.72 204 ALA A O 1
ATOM 1504 N N . PRO A 1 205 ? 40.179 34.557 17.721 1.00 40.23 205 PRO A N 1
ATOM 1505 C CA . PRO A 1 205 ? 41.250 33.900 16.923 1.00 40.44 205 PRO A CA 1
ATOM 1506 C C . PRO A 1 205 ? 42.541 34.697 16.732 1.00 40.32 205 PRO A C 1
ATOM 1507 O O . PRO A 1 205 ? 43.480 34.190 16.159 1.00 38.74 205 PRO A O 1
ATOM 1511 N N . ALA A 1 206 ? 42.558 35.955 17.165 1.00 40.58 206 ALA A N 1
ATOM 1512 C CA . ALA A 1 206 ? 43.770 36.790 17.103 1.00 39.13 206 ALA A CA 1
ATOM 1513 C C . ALA A 1 206 ? 44.544 36.621 18.429 1.00 38.72 206 ALA A C 1
ATOM 1514 O O . ALA A 1 206 ? 45.716 37.037 18.531 1.00 35.96 206 ALA A O 1
ATOM 1516 N N . PHE A 1 207 ? 43.914 35.988 19.431 1.00 36.72 207 PHE A N 1
ATOM 1517 C CA . PHE A 1 207 ? 44.587 35.853 20.729 1.00 38.24 207 PHE A CA 1
ATOM 1518 C C . PHE A 1 207 ? 46.019 35.142 20.670 1.00 38.02 207 PHE A C 1
ATOM 1519 O O . PHE A 1 207 ? 46.972 35.516 21.404 1.00 38.79 207 PHE A O 1
ATOM 1527 N N . GLY A 1 208 ? 46.189 34.200 19.756 1.00 38.01 208 GLY A N 1
ATOM 1528 C CA . GLY A 1 208 ? 47.466 33.465 19.647 1.00 39.40 208 GLY A CA 1
ATOM 1529 C C . GLY A 1 208 ? 48.658 34.330 19.231 1.00 40.79 208 GLY A C 1
ATOM 1530 O O . GLY A 1 208 ? 49.833 33.991 19.469 1.00 41.32 208 GLY A O 1
ATOM 1531 N N . ARG A 1 209 ? 48.355 35.459 18.610 1.00 42.16 209 ARG A N 1
ATOM 1532 C CA . ARG A 1 209 ? 49.369 36.431 18.228 1.00 43.26 209 ARG A CA 1
ATOM 1533 C C . ARG A 1 209 ? 50.064 37.051 19.428 1.00 42.39 209 ARG A C 1
ATOM 1534 O O . ARG A 1 209 ? 51.189 37.505 19.304 1.00 45.08 209 ARG A O 1
ATOM 1542 N N . PHE A 1 210 ? 49.432 37.025 20.583 1.00 41.64 210 PHE A N 1
ATOM 1543 C CA . PHE A 1 210 ? 50.065 37.429 21.823 1.00 41.34 210 PHE A CA 1
ATOM 1544 C C . PHE A 1 210 ? 51.082 36.365 22.246 1.00 41.41 210 PHE A C 1
ATOM 1545 O O . PHE A 1 210 ? 52.007 36.673 22.989 1.00 38.56 210 PHE A O 1
ATOM 1553 N N . LEU A 1 211 ? 50.912 35.125 21.760 1.00 41.91 211 LEU A N 1
ATOM 1554 C CA . LEU A 1 211 ? 51.757 34.004 22.224 1.00 42.29 211 LEU A CA 1
ATOM 1555 C C . LEU A 1 211 ? 52.818 33.585 21.237 1.00 43.95 211 LEU A C 1
ATOM 1556 O O . LEU A 1 211 ? 53.869 33.111 21.633 1.00 43.51 211 LEU A O 1
ATOM 1561 N N . THR A 1 212 ? 52.537 33.677 19.949 1.00 46.29 212 THR A N 1
ATOM 1562 C CA . THR A 1 212 ? 53.506 33.228 18.964 1.00 50.08 212 THR A CA 1
ATOM 1563 C C . THR A 1 212 ? 53.750 34.316 17.989 1.00 51.50 212 THR A C 1
ATOM 1564 O O . THR A 1 212 ? 52.846 35.062 17.662 1.00 53.04 212 THR A O 1
ATOM 1568 N N . GLY A 1 213 ? 54.974 34.410 17.504 1.00 54.06 213 GLY A N 1
ATOM 1569 C CA . GLY A 1 213 ? 55.310 35.471 16.569 1.00 56.37 213 GLY A CA 1
ATOM 1570 C C . GLY A 1 213 ? 55.401 34.901 15.179 1.00 58.27 213 GLY A C 1
ATOM 1571 O O . GLY A 1 213 ? 54.967 33.759 14.940 1.00 58.69 213 GLY A O 1
ATOM 1572 N N . GLU A 1 214 ? 55.962 35.701 14.268 1.00 60.16 214 GLU A N 1
ATOM 1573 C CA . GLU A 1 214 ? 56.530 35.184 13.035 1.00 62.20 214 GLU A CA 1
ATOM 1574 C C . GLU A 1 214 ? 58.068 35.214 13.168 1.00 62.05 214 GLU A C 1
ATOM 1575 O O . GLU A 1 214 ? 58.808 34.624 12.367 1.00 62.14 214 GLU A O 1
ATOM 1581 N N . SER B 1 3 ? 58.596 71.073 -6.584 1.00 45.20 3 SER B N 1
ATOM 1582 C CA . SER B 1 3 ? 57.973 70.287 -5.481 1.00 45.34 3 SER B CA 1
ATOM 1583 C C . SER B 1 3 ? 56.703 70.917 -4.818 1.00 44.94 3 SER B C 1
ATOM 1584 O O . SER B 1 3 ? 55.840 70.180 -4.329 1.00 45.61 3 SER B O 1
ATOM 1587 N N . VAL B 1 4 ? 56.646 72.246 -4.719 1.00 43.50 4 VAL B N 1
ATOM 1588 C CA . VAL B 1 4 ? 55.435 72.941 -4.258 1.00 41.92 4 VAL B CA 1
ATOM 1589 C C . VAL B 1 4 ? 54.794 73.610 -5.474 1.00 40.05 4 VAL B C 1
ATOM 1590 O O . VAL B 1 4 ? 55.483 74.010 -6.403 1.00 38.71 4 VAL B O 1
ATOM 1594 N N . GLY B 1 5 ? 53.470 73.687 -5.511 1.00 38.63 5 GLY B N 1
ATOM 1595 C CA . GLY B 1 5 ? 52.830 74.461 -6.569 1.00 37.91 5 GLY B CA 1
ATOM 1596 C C . GLY B 1 5 ? 51.631 75.199 -6.040 1.00 35.97 5 GLY B C 1
ATOM 1597 O O . GLY B 1 5 ? 51.456 75.323 -4.837 1.00 35.15 5 GLY B O 1
ATOM 1598 N N . PHE B 1 6 ? 50.782 75.657 -6.937 1.00 34.99 6 PHE B N 1
ATOM 1599 C CA . PHE B 1 6 ? 49.618 76.405 -6.481 1.00 35.42 6 PHE B CA 1
ATOM 1600 C C . PHE B 1 6 ? 48.512 76.237 -7.520 1.00 35.40 6 PHE B C 1
ATOM 1601 O O . PHE B 1 6 ? 48.780 75.831 -8.634 1.00 35.66 6 PHE B O 1
ATOM 1609 N N . TYR B 1 7 ? 47.273 76.469 -7.103 1.00 35.17 7 TYR B N 1
ATOM 1610 C CA . TYR B 1 7 ? 46.134 76.444 -7.999 1.00 35.17 7 TYR B CA 1
ATOM 1611 C C . TYR B 1 7 ? 45.069 77.358 -7.434 1.00 35.51 7 TYR B C 1
ATOM 1612 O O . TYR B 1 7 ? 44.908 77.482 -6.226 1.00 36.25 7 TYR B O 1
ATOM 1621 N N . GLY B 1 8 ? 44.371 78.039 -8.323 1.00 35.56 8 GLY B N 1
ATOM 1622 C CA . GLY B 1 8 ? 43.227 78.810 -7.931 1.00 36.06 8 GLY B CA 1
ATOM 1623 C C . GLY B 1 8 ? 43.174 80.113 -8.687 1.00 35.69 8 GLY B C 1
ATOM 1624 O O . GLY B 1 8 ? 43.432 80.134 -9.883 1.00 35.69 8 GLY B O 1
ATOM 1635 N N . LEU B 1 10 ? 44.116 84.398 -8.380 1.00 37.10 10 LEU B N 1
ATOM 1636 C CA . LEU B 1 10 ? 44.606 85.596 -7.709 1.00 39.00 10 LEU B CA 1
ATOM 1637 C C . LEU B 1 10 ? 44.297 86.879 -8.480 1.00 38.78 10 LEU B C 1
ATOM 1638 O O . LEU B 1 10 ? 44.130 86.848 -9.701 1.00 39.29 10 LEU B O 1
ATOM 1643 N N . ALA B 1 11 ? 44.233 87.987 -7.732 1.00 40.24 11 ALA B N 1
ATOM 1644 C CA . ALA B 1 11 ? 43.880 89.328 -8.219 1.00 40.55 11 ALA B CA 1
ATOM 1645 C C . ALA B 1 11 ? 44.609 89.778 -9.471 1.00 41.25 11 ALA B C 1
ATOM 1646 O O . ALA B 1 11 ? 44.018 90.447 -10.297 1.00 42.08 11 ALA B O 1
ATOM 1648 N N . GLY B 1 12 ? 45.874 89.362 -9.645 1.00 40.48 12 GLY B N 1
ATOM 1649 C CA . GLY B 1 12 ? 46.666 89.748 -10.812 1.00 39.70 12 GLY B CA 1
ATOM 1650 C C . GLY B 1 12 ? 46.516 88.985 -12.108 1.00 39.48 12 GLY B C 1
ATOM 1651 O O . GLY B 1 12 ? 47.268 89.217 -13.053 1.00 38.76 12 GLY B O 1
ATOM 1652 N N . ARG B 1 13 ? 45.573 88.047 -12.159 1.00 40.04 13 ARG B N 1
ATOM 1653 C CA . ARG B 1 13 ? 45.355 87.204 -13.341 1.00 40.12 13 ARG B CA 1
ATOM 1654 C C . ARG B 1 13 ? 43.869 87.015 -13.512 1.00 40.02 13 ARG B C 1
ATOM 1655 O O . ARG B 1 13 ? 43.140 86.817 -12.540 1.00 38.43 13 ARG B O 1
ATOM 1663 N N . GLY B 1 14 ? 43.439 87.022 -14.762 1.00 41.48 14 GLY B N 1
ATOM 1664 C CA . GLY B 1 14 ? 42.018 86.936 -15.068 1.00 42.79 14 GLY B CA 1
ATOM 1665 C C . GLY B 1 14 ? 41.403 85.555 -15.053 1.00 43.78 14 GLY B C 1
ATOM 1666 O O . GLY B 1 14 ? 40.196 85.428 -14.840 1.00 46.23 14 GLY B O 1
ATOM 1667 N N . ASP B 1 15 ? 42.213 84.515 -15.264 1.00 43.80 15 ASP B N 1
ATOM 1668 C CA . ASP B 1 15 ? 41.719 83.153 -15.362 1.00 43.09 15 ASP B CA 1
ATOM 1669 C C . ASP B 1 15 ? 42.224 82.291 -14.181 1.00 42.64 15 ASP B C 1
ATOM 1670 O O . ASP B 1 15 ? 42.885 82.787 -13.250 1.00 41.85 15 ASP B O 1
ATOM 1675 N N . PHE B 1 16 ? 41.858 81.028 -14.178 1.00 40.96 16 PHE B N 1
ATOM 1676 C CA . PHE B 1 16 ? 42.434 80.087 -13.210 1.00 41.07 16 PHE B CA 1
ATOM 1677 C C . PHE B 1 16 ? 43.922 79.988 -13.454 1.00 39.83 16 PHE B C 1
ATOM 1678 O O . PHE B 1 16 ? 44.355 80.041 -14.567 1.00 38.00 16 PHE B O 1
ATOM 1686 N N . VAL B 1 17 ? 44.701 79.877 -12.401 1.00 40.16 17 VAL B N 1
ATOM 1687 C CA . VAL B 1 17 ? 46.156 79.726 -12.579 1.00 40.48 17 VAL B CA 1
ATOM 1688 C C . VAL B 1 17 ? 46.615 78.498 -11.783 1.00 40.32 17 VAL B C 1
ATOM 1689 O O . VAL B 1 17 ? 46.142 78.253 -10.665 1.00 39.89 17 VAL B O 1
ATOM 1693 N N . SER B 1 18 ? 47.538 77.737 -12.377 1.00 41.06 18 SER B N 1
ATOM 1694 C CA . SER B 1 18 ? 47.982 76.447 -11.861 1.00 41.10 18 SER B CA 1
ATOM 1695 C C . SER B 1 18 ? 49.451 76.285 -12.270 1.00 40.61 18 SER B C 1
ATOM 1696 O O . SER B 1 18 ? 49.745 76.401 -13.444 1.00 40.54 18 SER B O 1
ATOM 1699 N N . ARG B 1 19 ? 50.360 76.088 -11.321 1.00 40.60 19 ARG B N 1
ATOM 1700 C CA . ARG B 1 19 ? 51.722 75.649 -11.636 1.00 41.61 19 ARG B CA 1
ATOM 1701 C C . ARG B 1 19 ? 52.179 74.574 -10.676 1.00 40.62 19 ARG B C 1
ATOM 1702 O O . ARG B 1 19 ? 51.785 74.588 -9.522 1.00 38.38 19 ARG B O 1
ATOM 1710 N N . GLY B 1 20 ? 53.029 73.658 -11.179 1.00 40.78 20 GLY B N 1
ATOM 1711 C CA . GLY B 1 20 ? 53.781 72.725 -10.343 1.00 41.25 20 GLY B CA 1
ATOM 1712 C C . GLY B 1 20 ? 52.971 71.608 -9.717 1.00 41.63 20 GLY B C 1
ATOM 1713 O O . GLY B 1 20 ? 53.490 70.845 -8.901 1.00 41.72 20 GLY B O 1
ATOM 1714 N N . LEU B 1 21 ? 51.683 71.535 -10.084 1.00 42.23 21 LEU B N 1
ATOM 1715 C CA . LEU B 1 21 ? 50.728 70.575 -9.555 1.00 41.84 21 LEU B CA 1
ATOM 1716 C C . LEU B 1 21 ? 50.187 69.693 -10.690 1.00 41.88 21 LEU B C 1
ATOM 1717 O O . LEU B 1 21 ? 49.850 70.182 -11.753 1.00 41.76 21 LEU B O 1
ATOM 1722 N N . PRO B 1 22 ? 50.105 68.371 -10.469 1.00 41.98 22 PRO B N 1
ATOM 1723 C CA . PRO B 1 22 ? 49.541 67.518 -11.541 1.00 41.76 22 PRO B CA 1
ATOM 1724 C C . PRO B 1 22 ? 47.988 67.521 -11.533 1.00 41.90 22 PRO B C 1
ATOM 1725 O O . PRO B 1 22 ? 47.375 67.916 -10.548 1.00 40.94 22 PRO B O 1
ATOM 1729 N N . ASN B 1 23 ? 47.359 67.114 -12.625 1.00 42.08 23 ASN B N 1
ATOM 1730 C CA . ASN B 1 23 ? 45.896 67.099 -12.684 1.00 42.24 23 ASN B CA 1
ATOM 1731 C C . ASN B 1 23 ? 45.258 66.073 -11.755 1.00 42.46 23 ASN B C 1
ATOM 1732 O O . ASN B 1 23 ? 44.088 66.198 -11.371 1.00 42.51 23 ASN B O 1
ATOM 1737 N N . THR B 1 24 ? 46.037 65.058 -11.388 1.00 42.77 24 THR B N 1
ATOM 1738 C CA . THR B 1 24 ? 45.600 64.044 -10.438 1.00 42.82 24 THR B CA 1
ATOM 1739 C C . THR B 1 24 ? 45.161 64.738 -9.200 1.00 41.80 24 THR B C 1
ATOM 1740 O O . THR B 1 24 ? 44.199 64.350 -8.536 1.00 40.73 24 THR B O 1
ATOM 1744 N N . PHE B 1 25 ? 45.887 65.790 -8.861 1.00 41.73 25 PHE B N 1
ATOM 1745 C CA . PHE B 1 25 ? 45.467 66.606 -7.732 1.00 41.06 25 PHE B CA 1
ATOM 1746 C C . PHE B 1 25 ? 44.413 67.664 -8.077 1.00 40.67 25 PHE B C 1
ATOM 1747 O O . PHE B 1 25 ? 43.426 67.827 -7.364 1.00 40.50 25 PHE B O 1
ATOM 1755 N N . VAL B 1 26 ? 44.680 68.431 -9.137 1.00 40.36 26 VAL B N 1
ATOM 1756 C CA . VAL B 1 26 ? 43.887 69.601 -9.473 1.00 39.71 26 VAL B CA 1
ATOM 1757 C C . VAL B 1 26 ? 42.428 69.257 -9.813 1.00 39.53 26 VAL B C 1
ATOM 1758 O O . VAL B 1 26 ? 41.514 69.843 -9.226 1.00 39.42 26 VAL B O 1
ATOM 1762 N N . GLU B 1 27 ? 42.201 68.304 -10.721 1.00 38.90 27 GLU B N 1
ATOM 1763 C CA . GLU B 1 27 ? 40.837 67.894 -11.072 1.00 39.69 27 GLU B CA 1
ATOM 1764 C C . GLU B 1 27 ? 39.955 67.684 -9.824 1.00 39.82 27 GLU B C 1
ATOM 1765 O O . GLU B 1 27 ? 38.915 68.368 -9.684 1.00 40.64 27 GLU B O 1
ATOM 1771 N N . PRO B 1 28 ? 40.324 66.730 -8.928 1.00 38.73 28 PRO B N 1
ATOM 1772 C CA . PRO B 1 28 ? 39.513 66.574 -7.712 1.00 37.79 28 PRO B CA 1
ATOM 1773 C C . PRO B 1 28 ? 39.527 67.763 -6.732 1.00 36.13 28 PRO B C 1
ATOM 1774 O O . PRO B 1 28 ? 38.558 68.020 -6.009 1.00 33.98 28 PRO B O 1
ATOM 1778 N N . TRP B 1 29 ? 40.655 68.434 -6.628 1.00 36.61 29 TRP B N 1
ATOM 1779 C CA . TRP B 1 29 ? 40.751 69.533 -5.674 1.00 37.50 29 TRP B CA 1
ATOM 1780 C C . TRP B 1 29 ? 39.777 70.640 -6.120 1.00 36.69 29 TRP B C 1
ATOM 1781 O O . TRP B 1 29 ? 38.970 71.088 -5.324 1.00 37.41 29 TRP B O 1
ATOM 1792 N N . ASP B 1 30 ? 39.838 71.004 -7.392 1.00 36.33 30 ASP B N 1
ATOM 1793 C CA . ASP B 1 30 ? 38.891 71.934 -8.018 1.00 37.43 30 ASP B CA 1
ATOM 1794 C C . ASP B 1 30 ? 37.410 71.553 -7.840 1.00 38.35 30 ASP B C 1
ATOM 1795 O O . ASP B 1 30 ? 36.616 72.380 -7.457 1.00 37.59 30 ASP B O 1
ATOM 1800 N N . ALA B 1 31 ? 37.073 70.274 -8.090 1.00 38.66 31 ALA B N 1
ATOM 1801 C CA . ALA B 1 31 ? 35.690 69.812 -8.013 1.00 37.59 31 ALA B CA 1
ATOM 1802 C C . ALA B 1 31 ? 35.231 69.883 -6.578 1.00 37.69 31 ALA B C 1
ATOM 1803 O O . ALA B 1 31 ? 34.092 70.238 -6.275 1.00 37.21 31 ALA B O 1
ATOM 1805 N N . TRP B 1 32 ? 36.130 69.568 -5.663 1.00 36.62 32 TRP B N 1
ATOM 1806 C CA . TRP B 1 32 ? 35.763 69.625 -4.270 1.00 36.32 32 TRP B CA 1
ATOM 1807 C C . TRP B 1 32 ? 35.565 71.095 -3.847 1.00 35.80 32 TRP B C 1
ATOM 1808 O O . TRP B 1 32 ? 34.633 71.375 -3.133 1.00 35.45 32 TRP B O 1
ATOM 1819 N N . LEU B 1 33 ? 36.441 72.023 -4.233 1.00 36.67 33 LEU B N 1
ATOM 1820 C CA . LEU B 1 33 ? 36.220 73.455 -3.861 1.00 35.72 33 LEU B CA 1
ATOM 1821 C C . LEU B 1 33 ? 34.977 74.003 -4.482 1.00 35.18 33 LEU B C 1
ATOM 1822 O O . LEU B 1 33 ? 34.192 74.623 -3.808 1.00 35.32 33 LEU B O 1
ATOM 1827 N N . ALA B 1 34 ? 34.781 73.734 -5.760 1.00 34.94 34 ALA B N 1
ATOM 1828 C CA . ALA B 1 34 ? 33.604 74.188 -6.448 1.00 36.01 34 ALA B CA 1
ATOM 1829 C C . ALA B 1 34 ? 32.271 73.733 -5.828 1.00 36.92 34 ALA B C 1
ATOM 1830 O O . ALA B 1 34 ? 31.312 74.520 -5.778 1.00 34.81 34 ALA B O 1
ATOM 1832 N N . SER B 1 35 ? 32.198 72.469 -5.389 1.00 36.74 35 SER B N 1
ATOM 1833 C CA . SER B 1 35 ? 30.991 71.907 -4.743 1.00 36.92 35 SER B CA 1
ATOM 1834 C C . SER B 1 35 ? 30.725 72.615 -3.439 1.00 35.96 35 SER B C 1
ATOM 1835 O O . SER B 1 35 ? 29.572 72.890 -3.075 1.00 34.87 35 SER B O 1
ATOM 1838 N N . GLY B 1 36 ? 31.809 72.846 -2.710 1.00 36.88 36 GLY B N 1
ATOM 1839 C CA . GLY B 1 36 ? 31.790 73.532 -1.434 1.00 37.52 36 GLY B CA 1
ATOM 1840 C C . GLY B 1 36 ? 31.338 74.979 -1.587 1.00 38.06 36 GLY B C 1
ATOM 1841 O O . GLY B 1 36 ? 30.619 75.498 -0.728 1.00 38.16 36 GLY B O 1
ATOM 1850 N N . ARG B 1 38 ? 29.597 76.405 -4.078 1.00 38.74 38 ARG B N 1
ATOM 1851 C CA . ARG B 1 38 ? 28.184 76.351 -4.448 1.00 38.25 38 ARG B CA 1
ATOM 1852 C C . ARG B 1 38 ? 27.304 76.000 -3.248 1.00 38.28 38 ARG B C 1
ATOM 1853 O O . ARG B 1 38 ? 26.321 76.694 -2.996 1.00 38.42 38 ARG B O 1
ATOM 1861 N N . ALA B 1 39 ? 27.632 74.981 -2.460 1.00 37.27 39 ALA B N 1
ATOM 1862 C CA . ALA B 1 39 ? 26.775 74.679 -1.298 1.00 37.38 39 ALA B CA 1
ATOM 1863 C C . ALA B 1 39 ? 26.801 75.794 -0.249 1.00 37.15 39 ALA B C 1
ATOM 1864 O O . ALA B 1 39 ? 25.762 76.185 0.248 1.00 37.24 39 ALA B O 1
ATOM 1866 N N . SER B 1 40 ? 27.988 76.316 0.081 1.00 37.02 40 SER B N 1
ATOM 1867 C CA . SER B 1 40 ? 28.101 77.456 1.053 1.00 36.74 40 SER B CA 1
ATOM 1868 C C . SER B 1 40 ? 27.293 78.653 0.543 1.00 37.80 40 SER B C 1
ATOM 1869 O O . SER B 1 40 ? 26.516 79.242 1.290 1.00 40.08 40 SER B O 1
ATOM 1872 N N . GLN B 1 41 ? 27.412 78.956 -0.747 1.00 38.38 41 GLN B N 1
ATOM 1873 C CA . GLN B 1 41 ? 26.597 79.993 -1.372 1.00 38.88 41 GLN B CA 1
ATOM 1874 C C . GLN B 1 41 ? 25.086 79.762 -1.229 1.00 39.28 41 GLN B C 1
ATOM 1875 O O . GLN B 1 41 ? 24.370 80.672 -0.874 1.00 36.83 41 GLN B O 1
ATOM 1881 N N . ASP B 1 42 ? 24.602 78.559 -1.508 1.00 41.24 42 ASP B N 1
ATOM 1882 C CA . ASP B 1 42 ? 23.170 78.276 -1.365 1.00 41.73 42 ASP B CA 1
ATOM 1883 C C . ASP B 1 42 ? 22.704 78.416 0.097 1.00 42.19 42 ASP B C 1
ATOM 1884 O O . ASP B 1 42 ? 21.588 78.879 0.368 1.00 40.90 42 ASP B O 1
ATOM 1889 N N . GLU B 1 43 ? 23.535 77.947 1.019 1.00 42.01 43 GLU B N 1
ATOM 1890 C CA . GLU B 1 43 ? 23.190 77.953 2.443 1.00 43.73 43 GLU B CA 1
ATOM 1891 C C . GLU B 1 43 ? 23.164 79.353 3.048 1.00 43.64 43 GLU B C 1
ATOM 1892 O O . GLU B 1 43 ? 22.266 79.695 3.826 1.00 43.64 43 GLU B O 1
ATOM 1898 N N . LEU B 1 44 ? 24.169 80.142 2.687 1.00 43.47 44 LEU B N 1
ATOM 1899 C CA . LEU B 1 44 ? 24.414 81.444 3.264 1.00 42.82 44 LEU B CA 1
ATOM 1900 C C . LEU B 1 44 ? 23.732 82.590 2.558 1.00 42.12 44 LEU B C 1
ATOM 1901 O O . LEU B 1 44 ? 23.529 83.600 3.179 1.00 42.40 44 LEU B O 1
ATOM 1906 N N . GLY B 1 45 ? 23.425 82.460 1.267 1.00 41.37 45 GLY B N 1
ATOM 1907 C CA . GLY B 1 45 ? 22.677 83.477 0.535 1.00 40.86 45 GLY B CA 1
ATOM 1908 C C . GLY B 1 45 ? 23.409 84.813 0.599 1.00 40.63 45 GLY B C 1
ATOM 1909 O O . GLY B 1 45 ? 24.639 84.860 0.447 1.00 38.80 45 GLY B O 1
ATOM 1910 N N . ALA B 1 46 ? 22.663 85.893 0.872 1.00 39.89 46 ALA B N 1
ATOM 1911 C CA . ALA B 1 46 ? 23.248 87.257 0.924 1.00 40.24 46 ALA B CA 1
ATOM 1912 C C . ALA B 1 46 ? 24.418 87.393 1.882 1.00 39.40 46 ALA B C 1
ATOM 1913 O O . ALA B 1 46 ? 25.272 88.256 1.693 1.00 40.07 46 ALA B O 1
ATOM 1915 N N . ALA B 1 47 ? 24.430 86.553 2.909 1.00 39.42 47 ALA B N 1
ATOM 1916 C CA . ALA B 1 47 ? 25.499 86.531 3.909 1.00 39.70 47 ALA B CA 1
ATOM 1917 C C . ALA B 1 47 ? 26.811 85.895 3.444 1.00 39.74 47 ALA B C 1
ATOM 1918 O O . ALA B 1 47 ? 27.804 85.949 4.173 1.00 39.80 47 ALA B O 1
ATOM 1920 N N . TRP B 1 48 ? 26.814 85.285 2.258 1.00 39.31 48 TRP B N 1
ATOM 1921 C CA . TRP B 1 48 ? 27.965 84.473 1.825 1.00 38.60 48 TRP B CA 1
ATOM 1922 C C . TRP B 1 48 ? 29.252 85.295 1.699 1.00 38.75 48 TRP B C 1
ATOM 1923 O O . TRP B 1 48 ? 30.341 84.884 2.190 1.00 38.11 48 TRP B O 1
ATOM 1934 N N . LEU B 1 49 ? 29.155 86.441 1.004 1.00 37.94 49 LEU B N 1
ATOM 1935 C CA . LEU B 1 49 ? 30.343 87.170 0.570 1.00 38.22 49 LEU B CA 1
ATOM 1936 C C . LEU B 1 49 ? 31.136 87.767 1.733 1.00 37.85 49 LEU B C 1
ATOM 1937 O O . LEU B 1 49 ? 32.363 87.675 1.782 1.00 36.85 49 LEU B O 1
ATOM 1942 N N . ASP B 1 50 ? 30.405 88.251 2.715 1.00 37.86 50 ASP B N 1
ATOM 1943 C CA . ASP B 1 50 ? 30.979 88.738 3.962 1.00 39.41 50 ASP B CA 1
ATOM 1944 C C . ASP B 1 50 ? 31.703 87.682 4.748 1.00 39.27 50 ASP B C 1
ATOM 1945 O O . ASP B 1 50 ? 32.814 87.914 5.282 1.00 40.65 50 ASP B O 1
ATOM 1950 N N . ALA B 1 51 ? 31.072 86.518 4.843 1.00 37.63 51 ALA B N 1
ATOM 1951 C CA . ALA B 1 51 ? 31.716 85.343 5.504 1.00 37.65 51 ALA B CA 1
ATOM 1952 C C . ALA B 1 51 ? 33.007 84.898 4.817 1.00 36.19 51 ALA B C 1
ATOM 1953 O O . ALA B 1 51 ? 34.051 84.697 5.481 1.00 37.93 51 ALA B O 1
ATOM 1955 N N . TYR B 1 52 ? 32.919 84.719 3.507 1.00 36.15 52 TYR B N 1
ATOM 1956 C CA . TYR B 1 52 ? 34.011 84.287 2.645 1.00 37.00 52 TYR B CA 1
ATOM 1957 C C . TYR B 1 52 ? 35.243 85.219 2.746 1.00 38.25 52 TYR B C 1
ATOM 1958 O O . TYR B 1 52 ? 36.388 84.768 2.952 1.00 39.20 52 TYR B O 1
ATOM 1967 N N . LEU B 1 53 ? 34.979 86.503 2.573 1.00 38.12 53 LEU B N 1
ATOM 1968 C CA . LEU B 1 53 ? 36.041 87.553 2.549 1.00 38.88 53 LEU B CA 1
ATOM 1969 C C . LEU B 1 53 ? 36.804 87.662 3.824 1.00 38.33 53 LEU B C 1
ATOM 1970 O O . LEU B 1 53 ? 37.994 87.984 3.793 1.00 39.27 53 LEU B O 1
ATOM 1975 N N . THR B 1 54 ? 36.163 87.381 4.952 1.00 37.75 54 THR B N 1
ATOM 1976 C CA . THR B 1 54 ? 36.859 87.503 6.213 1.00 38.95 54 THR B CA 1
ATOM 1977 C C . THR B 1 54 ? 37.190 86.185 6.883 1.00 38.26 54 THR B C 1
ATOM 1978 O O . THR B 1 54 ? 37.483 86.179 8.088 1.00 38.18 54 THR B O 1
ATOM 1982 N N . SER B 1 55 ? 37.038 85.070 6.149 1.00 38.28 55 SER B N 1
ATOM 1983 C CA . SER B 1 55 ? 37.232 83.755 6.674 1.00 36.36 55 SER B CA 1
ATOM 1984 C C . SER B 1 55 ? 38.748 83.466 6.768 1.00 36.91 55 SER B C 1
ATOM 1985 O O . SER B 1 55 ? 39.560 84.107 6.079 1.00 35.29 55 SER B O 1
ATOM 1988 N N . PRO B 1 56 ? 39.134 82.503 7.625 1.00 37.01 56 PRO B N 1
ATOM 1989 C CA . PRO B 1 56 ? 40.542 82.143 7.808 1.00 36.08 56 PRO B CA 1
ATOM 1990 C C . PRO B 1 56 ? 41.271 81.553 6.633 1.00 35.50 56 PRO B C 1
ATOM 1991 O O . PRO B 1 56 ? 40.708 81.071 5.620 1.00 33.50 56 PRO B O 1
ATOM 1995 N N . LEU B 1 57 ? 42.588 81.608 6.791 1.00 36.42 57 LEU B N 1
ATOM 1996 C CA . LEU B 1 57 ? 43.455 80.798 5.978 1.00 35.44 57 LEU B CA 1
ATOM 1997 C C . LEU B 1 57 ? 43.531 79.470 6.737 1.00 35.53 57 LEU B C 1
ATOM 1998 O O . LEU B 1 57 ? 43.729 79.479 7.993 1.00 35.43 57 LEU B O 1
ATOM 2003 N N . TRP B 1 58 ? 43.265 78.365 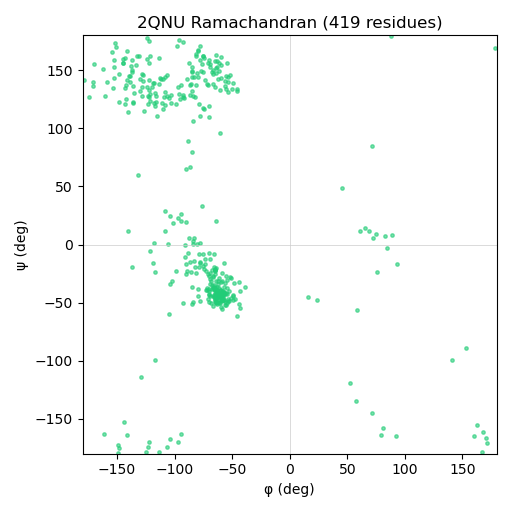5.999 1.00 35.28 58 TRP B N 1
ATOM 2004 C CA . TRP B 1 58 ? 43.312 77.039 6.549 1.00 34.42 58 TRP B CA 1
ATOM 2005 C C . TRP B 1 58 ? 44.524 76.272 6.033 1.00 32.91 58 TRP B C 1
ATOM 2006 O O . TRP B 1 58 ? 44.722 76.062 4.873 1.00 34.29 58 TRP B O 1
ATOM 2017 N N . ARG B 1 59 ? 45.337 75.878 6.965 1.00 33.68 59 ARG B N 1
ATOM 2018 C CA . ARG B 1 59 ? 46.414 74.925 6.736 1.00 34.48 59 ARG B CA 1
ATOM 2019 C C . ARG B 1 59 ? 45.749 73.524 6.734 1.00 34.71 59 ARG B C 1
ATOM 2020 O O . ARG B 1 59 ? 44.793 73.323 7.432 1.00 34.22 59 ARG B O 1
ATOM 2028 N N . PHE B 1 60 ? 46.238 72.617 5.906 1.00 34.46 60 PHE B N 1
ATOM 2029 C CA . PHE B 1 60 ? 45.681 71.312 5.839 1.00 34.96 60 PHE B CA 1
ATOM 2030 C C . PHE B 1 60 ? 46.703 70.203 5.573 1.00 34.50 60 PHE B C 1
ATOM 2031 O O . PHE B 1 60 ? 47.748 70.415 4.984 1.00 33.04 60 PHE B O 1
ATOM 2039 N N . ALA B 1 61 ? 46.310 69.005 6.001 1.00 34.86 61 ALA B N 1
ATOM 2040 C CA . ALA B 1 61 ? 46.940 67.765 5.603 1.00 35.09 61 ALA B CA 1
ATOM 2041 C C . ALA B 1 61 ? 45.872 66.721 5.289 1.00 34.72 61 ALA B C 1
ATOM 2042 O O . ALA B 1 61 ? 44.980 66.426 6.106 1.00 35.91 61 ALA B O 1
ATOM 2044 N N . ILE B 1 62 ? 45.948 66.234 4.071 1.00 35.36 62 ILE B N 1
ATOM 2045 C CA . ILE B 1 62 ? 44.985 65.324 3.480 1.00 36.82 62 ILE B CA 1
ATOM 2046 C C . ILE B 1 62 ? 45.626 63.970 3.155 1.00 36.93 62 ILE B C 1
ATOM 2047 O O . ILE B 1 62 ? 46.642 63.884 2.488 1.00 36.58 62 ILE B O 1
ATOM 2052 N N . ALA B 1 63 ? 44.985 62.914 3.631 1.00 38.06 63 ALA B N 1
ATOM 2053 C CA . ALA B 1 63 ? 45.460 61.519 3.370 1.00 38.34 63 ALA B CA 1
ATOM 2054 C C . ALA B 1 63 ? 45.520 61.154 1.889 1.00 38.23 63 ALA B C 1
ATOM 2055 O O . ALA B 1 63 ? 44.776 61.709 1.053 1.00 37.94 63 ALA B O 1
ATOM 2057 N N . PRO B 1 64 ? 46.385 60.185 1.551 1.00 39.78 64 PRO B N 1
ATOM 2058 C CA . PRO B 1 64 ? 46.428 59.655 0.192 1.00 39.78 64 PRO B CA 1
ATOM 2059 C C . PRO B 1 64 ? 45.112 59.055 -0.222 1.00 38.89 64 PRO B C 1
ATOM 2060 O O . PRO B 1 64 ? 44.423 58.480 0.598 1.00 38.24 64 PRO B O 1
ATOM 2064 N N . GLY B 1 65 ? 44.756 59.238 -1.477 1.00 39.31 65 GLY B N 1
ATOM 2065 C CA . GLY B 1 65 ? 43.553 58.638 -2.055 1.00 40.40 65 GLY B CA 1
ATOM 2066 C C . GLY B 1 65 ? 42.252 59.392 -1.839 1.00 41.29 65 GLY B C 1
ATOM 2067 O O . GLY B 1 65 ? 41.193 58.971 -2.308 1.00 42.70 65 GLY B O 1
ATOM 2068 N N . LEU B 1 66 ? 42.296 60.487 -1.108 1.00 41.71 66 LEU B N 1
ATOM 2069 C CA . LEU B 1 66 ? 41.084 61.321 -0.965 1.00 41.73 66 LEU B CA 1
ATOM 2070 C C . LEU B 1 66 ? 40.965 62.306 -2.125 1.00 42.74 66 LEU B C 1
ATOM 2071 O O . LEU B 1 66 ? 39.885 62.796 -2.444 1.00 43.16 66 LEU B O 1
ATOM 2076 N N . LEU B 1 67 ? 42.089 62.603 -2.742 1.00 43.82 67 LEU B N 1
ATOM 2077 C CA . LEU B 1 67 ? 42.119 63.397 -3.941 1.00 45.05 67 LEU B CA 1
ATOM 2078 C C . LEU B 1 67 ? 42.682 62.503 -5.030 1.00 45.97 67 LEU B C 1
ATOM 2079 O O . LEU B 1 67 ? 41.938 61.661 -5.577 1.00 47.48 67 LEU B O 1
ATOM 2084 N N . GLY B 1 68 ? 43.968 62.652 -5.335 1.00 45.99 68 GLY B N 1
ATOM 2085 C CA . GLY B 1 68 ? 44.721 61.606 -6.031 1.00 45.94 68 GLY B CA 1
ATOM 2086 C C . GLY B 1 68 ? 45.428 60.740 -5.016 1.00 46.08 68 GLY B C 1
ATOM 2087 O O . GLY B 1 68 ? 45.121 60.777 -3.838 1.00 46.60 68 GLY B O 1
ATOM 2088 N N . GLY B 1 69 ? 46.416 59.985 -5.468 1.00 47.25 69 GLY B N 1
ATOM 2089 C CA . GLY B 1 69 ? 47.023 58.944 -4.649 1.00 47.04 69 GLY B CA 1
ATOM 2090 C C . GLY B 1 69 ? 48.178 59.397 -3.788 1.00 47.32 69 GLY B C 1
ATOM 2091 O O . GLY B 1 69 ? 48.720 58.624 -2.978 1.00 48.28 69 GLY B O 1
ATOM 2092 N N . GLU B 1 70 ? 48.603 60.633 -3.977 1.00 46.94 70 GLU B N 1
ATOM 2093 C CA . GLU B 1 70 ? 49.556 61.217 -3.047 1.00 46.56 70 GLU B CA 1
ATOM 2094 C C . GLU B 1 70 ? 48.819 61.873 -1.875 1.00 44.67 70 GLU B C 1
ATOM 2095 O O . GLU B 1 70 ? 47.620 62.268 -1.968 1.00 44.54 70 GLU B O 1
ATOM 2101 N N . ALA B 1 71 ? 49.545 61.992 -0.769 1.00 41.72 71 ALA B N 1
ATOM 2102 C CA . ALA B 1 71 ? 49.104 62.839 0.288 1.00 40.29 71 ALA B CA 1
ATOM 2103 C C . ALA B 1 71 ? 49.338 64.314 -0.138 1.00 40.90 71 ALA B C 1
ATOM 2104 O O . ALA B 1 71 ? 50.166 64.631 -1.043 1.00 39.77 71 ALA B O 1
ATOM 2106 N N . VAL B 1 72 ? 48.626 65.206 0.536 1.00 39.75 72 VAL B N 1
ATOM 2107 C CA . VAL B 1 72 ? 48.753 66.602 0.229 1.00 40.33 72 VAL B CA 1
ATOM 2108 C C . VAL B 1 72 ? 48.680 67.439 1.502 1.00 39.65 72 VAL B C 1
ATOM 2109 O O . VAL B 1 72 ? 47.885 67.177 2.451 1.00 39.42 72 VAL B O 1
ATOM 2113 N N . THR B 1 73 ? 49.579 68.416 1.531 1.00 38.31 73 THR B N 1
ATOM 2114 C CA . THR B 1 73 ? 49.604 69.405 2.599 1.00 37.71 73 THR B CA 1
ATOM 2115 C C . THR B 1 73 ? 49.738 70.813 2.003 1.00 37.75 73 THR B C 1
ATOM 2116 O O . THR B 1 73 ? 50.208 70.978 0.885 1.00 36.58 73 THR B O 1
ATOM 2120 N N . GLY B 1 74 ? 49.256 71.809 2.743 1.00 36.73 74 GLY B N 1
ATOM 2121 C CA . GLY B 1 74 ? 49.268 73.156 2.215 1.00 36.83 74 GLY B CA 1
ATOM 2122 C C . GLY B 1 74 ? 48.456 74.144 2.999 1.00 34.13 74 GLY B C 1
ATOM 2123 O O . GLY B 1 74 ? 48.172 73.938 4.177 1.00 33.84 74 GLY B O 1
ATOM 2124 N N . VAL B 1 75 ? 48.154 75.245 2.334 1.00 34.31 75 VAL B N 1
ATOM 2125 C CA . VAL B 1 75 ? 47.311 76.286 2.904 1.00 34.38 75 VAL B CA 1
ATOM 2126 C C . VAL B 1 75 ? 46.366 76.794 1.824 1.00 33.54 75 VAL B C 1
ATOM 2127 O O . VAL B 1 75 ? 46.748 76.903 0.686 1.00 32.71 75 VAL B O 1
ATOM 2131 N N . VAL B 1 76 ? 45.117 77.057 2.186 1.00 33.47 76 VAL B N 1
ATOM 2132 C CA . VAL B 1 76 ? 44.156 77.603 1.228 1.00 34.39 76 VAL B CA 1
ATOM 2133 C C . VAL B 1 76 ? 43.594 78.895 1.808 1.00 34.02 76 VAL B C 1
ATOM 2134 O O . VAL B 1 76 ? 43.385 78.998 3.017 1.00 33.36 76 VAL B O 1
ATOM 2146 N N . PRO B 1 78 ? 40.769 82.371 0.899 1.00 37.86 78 PRO B N 1
ATOM 2147 C CA . PRO B 1 78 ? 39.793 83.006 -0.005 1.00 37.56 78 PRO B CA 1
ATOM 2148 C C . PRO B 1 78 ? 40.472 84.015 -0.947 1.00 36.96 78 PRO B C 1
ATOM 2149 O O . PRO B 1 78 ? 41.360 84.757 -0.523 1.00 38.39 78 PRO B O 1
ATOM 2153 N N . SER B 1 79 ? 40.090 84.002 -2.211 1.00 36.43 79 SER B N 1
ATOM 2154 C CA . SER B 1 79 ? 40.759 84.805 -3.228 1.00 36.07 79 SER B CA 1
ATOM 2155 C C . SER B 1 79 ? 39.795 85.222 -4.326 1.00 36.43 79 SER B C 1
ATOM 2156 O O . SER B 1 79 ? 38.564 84.977 -4.259 1.00 34.66 79 SER B O 1
ATOM 2159 N N . ILE B 1 80 ? 40.364 85.823 -5.351 1.00 36.62 80 ILE B N 1
ATOM 2160 C CA . ILE B 1 80 ? 39.594 86.490 -6.390 1.00 38.97 80 ILE B CA 1
ATOM 2161 C C . ILE B 1 80 ? 40.469 86.697 -7.614 1.00 38.70 80 ILE B C 1
ATOM 2162 O O . ILE B 1 80 ? 41.694 86.780 -7.482 1.00 39.66 80 ILE B O 1
ATOM 2167 N N . ASP B 1 81 ? 39.869 86.716 -8.789 1.00 38.80 81 ASP B N 1
ATOM 2168 C CA . ASP B 1 81 ? 40.640 86.897 -10.020 1.00 40.94 81 ASP B CA 1
ATOM 2169 C C . ASP B 1 81 ? 40.592 88.371 -10.408 1.00 41.01 81 ASP B C 1
ATOM 2170 O O . ASP B 1 81 ? 39.942 89.174 -9.740 1.00 39.96 81 ASP B O 1
ATOM 2175 N N . ARG B 1 82 ? 41.310 88.710 -11.468 1.00 42.57 82 ARG B N 1
ATOM 2176 C CA . ARG B 1 82 ? 41.471 90.115 -11.923 1.00 43.86 82 ARG B CA 1
ATOM 2177 C C . ARG B 1 82 ? 40.130 90.782 -12.317 1.00 44.60 82 ARG B C 1
ATOM 2178 O O . ARG B 1 82 ? 39.973 91.978 -12.185 1.00 46.50 82 ARG B O 1
ATOM 2186 N N . VAL B 1 83 ? 39.163 90.012 -12.769 1.00 45.79 83 VAL B N 1
ATOM 2187 C CA . VAL B 1 83 ? 37.855 90.563 -13.122 1.00 45.67 83 VAL B CA 1
ATOM 2188 C C . VAL B 1 83 ? 36.738 90.286 -12.103 1.00 45.97 83 VAL B C 1
ATOM 2189 O O . VAL B 1 83 ? 35.558 90.305 -12.467 1.00 45.67 83 VAL B O 1
ATOM 2193 N N . GLY B 1 84 ? 37.105 90.056 -10.839 1.00 45.06 84 GLY B N 1
ATOM 2194 C CA . GLY B 1 84 ? 36.152 90.115 -9.727 1.00 45.11 84 GLY B CA 1
ATOM 2195 C C . GLY B 1 84 ? 35.389 88.841 -9.362 1.00 45.03 84 GLY B C 1
ATOM 2196 O O . GLY B 1 84 ? 34.476 88.856 -8.528 1.00 45.69 84 GLY B O 1
ATOM 2197 N N . ARG B 1 85 ? 35.761 87.715 -9.964 1.00 44.97 85 ARG B N 1
ATOM 2198 C CA . ARG B 1 85 ? 35.120 86.436 -9.650 1.00 43.51 85 ARG B CA 1
ATOM 2199 C C . ARG B 1 85 ? 35.848 85.750 -8.489 1.00 42.78 85 ARG B C 1
ATOM 2200 O O . ARG B 1 85 ? 37.073 85.874 -8.369 1.00 42.98 85 ARG B O 1
ATOM 2208 N N . TYR B 1 86 ? 35.090 85.090 -7.607 1.00 41.43 86 TYR B N 1
ATOM 2209 C CA . TYR B 1 86 ? 35.621 84.476 -6.372 1.00 40.67 86 TYR B CA 1
ATOM 2210 C C . TYR B 1 86 ? 36.042 82.999 -6.497 1.00 40.74 86 TYR B C 1
ATOM 2211 O O . TYR B 1 86 ? 35.261 82.157 -6.932 1.00 40.17 86 TYR B O 1
ATOM 2220 N N . PHE B 1 87 ? 37.289 82.684 -6.119 1.00 38.95 87 PHE B N 1
ATOM 2221 C CA . PHE B 1 87 ? 37.737 81.317 -5.942 1.00 37.82 87 PHE B CA 1
ATOM 2222 C C . PHE B 1 87 ? 38.955 81.280 -5.057 1.00 37.24 87 PHE B C 1
ATOM 2223 O O . PHE B 1 87 ? 39.804 82.159 -5.162 1.00 37.79 87 PHE B O 1
ATOM 2231 N N . PRO B 1 88 ? 39.055 80.284 -4.141 1.00 36.34 88 PRO B N 1
ATOM 2232 C CA . PRO B 1 88 ? 40.242 80.246 -3.284 1.00 35.55 88 PRO B CA 1
ATOM 2233 C C . PRO B 1 88 ? 41.558 80.109 -4.026 1.00 33.54 88 PRO B C 1
ATOM 2234 O O . PRO B 1 88 ? 41.602 79.712 -5.164 1.00 31.56 88 PRO B O 1
ATOM 2238 N N . LEU B 1 89 ? 42.624 80.453 -3.341 1.00 34.73 89 LEU B N 1
ATOM 2239 C CA . LEU B 1 89 ? 43.993 80.233 -3.857 1.00 34.67 89 LEU B CA 1
ATOM 2240 C C . LEU B 1 89 ? 44.652 79.258 -2.903 1.00 34.31 89 LEU B C 1
ATOM 2241 O O . LEU B 1 89 ? 44.643 79.430 -1.684 1.00 34.77 89 LEU B O 1
ATOM 2246 N N . THR B 1 90 ? 45.244 78.235 -3.463 1.00 35.12 90 THR B N 1
ATOM 2247 C CA . THR B 1 90 ? 45.841 77.203 -2.664 1.00 35.34 90 THR B CA 1
ATOM 2248 C C . THR B 1 90 ? 47.277 77.081 -3.056 1.00 34.03 90 THR B C 1
ATOM 2249 O O . THR B 1 90 ? 47.559 77.075 -4.222 1.00 33.55 90 THR B O 1
ATOM 2253 N N . VAL B 1 91 ? 48.153 76.987 -2.066 1.00 35.21 91 VAL B N 1
ATOM 2254 C CA . VAL B 1 91 ? 49.515 76.467 -2.258 1.00 35.97 91 VAL B CA 1
ATOM 2255 C C . VAL B 1 91 ? 49.565 75.050 -1.627 1.00 36.44 91 VAL B C 1
ATOM 2256 O O . VAL B 1 91 ? 49.168 74.852 -0.458 1.00 35.02 91 VAL B O 1
ATOM 2260 N N . ALA B 1 92 ? 50.029 74.084 -2.420 1.00 35.88 92 ALA B N 1
ATOM 2261 C CA . ALA B 1 92 ? 49.994 72.651 -2.045 1.00 36.01 92 ALA B CA 1
ATOM 2262 C C . ALA B 1 92 ? 51.301 71.943 -2.368 1.00 36.73 92 ALA B C 1
ATOM 2263 O O . ALA B 1 92 ? 51.889 72.150 -3.425 1.00 34.33 92 ALA B O 1
ATOM 2265 N N . CYS B 1 93 ? 51.747 71.128 -1.419 1.00 39.05 93 CYS B N 1
ATOM 2266 C CA . CYS B 1 93 ? 52.836 70.201 -1.655 1.00 40.69 93 CYS B CA 1
ATOM 2267 C C . CYS B 1 93 ? 52.323 68.750 -1.642 1.00 39.92 93 CYS B C 1
ATOM 2268 O O . CYS B 1 93 ? 51.763 68.272 -0.660 1.00 40.34 93 CYS B O 1
ATOM 2271 N N . LEU B 1 94 ? 52.540 68.051 -2.738 1.00 40.66 94 LEU B N 1
ATOM 2272 C CA . LEU B 1 94 ? 52.178 66.651 -2.848 1.00 41.88 94 LEU B CA 1
ATOM 2273 C C . LEU B 1 94 ? 53.245 65.744 -2.223 1.00 41.84 94 LEU B C 1
ATOM 2274 O O . LEU B 1 94 ? 54.358 65.868 -2.533 1.00 39.83 94 LEU B O 1
ATOM 2279 N N . LEU B 1 95 ? 52.880 64.861 -1.321 1.00 42.61 95 LEU B N 1
ATOM 2280 C CA . LEU B 1 95 ? 53.858 64.025 -0.643 1.00 43.74 95 LEU B CA 1
ATOM 2281 C C . LEU B 1 95 ? 53.665 62.545 -1.036 1.00 44.05 95 LEU B C 1
ATOM 2282 O O . LEU B 1 95 ? 52.579 62.147 -1.529 1.00 44.52 95 LEU B O 1
ATOM 2287 N N . PRO B 1 96 ? 54.704 61.720 -0.821 1.00 44.89 96 PRO B N 1
ATOM 2288 C CA . PRO B 1 96 ? 54.534 60.269 -1.017 1.00 45.20 96 PRO B CA 1
ATOM 2289 C C . PRO B 1 96 ? 53.358 59.719 -0.222 1.00 45.88 96 PRO B C 1
ATOM 2290 O O . PRO B 1 96 ? 53.097 60.174 0.913 1.00 46.53 96 PRO B O 1
ATOM 2294 N N . ALA B 1 97 ? 52.659 58.753 -0.795 1.00 45.99 97 ALA B N 1
ATOM 2295 C CA . ALA B 1 97 ? 51.544 58.146 -0.099 1.00 47.45 97 ALA B CA 1
ATOM 2296 C C . ALA B 1 97 ? 51.958 57.542 1.260 1.00 47.89 97 ALA B C 1
ATOM 2297 O O . ALA B 1 97 ? 51.101 57.288 2.105 1.00 48.78 97 ALA B O 1
ATOM 2299 N N . ASN B 1 98 ? 53.250 57.340 1.492 1.00 47.41 98 ASN B N 1
ATOM 2300 C CA . ASN B 1 98 ? 53.677 56.884 2.803 1.00 47.85 98 ASN B CA 1
ATOM 2301 C C . ASN B 1 98 ? 54.256 57.941 3.703 1.00 48.00 98 ASN B C 1
ATOM 2302 O O . ASN B 1 98 ? 54.975 57.589 4.630 1.00 48.71 98 ASN B O 1
ATOM 2307 N N . ALA B 1 99 ? 54.009 59.231 3.436 1.00 47.38 99 ALA B N 1
ATOM 2308 C CA . ALA B 1 99 ? 54.624 60.276 4.260 1.00 46.73 99 ALA B CA 1
ATOM 2309 C C . ALA B 1 99 ? 53.910 60.384 5.597 1.00 46.29 99 ALA B C 1
ATOM 2310 O O . ALA B 1 99 ? 52.755 59.991 5.692 1.00 44.98 99 ALA B O 1
ATOM 2312 N N . ASP B 1 100 ? 54.623 60.884 6.612 1.00 46.05 100 ASP B N 1
ATOM 2313 C CA . ASP B 1 100 ? 54.115 61.013 7.981 1.00 44.87 100 ASP B CA 1
ATOM 2314 C C . ASP B 1 100 ? 53.396 62.363 8.215 1.00 43.33 100 ASP B C 1
ATOM 2315 O O . ASP B 1 100 ? 53.966 63.362 8.659 1.00 41.48 100 ASP B O 1
ATOM 2320 N N . LEU B 1 101 ? 52.102 62.341 7.937 1.00 41.55 101 LEU B N 1
ATOM 2321 C CA . LEU B 1 101 ? 51.246 63.475 8.146 1.00 40.34 101 LEU B CA 1
ATOM 2322 C C . LEU B 1 101 ? 51.097 63.877 9.605 1.00 40.75 101 LEU B C 1
ATOM 2323 O O . LEU B 1 101 ? 50.738 65.047 9.914 1.00 38.46 101 LEU B O 1
ATOM 2328 N N . GLY B 1 102 ? 51.355 62.906 10.497 1.00 40.31 102 GLY B N 1
ATOM 2329 C CA . GLY B 1 102 ? 51.180 63.086 11.923 1.00 40.77 102 GLY B CA 1
ATOM 2330 C C . GLY B 1 102 ? 52.160 64.151 12.393 1.00 41.26 102 GLY B C 1
ATOM 2331 O O . GLY B 1 102 ? 51.801 65.047 13.126 1.00 41.26 102 GLY B O 1
ATOM 2332 N N . GLY B 1 103 ? 53.410 63.996 12.003 1.00 42.24 103 GLY B N 1
ATOM 2333 C CA . GLY B 1 103 ? 54.489 64.843 12.481 1.00 43.05 103 GLY B CA 1
ATOM 2334 C C . GLY B 1 103 ? 54.420 66.200 11.851 1.00 43.18 103 GLY B C 1
ATOM 2335 O O . GLY B 1 103 ? 55.049 67.132 12.302 1.00 44.46 103 GLY B O 1
ATOM 2336 N N . LEU B 1 104 ? 53.677 66.306 10.765 1.00 43.22 104 LEU B N 1
ATOM 2337 C CA . LEU B 1 104 ? 53.486 67.557 10.068 1.00 42.77 104 LEU B CA 1
ATOM 2338 C C . LEU B 1 104 ? 52.342 68.389 10.693 1.00 41.28 104 LEU B C 1
ATOM 2339 O O . LEU B 1 104 ? 52.500 69.592 11.018 1.00 39.31 104 LEU B O 1
ATOM 2344 N N . VAL B 1 105 ? 51.189 67.746 10.874 1.00 38.17 105 VAL B N 1
ATOM 2345 C CA . VAL B 1 105 ? 50.083 68.344 11.576 1.00 37.15 105 VAL B CA 1
ATOM 2346 C C . VAL B 1 105 ? 50.599 68.698 12.946 1.00 38.53 105 VAL B C 1
ATOM 2347 O O . VAL B 1 105 ? 50.482 69.836 13.394 1.00 39.06 105 VAL B O 1
ATOM 2351 N N . GLY B 1 106 ? 51.304 67.776 13.585 1.00 40.31 106 GLY B N 1
ATOM 2352 C CA . GLY B 1 106 ? 51.846 68.026 14.910 1.00 40.64 106 GLY B CA 1
ATOM 2353 C C . GLY B 1 106 ? 53.267 68.517 14.997 1.00 42.36 106 GLY B C 1
ATOM 2354 O O . GLY B 1 106 ? 53.939 68.304 16.018 1.00 43.25 106 GLY B O 1
ATOM 2355 N N . GLY B 1 107 ? 53.730 69.187 13.952 1.00 42.84 107 GLY B N 1
ATOM 2356 C CA . GLY B 1 107 ? 55.090 69.653 13.892 1.00 43.51 107 GLY B CA 1
ATOM 2357 C C . GLY B 1 107 ? 55.222 71.170 13.706 1.00 43.82 107 GLY B C 1
ATOM 2358 O O . GLY B 1 107 ? 54.233 71.925 13.788 1.00 42.58 107 GLY B O 1
ATOM 2359 N N . ASP B 1 108 ? 56.449 71.589 13.435 1.00 44.28 108 ASP B N 1
ATOM 2360 C CA . ASP B 1 108 ? 56.780 72.988 13.411 1.00 44.66 108 ASP B CA 1
ATOM 2361 C C . ASP B 1 108 ? 55.887 73.794 12.429 1.00 44.48 108 ASP B C 1
ATOM 2362 O O . ASP B 1 108 ? 55.569 73.370 11.292 1.00 43.02 108 ASP B O 1
ATOM 2367 N N . ASP B 1 109 ? 55.443 74.954 12.908 1.00 44.35 109 ASP B N 1
ATOM 2368 C CA . ASP B 1 109 ? 54.566 75.846 12.126 1.00 43.11 109 ASP B CA 1
ATOM 2369 C C . ASP B 1 109 ? 55.252 76.590 10.988 1.00 41.43 109 ASP B C 1
ATOM 2370 O O . ASP B 1 109 ? 54.576 77.153 10.120 1.00 41.89 109 ASP B O 1
ATOM 2375 N N . GLY B 1 110 ? 56.575 76.572 10.957 1.00 40.18 110 GLY B N 1
ATOM 2376 C CA . GLY B 1 110 ? 57.365 77.445 10.084 1.00 39.79 110 GLY B CA 1
ATOM 2377 C C . GLY B 1 110 ? 57.042 77.413 8.610 1.00 38.99 110 GLY B C 1
ATOM 2378 O O . GLY B 1 110 ? 56.868 78.488 7.984 1.00 36.97 110 GLY B O 1
ATOM 2379 N N . TRP B 1 111 ? 56.983 76.199 8.031 1.00 38.29 111 TRP B N 1
ATOM 2380 C CA . TRP B 1 111 ? 56.656 76.042 6.599 1.00 38.79 111 TRP B CA 1
ATOM 2381 C C . TRP B 1 111 ? 55.278 76.685 6.283 1.00 38.66 111 TRP B C 1
ATOM 2382 O O . TRP B 1 111 ? 55.098 77.425 5.332 1.00 37.98 111 TRP B O 1
ATOM 2393 N N . PHE B 1 112 ? 54.312 76.359 7.118 1.00 38.63 112 PHE B N 1
ATOM 2394 C CA . PHE B 1 112 ? 52.944 76.872 6.983 1.00 38.33 112 PHE B CA 1
ATOM 2395 C C . PHE B 1 112 ? 52.826 78.449 7.082 1.00 38.15 112 PHE B C 1
ATOM 2396 O O . PHE B 1 112 ? 52.078 79.122 6.336 1.00 36.41 112 PHE B O 1
ATOM 2404 N N . GLU B 1 113 ? 53.557 78.993 8.032 1.00 38.00 113 GLU B N 1
ATOM 2405 C CA . GLU B 1 113 ? 53.663 80.446 8.190 1.00 38.42 113 GLU B CA 1
ATOM 2406 C C . GLU B 1 113 ? 54.297 81.084 6.944 1.00 37.32 113 GLU B C 1
ATOM 2407 O O . GLU B 1 113 ? 53.773 82.078 6.417 1.00 36.74 113 GLU B O 1
ATOM 2413 N N . GLN B 1 114 ? 55.347 80.461 6.415 1.00 37.27 114 GLN B N 1
ATOM 2414 C CA . GLN B 1 114 ? 55.937 80.922 5.162 1.00 37.81 114 GLN B CA 1
ATOM 2415 C C . GLN B 1 114 ? 54.944 80.823 4.027 1.00 36.06 114 GLN B C 1
ATOM 2416 O O . GLN B 1 114 ? 54.894 81.694 3.196 1.00 35.59 114 GLN B O 1
ATOM 2422 N N . VAL B 1 115 ? 54.186 79.729 3.935 1.00 35.26 115 VAL B N 1
ATOM 2423 C CA . VAL B 1 115 ? 53.230 79.613 2.870 1.00 34.98 115 VAL B CA 1
ATOM 2424 C C . VAL B 1 115 ? 52.156 80.679 3.035 1.00 35.19 115 VAL B C 1
ATOM 2425 O O . VAL B 1 115 ? 51.750 81.283 2.053 1.00 35.78 115 VAL B O 1
ATOM 2429 N N . GLU B 1 116 ? 51.657 80.860 4.253 1.00 35.88 116 GLU B N 1
ATOM 2430 C CA . GLU B 1 116 ? 50.632 81.922 4.512 1.00 36.68 116 GLU B CA 1
ATOM 2431 C C . GLU B 1 116 ? 51.139 83.304 4.113 1.00 36.59 116 GLU B C 1
ATOM 2432 O O . GLU B 1 116 ? 50.411 84.097 3.517 1.00 36.70 116 GLU B O 1
ATOM 2438 N N . SER B 1 117 ? 52.401 83.596 4.407 1.00 36.19 117 SER B N 1
ATOM 2439 C CA . SER B 1 117 ? 52.945 84.922 3.994 1.00 37.79 117 SER B CA 1
ATOM 2440 C C . SER B 1 117 ? 52.934 85.057 2.479 1.00 38.02 117 SER B C 1
ATOM 2441 O O . SER B 1 117 ? 52.661 86.134 1.914 1.00 37.94 117 SER B O 1
ATOM 2444 N N . LEU B 1 118 ? 53.149 83.957 1.757 1.00 38.19 118 LEU B N 1
ATOM 2445 C CA . LEU B 1 118 ? 53.158 84.085 0.299 1.00 36.79 118 LEU B CA 1
ATOM 2446 C C . LEU B 1 118 ? 51.764 84.341 -0.246 1.00 35.61 118 LEU B C 1
ATOM 2447 O O . LEU B 1 118 ? 51.582 85.154 -1.101 1.00 34.03 118 LEU B O 1
ATOM 2452 N N . LEU B 1 119 ? 50.785 83.571 0.211 1.00 35.82 119 LEU B N 1
ATOM 2453 C CA . LEU B 1 119 ? 49.394 83.799 -0.179 1.00 35.47 119 LEU B CA 1
ATOM 2454 C C . LEU B 1 119 ? 48.955 85.258 0.157 1.00 36.26 119 LEU B C 1
ATOM 2455 O O . LEU B 1 119 ? 48.214 85.885 -0.613 1.00 37.16 119 LEU B O 1
ATOM 2460 N N . LEU B 1 120 ? 49.340 85.729 1.338 1.00 35.47 120 LEU B N 1
ATOM 2461 C CA . LEU B 1 120 ? 48.940 87.089 1.794 1.00 37.34 120 LEU B CA 1
ATOM 2462 C C . LEU B 1 120 ? 49.536 88.144 0.836 1.00 37.41 120 LEU B C 1
ATOM 2463 O O . LEU B 1 120 ? 48.839 89.050 0.412 1.00 40.51 120 LEU B O 1
ATOM 2468 N N . SER B 1 121 ? 50.769 87.930 0.396 1.00 38.04 121 SER B N 1
ATOM 2469 C CA . SER B 1 121 ? 51.435 88.815 -0.528 1.00 38.32 121 SER B CA 1
ATOM 2470 C C . SER B 1 121 ? 50.615 89.115 -1.767 1.00 39.36 121 SER B C 1
ATOM 2471 O O . SER B 1 121 ? 50.774 90.194 -2.376 1.00 38.34 121 SER B O 1
ATOM 2474 N N . THR B 1 122 ? 49.739 88.190 -2.175 1.00 39.84 122 THR B N 1
ATOM 2475 C CA . THR B 1 122 ? 48.972 88.381 -3.424 1.00 41.41 122 THR B CA 1
ATOM 2476 C C . THR B 1 122 ? 47.793 89.325 -3.233 1.00 42.47 122 THR B C 1
ATOM 2477 O O . THR B 1 122 ? 47.108 89.651 -4.192 1.00 44.72 122 THR B O 1
ATOM 2481 N N . LEU B 1 123 ? 47.500 89.701 -2.005 1.00 44.45 123 LEU B N 1
ATOM 2482 C CA . LEU B 1 123 ? 46.388 90.641 -1.773 1.00 46.66 123 LEU B CA 1
ATOM 2483 C C . LEU B 1 123 ? 46.865 92.093 -1.889 1.00 49.00 123 LEU B C 1
ATOM 2484 O O . LEU B 1 123 ? 46.046 93.003 -1.970 1.00 48.84 123 LEU B O 1
ATOM 2489 N N . GLU B 1 124 ? 48.183 92.291 -1.861 1.00 50.67 124 GLU B N 1
ATOM 2490 C CA . GLU B 1 124 ? 48.808 93.621 -1.916 1.00 52.83 124 GLU B CA 1
ATOM 2491 C C . GLU B 1 124 ? 48.599 94.201 -3.329 1.00 54.39 124 GLU B C 1
ATOM 2492 O O . GLU B 1 124 ? 48.961 93.566 -4.321 1.00 52.87 124 GLU B O 1
ATOM 2498 N N . PRO B 1 125 ? 47.893 95.365 -3.433 1.00 57.34 125 PRO B N 1
ATOM 2499 C CA . PRO B 1 125 ? 48.134 96.151 -4.639 1.00 58.50 125 PRO B CA 1
ATOM 2500 C C . PRO B 1 125 ? 49.509 96.811 -4.471 1.00 59.60 125 PRO B C 1
ATOM 2501 O O . PRO B 1 125 ? 49.730 97.623 -3.530 1.00 60.90 125 PRO B O 1
ATOM 2505 N N . GLU B 1 126 ? 50.442 96.440 -5.341 1.00 59.83 126 GLU B N 1
ATOM 2506 C CA . GLU B 1 126 ? 50.182 95.481 -6.387 1.00 60.51 126 GLU B CA 1
ATOM 2507 C C . GLU B 1 126 ? 51.416 94.616 -6.475 1.00 59.47 126 GLU B C 1
ATOM 2508 O O . GLU B 1 126 ? 52.533 95.087 -6.763 1.00 59.61 126 GLU B O 1
ATOM 2514 N N . ALA B 1 127 ? 51.203 93.350 -6.131 1.00 57.28 127 ALA B N 1
ATOM 2515 C CA . ALA B 1 127 ? 52.278 92.387 -6.079 1.00 55.68 127 ALA B CA 1
ATOM 2516 C C . ALA B 1 127 ? 52.452 91.864 -7.479 1.00 53.96 127 ALA B C 1
ATOM 2517 O O . ALA B 1 127 ? 51.475 91.760 -8.218 1.00 54.06 127 ALA B O 1
ATOM 2519 N N . GLU B 1 128 ? 53.689 91.583 -7.873 1.00 52.57 128 GLU B N 1
ATOM 2520 C CA . GLU B 1 128 ? 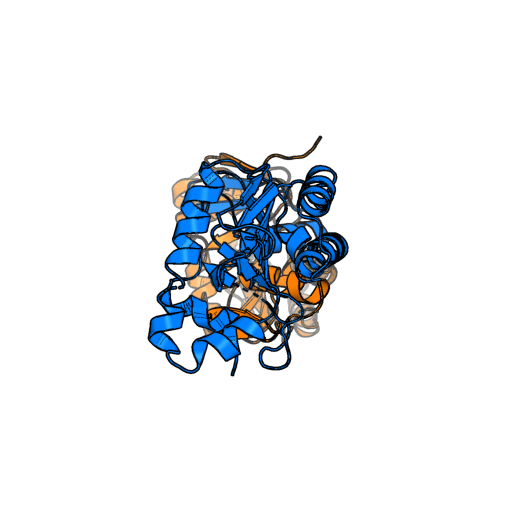53.915 90.914 -9.162 1.00 50.85 128 GLU B CA 1
ATOM 2521 C C . GLU B 1 128 ? 53.641 89.406 -9.041 1.00 48.78 128 GLU B C 1
ATOM 2522 O O . GLU B 1 128 ? 54.254 88.693 -8.233 1.00 47.78 128 GLU B O 1
ATOM 2528 N N . VAL B 1 129 ? 52.692 88.955 -9.852 1.00 46.32 129 VAL B N 1
ATOM 2529 C CA . VAL B 1 129 ? 52.396 87.535 -10.021 1.00 45.57 129 VAL B CA 1
ATOM 2530 C C . VAL B 1 129 ? 53.662 86.689 -10.282 1.00 44.20 129 VAL B C 1
ATOM 2531 O O . VAL B 1 129 ? 53.819 85.635 -9.671 1.00 42.68 129 VAL B O 1
ATOM 2535 N N . GLU B 1 130 ? 54.557 87.173 -11.142 1.00 43.21 130 GLU B N 1
ATOM 2536 C CA . GLU B 1 130 ? 55.841 86.489 -11.435 1.00 43.94 130 GLU B CA 1
ATOM 2537 C C . GLU B 1 130 ? 56.621 86.183 -10.153 1.00 42.20 130 GLU B C 1
ATOM 2538 O O . GLU B 1 130 ? 57.220 85.117 -10.040 1.00 43.37 130 GLU B O 1
ATOM 2544 N N . ALA B 1 131 ? 56.619 87.113 -9.195 1.00 41.15 131 ALA B N 1
ATOM 2545 C CA . ALA B 1 131 ? 57.349 86.942 -7.916 1.00 40.66 131 ALA B CA 1
ATOM 2546 C C . ALA B 1 131 ? 56.725 85.876 -6.983 1.00 40.24 131 ALA B C 1
ATOM 2547 O O . ALA B 1 131 ? 57.427 85.031 -6.345 1.00 41.07 131 ALA B O 1
ATOM 2549 N N . PHE B 1 132 ? 55.403 85.901 -6.900 1.00 37.73 132 PHE B N 1
ATOM 2550 C CA . PHE B 1 132 ? 54.667 84.827 -6.220 1.00 38.00 132 PHE B CA 1
ATOM 2551 C C . PHE B 1 132 ? 55.005 83.440 -6.787 1.00 36.83 132 PHE B C 1
ATOM 2552 O O . PHE B 1 132 ? 55.393 82.562 -6.027 1.00 34.33 132 PHE B O 1
ATOM 2560 N N . GLU B 1 133 ? 54.912 83.282 -8.110 1.00 37.63 133 GLU B N 1
ATOM 2561 C CA . GLU B 1 133 ? 55.168 81.980 -8.757 1.00 39.80 133 GLU B CA 1
ATOM 2562 C C . GLU B 1 133 ? 56.576 81.511 -8.473 1.00 39.63 133 GLU B C 1
ATOM 2563 O O . GLU B 1 133 ? 56.783 80.374 -8.093 1.00 40.22 133 GLU B O 1
ATOM 2569 N N . GLN B 1 134 ? 57.526 82.423 -8.643 1.00 41.01 134 GLN B N 1
ATOM 2570 C CA . GLN B 1 134 ? 58.950 82.202 -8.323 1.00 41.58 134 GLN B CA 1
ATOM 2571 C C . GLN B 1 134 ? 59.142 81.793 -6.902 1.00 40.93 134 GLN B C 1
ATOM 2572 O O . GLN B 1 134 ? 59.804 80.819 -6.631 1.00 40.95 134 GLN B O 1
ATOM 2578 N N . ALA B 1 135 ? 58.547 82.526 -5.974 1.00 41.77 135 ALA B N 1
ATOM 2579 C CA . ALA B 1 135 ? 58.637 82.162 -4.557 1.00 41.76 135 ALA B CA 1
ATOM 2580 C C . ALA B 1 135 ? 58.079 80.759 -4.262 1.00 41.85 135 ALA B C 1
ATOM 2581 O O . ALA B 1 135 ? 58.709 79.996 -3.547 1.00 41.80 135 ALA B O 1
ATOM 2583 N N . VAL B 1 136 ? 56.886 80.441 -4.774 1.00 42.05 136 VAL B N 1
ATOM 2584 C CA . VAL B 1 136 ? 56.313 79.121 -4.594 1.00 42.78 136 VAL B CA 1
ATOM 2585 C C . VAL B 1 136 ? 57.259 78.026 -5.156 1.00 44.25 136 VAL B C 1
ATOM 2586 O O . VAL B 1 136 ? 57.464 76.995 -4.513 1.00 42.98 136 VAL B O 1
ATOM 2590 N N . ALA B 1 137 ? 57.824 78.275 -6.340 1.00 44.98 137 ALA B N 1
ATOM 2591 C CA . ALA B 1 137 ? 58.670 77.292 -7.018 1.00 46.54 137 ALA B CA 1
ATOM 2592 C C . ALA B 1 137 ? 59.992 77.078 -6.286 1.00 47.29 137 ALA B C 1
ATOM 2593 O O . ALA B 1 137 ? 60.576 76.029 -6.417 1.00 46.89 137 ALA B O 1
ATOM 2595 N N . GLN B 1 138 ? 60.430 78.072 -5.509 1.00 48.57 138 GLN B N 1
ATOM 2596 C CA . GLN B 1 138 ? 61.668 78.010 -4.750 1.00 49.62 138 GLN B CA 1
ATOM 2597 C C . GLN B 1 138 ? 61.437 77.450 -3.357 1.00 51.00 138 GLN B C 1
ATOM 2598 O O . GLN B 1 138 ? 62.367 77.298 -2.556 1.00 51.13 138 GLN B O 1
ATOM 2604 N N . LEU B 1 139 ? 60.192 77.122 -3.046 1.00 52.18 139 LEU B N 1
ATOM 2605 C CA . LEU B 1 139 ? 59.840 76.759 -1.699 1.00 52.63 139 LEU B CA 1
ATOM 2606 C C . LEU B 1 139 ? 60.198 75.285 -1.456 1.00 52.79 139 LEU B C 1
ATOM 2607 O O . LEU B 1 139 ? 59.907 74.423 -2.312 1.00 51.92 139 LEU B O 1
ATOM 2612 N N . PRO B 1 140 ? 60.787 74.980 -0.271 1.00 53.09 140 PRO B N 1
ATOM 2613 C CA . PRO B 1 140 ? 61.167 73.604 0.048 1.00 53.85 140 PRO B CA 1
ATOM 2614 C C . PRO B 1 140 ? 59.947 72.795 0.396 1.00 54.87 140 PRO B C 1
ATOM 2615 O O . PRO B 1 140 ? 58.905 73.374 0.700 1.00 53.77 140 PRO B O 1
ATOM 2619 N N . ALA B 1 141 ? 60.066 71.466 0.358 1.00 56.34 141 ALA B N 1
ATOM 2620 C CA . ALA B 1 141 ? 59.032 70.611 0.941 1.00 57.72 141 ALA B CA 1
ATOM 2621 C C . ALA B 1 141 ? 58.990 70.891 2.452 1.00 58.27 141 ALA B C 1
ATOM 2622 O O . ALA B 1 141 ? 59.981 71.410 3.021 1.00 57.74 141 ALA B O 1
ATOM 2624 N N . PRO B 1 142 ? 57.847 70.581 3.098 1.00 58.34 142 PRO B N 1
ATOM 2625 C CA . PRO B 1 142 ? 57.810 70.611 4.549 1.00 59.38 142 PRO B CA 1
ATOM 2626 C C . PRO B 1 142 ? 58.689 69.538 5.190 1.00 61.92 142 PRO B C 1
ATOM 2627 O O . PRO B 1 142 ? 58.924 68.491 4.594 1.00 61.84 142 PRO B O 1
ATOM 2631 N N . PRO B 1 143 ? 59.210 69.820 6.388 1.00 65.00 143 PRO B N 1
ATOM 2632 C CA . PRO B 1 143 ? 59.771 68.761 7.196 1.00 66.98 143 PRO B CA 1
ATOM 2633 C C . PRO B 1 143 ? 58.660 67.916 7.823 1.00 67.92 143 PRO B C 1
ATOM 2634 O O . PRO B 1 143 ? 57.855 68.422 8.619 1.00 69.01 143 PRO B O 1
ATOM 2638 N N . CYS B 1 144 ? 58.629 66.632 7.447 1.00 69.41 144 CYS B N 1
ATOM 2639 C CA . CYS B 1 144 ? 57.494 65.708 7.725 1.00 69.86 144 CYS B CA 1
ATOM 2640 C C . CYS B 1 144 ? 57.990 64.408 8.372 1.00 70.59 144 CYS B C 1
ATOM 2641 O O . CYS B 1 144 ? 59.153 63.995 8.154 1.00 71.42 144 CYS B O 1
ATOM 2644 N N . PRO B 1 146 ? 57.697 60.199 6.275 1.00 53.03 146 PRO B N 1
ATOM 2645 C CA . PRO B 1 146 ? 58.283 58.830 6.463 1.00 51.96 146 PRO B CA 1
ATOM 2646 C C . PRO B 1 146 ? 57.729 58.100 7.693 1.00 51.15 146 PRO B C 1
ATOM 2647 O O . PRO B 1 146 ? 58.312 58.151 8.786 1.00 49.58 146 PRO B O 1
ATOM 2651 N N . ARG B 1 147 ? 56.591 57.440 7.523 1.00 51.20 147 ARG B N 1
ATOM 2652 C CA . ARG B 1 147 ? 55.848 56.949 8.711 1.00 51.21 147 ARG B CA 1
ATOM 2653 C C . ARG B 1 147 ? 56.508 55.693 9.345 1.00 51.32 147 ARG B C 1
ATOM 2654 O O . ARG B 1 147 ? 57.151 54.887 8.648 1.00 51.69 147 ARG B O 1
ATOM 2662 N N . ILE B 1 148 ? 56.368 55.580 10.673 1.00 50.17 148 ILE B N 1
ATOM 2663 C CA . ILE B 1 148 ? 56.815 54.431 11.407 1.00 49.15 148 ILE B CA 1
ATOM 2664 C C . ILE B 1 148 ? 56.323 53.281 10.604 1.00 48.64 148 ILE B C 1
ATOM 2665 O O . ILE B 1 148 ? 55.190 53.279 10.156 1.00 47.66 148 ILE B O 1
ATOM 2670 N N . GLU B 1 149 ? 57.205 52.327 10.392 1.00 48.77 149 GLU B N 1
ATOM 2671 C CA . GLU B 1 149 ? 56.891 51.092 9.703 1.00 49.89 149 GLU B CA 1
ATOM 2672 C C . GLU B 1 149 ? 55.717 50.350 10.358 1.00 49.40 149 GLU B C 1
ATOM 2673 O O . GLU B 1 149 ? 55.665 50.221 11.565 1.00 47.29 149 GLU B O 1
ATOM 2679 N N . GLN B 1 150 ? 54.784 49.904 9.521 1.00 51.17 150 GLN B N 1
ATOM 2680 C CA . GLN B 1 150 ? 53.562 49.215 9.937 1.00 52.81 150 GLN B CA 1
ATOM 2681 C C . GLN B 1 150 ? 53.170 48.136 8.918 1.00 53.61 150 GLN B C 1
ATOM 2682 O O . GLN B 1 150 ? 53.552 48.205 7.761 1.00 54.53 150 GLN B O 1
ATOM 2688 N N . SER B 1 151 ? 52.420 47.133 9.364 1.00 54.65 151 SER B N 1
ATOM 2689 C CA . SER B 1 151 ? 51.885 46.073 8.483 1.00 54.95 151 SER B CA 1
ATOM 2690 C C . SER B 1 151 ? 50.472 45.648 8.963 1.00 55.69 151 SER B C 1
ATOM 2691 O O . SER B 1 151 ? 49.742 46.474 9.518 1.00 55.84 151 SER B O 1
ATOM 2694 N N . LEU B 1 152 ? 50.069 44.407 8.694 1.00 56.35 152 LEU B N 1
ATOM 2695 C CA . LEU B 1 152 ? 48.760 43.876 9.111 1.00 56.56 152 LEU B CA 1
ATOM 2696 C C . LEU B 1 152 ? 48.849 42.421 9.550 1.00 56.41 152 LEU B C 1
ATOM 2697 O O . LEU B 1 152 ? 49.864 41.764 9.331 1.00 57.33 152 LEU B O 1
ATOM 2702 N N . ILE B 1 153 ? 47.791 41.945 10.203 1.00 56.73 153 ILE B N 1
ATOM 2703 C CA . ILE B 1 153 ? 47.483 40.513 10.279 1.00 57.10 153 ILE B CA 1
ATOM 2704 C C . ILE B 1 153 ? 45.972 40.288 10.056 1.00 57.61 153 ILE B C 1
ATOM 2705 O O . ILE B 1 153 ? 45.273 41.128 9.453 1.00 58.87 153 ILE B O 1
ATOM 2710 N N . ASN B 1 156 ? 42.400 43.513 10.473 1.00 54.34 156 ASN B N 1
ATOM 2711 C CA . ASN B 1 156 ? 42.109 43.801 11.886 1.00 54.04 156 ASN B CA 1
ATOM 2712 C C . ASN B 1 156 ? 43.313 44.349 12.709 1.00 53.11 156 ASN B C 1
ATOM 2713 O O . ASN B 1 156 ? 43.250 45.413 13.314 1.00 52.68 156 ASN B O 1
ATOM 2718 N N . LEU B 1 157 ? 44.410 43.624 12.733 1.00 53.17 157 LEU B N 1
ATOM 2719 C CA . LEU B 1 157 ? 45.543 44.051 13.535 1.00 52.87 157 LEU B CA 1
ATOM 2720 C C . LEU B 1 157 ? 46.410 45.020 12.741 1.00 52.45 157 LEU B C 1
ATOM 2721 O O . LEU B 1 157 ? 46.651 44.839 11.543 1.00 53.84 157 LEU B O 1
ATOM 2726 N N . LEU B 1 158 ? 46.859 46.071 13.405 1.00 50.30 158 LEU B N 1
ATOM 2727 C CA . LEU B 1 158 ? 47.887 46.943 12.864 1.00 48.36 158 LEU B CA 1
ATOM 2728 C C . LEU B 1 158 ? 49.103 46.807 13.780 1.00 47.47 158 LEU B C 1
ATOM 2729 O O . LEU B 1 158 ? 49.036 47.233 14.927 1.00 47.08 158 LEU B O 1
ATOM 2734 N N . ARG B 1 159 ? 50.189 46.191 13.302 1.00 45.21 159 ARG B N 1
ATOM 2735 C CA . ARG B 1 159 ? 51.435 46.200 14.064 1.00 44.85 159 ARG B CA 1
ATOM 2736 C C . ARG B 1 159 ? 52.320 47.377 13.625 1.00 43.08 159 ARG B C 1
ATOM 2737 O O . ARG B 1 159 ? 52.577 47.519 12.472 1.00 42.84 159 ARG B O 1
ATOM 2745 N N . SER B 1 160 ? 52.770 48.211 14.550 1.00 41.95 160 SER B N 1
ATOM 2746 C CA . SER B 1 160 ? 53.750 49.250 14.253 1.00 41.81 160 SER B CA 1
ATOM 2747 C C . SER B 1 160 ? 55.076 48.873 14.862 1.00 40.84 160 SER B C 1
ATOM 2748 O O . SER B 1 160 ? 55.154 48.351 15.974 1.00 38.96 160 SER B O 1
ATOM 2751 N N . GLU B 1 161 ? 56.125 49.212 14.149 1.00 41.02 161 GLU B N 1
ATOM 2752 C CA . GLU B 1 161 ? 57.450 48.918 14.577 1.00 41.67 161 GLU B CA 1
ATOM 2753 C C . GLU B 1 161 ? 57.964 50.017 15.481 1.00 40.80 161 GLU B C 1
ATOM 2754 O O . GLU B 1 161 ? 58.888 50.722 15.167 1.00 41.84 161 GLU B O 1
ATOM 2760 N N . ALA B 1 162 ? 57.351 50.137 16.640 1.00 40.04 162 ALA B N 1
ATOM 2761 C CA . ALA B 1 162 ? 57.578 51.273 17.521 1.00 39.09 162 ALA B CA 1
ATOM 2762 C C . ALA B 1 162 ? 57.944 50.678 18.855 1.00 38.85 162 ALA B C 1
ATOM 2763 O O . ALA B 1 162 ? 57.141 49.954 19.470 1.00 36.30 162 ALA B O 1
ATOM 2765 N N . VAL B 1 163 ? 59.182 50.929 19.273 1.00 39.23 163 VAL B N 1
ATOM 2766 C CA . VAL B 1 163 ? 59.685 50.305 20.482 1.00 39.98 163 VAL B CA 1
ATOM 2767 C C . VAL B 1 163 ? 60.041 51.315 21.554 1.00 40.70 163 VAL B C 1
ATOM 2768 O O . VAL B 1 163 ? 60.598 50.931 22.584 1.00 42.47 163 VAL B O 1
ATOM 2772 N N . THR B 1 164 ? 59.841 52.605 21.286 1.00 40.15 164 THR B N 1
ATOM 2773 C CA . THR B 1 164 ? 60.086 53.628 22.299 1.00 39.83 164 THR B CA 1
ATOM 2774 C C . THR B 1 164 ? 58.807 54.397 22.451 1.00 38.09 164 THR B C 1
ATOM 2775 O O . THR B 1 164 ? 58.017 54.342 21.557 1.00 39.91 164 THR B O 1
ATOM 2779 N N . PRO B 1 165 ? 58.621 55.108 23.577 1.00 37.93 165 PRO B N 1
ATOM 2780 C CA . PRO B 1 165 ? 57.455 55.951 23.741 1.00 38.33 165 PRO B CA 1
ATOM 2781 C C . PRO B 1 165 ? 57.331 56.996 22.641 1.00 37.70 165 PRO B C 1
ATOM 2782 O O . PRO B 1 165 ? 56.219 57.313 22.249 1.00 37.26 165 PRO B O 1
ATOM 2786 N N . ALA B 1 166 ? 58.459 57.551 22.179 1.00 36.94 166 ALA B N 1
ATOM 2787 C CA . ALA B 1 166 ? 58.450 58.523 21.076 1.00 37.37 166 ALA B CA 1
ATOM 2788 C C . ALA B 1 166 ? 57.911 57.931 19.776 1.00 36.35 166 ALA B C 1
ATOM 2789 O O . ALA B 1 166 ? 57.146 58.565 19.060 1.00 36.91 166 ALA B O 1
ATOM 2791 N N . GLN B 1 167 ? 58.312 56.700 19.489 1.00 36.47 167 GLN B N 1
ATOM 2792 C CA . GLN B 1 167 ? 57.914 56.015 18.267 1.00 35.68 167 GLN B CA 1
ATOM 2793 C C . GLN B 1 167 ? 56.448 55.633 18.389 1.00 34.59 167 GLN B C 1
ATOM 2794 O O . GLN B 1 167 ? 55.705 55.708 17.427 1.00 34.07 167 GLN B O 1
ATOM 2800 N N . ARG B 1 168 ? 56.037 55.238 19.580 1.00 34.04 168 ARG B N 1
ATOM 2801 C CA . ARG B 1 168 ? 54.594 54.914 19.780 1.00 33.20 168 ARG B CA 1
ATOM 2802 C C . ARG B 1 168 ? 53.720 56.158 19.632 1.00 33.85 168 ARG B C 1
ATOM 2803 O O . ARG B 1 168 ? 52.602 56.109 19.078 1.00 32.51 168 ARG B O 1
ATOM 2811 N N . LEU B 1 169 ? 54.210 57.294 20.129 1.00 34.29 169 LEU B N 1
ATOM 2812 C CA . LEU B 1 169 ? 53.461 58.537 19.970 1.00 34.25 169 LEU B CA 1
ATOM 2813 C C . LEU B 1 169 ? 53.365 58.917 18.506 1.00 33.37 169 LEU B C 1
ATOM 2814 O O . LEU B 1 169 ? 52.289 59.277 18.019 1.00 32.81 169 LEU B O 1
ATOM 2819 N N . ALA B 1 170 ? 54.483 58.873 17.795 1.00 32.45 170 ALA B N 1
ATOM 2820 C CA . ALA B 1 170 ? 54.430 59.167 16.386 1.00 32.44 170 ALA B CA 1
ATOM 2821 C C . ALA B 1 170 ? 53.536 58.190 15.643 1.00 33.04 170 ALA B C 1
ATOM 2822 O O . ALA B 1 170 ? 52.892 58.590 14.696 1.00 33.52 170 ALA B O 1
ATOM 2824 N N . ALA B 1 171 ? 53.535 56.904 16.016 1.00 32.64 171 ALA B N 1
ATOM 2825 C CA . ALA B 1 171 ? 52.661 55.921 15.338 1.00 33.02 171 ALA B CA 1
ATOM 2826 C C . ALA B 1 171 ? 51.188 56.253 15.500 1.00 32.08 171 ALA B C 1
ATOM 2827 O O . ALA B 1 171 ? 50.380 56.182 14.566 1.00 32.35 171 ALA B O 1
ATOM 2829 N N . LEU B 1 172 ? 50.821 56.599 16.718 1.00 33.11 172 LEU B N 1
ATOM 2830 C CA . LEU B 1 172 ? 49.428 56.912 17.016 1.00 33.08 172 LEU B CA 1
ATOM 2831 C C . LEU B 1 172 ? 48.977 58.130 16.245 1.00 32.79 172 LEU B C 1
ATOM 2832 O O . LEU B 1 172 ? 47.911 58.134 15.639 1.00 30.32 172 LEU B O 1
ATOM 2837 N N . ALA B 1 173 ? 49.781 59.198 16.272 1.00 34.02 173 ALA B N 1
ATOM 2838 C CA . ALA B 1 173 ? 49.455 60.410 15.497 1.00 36.09 173 ALA B CA 1
ATOM 2839 C C . ALA B 1 173 ? 49.315 60.177 13.959 1.00 37.18 173 ALA B C 1
ATOM 2840 O O . ALA B 1 173 ? 48.382 60.682 13.369 1.00 39.25 173 ALA B O 1
ATOM 2842 N N . GLN B 1 174 ? 50.195 59.394 13.330 1.00 38.11 174 GLN B N 1
ATOM 2843 C CA . GLN B 1 174 ? 50.032 59.037 11.896 1.00 38.62 174 GLN B CA 1
ATOM 2844 C C . GLN B 1 174 ? 48.755 58.330 11.649 1.00 37.71 174 GLN B C 1
ATOM 2845 O O . GLN B 1 174 ? 48.113 58.609 10.651 1.00 39.10 174 GLN B O 1
ATOM 2851 N N . HIS B 1 175 ? 48.401 57.367 12.511 1.00 36.93 175 HIS B N 1
ATOM 2852 C CA . HIS B 1 175 ? 47.168 56.628 12.358 1.00 35.26 175 HIS B CA 1
ATOM 2853 C C . HIS B 1 175 ? 45.955 57.565 12.350 1.00 35.20 175 HIS B C 1
ATOM 2854 O O . HIS B 1 175 ? 44.982 57.338 11.586 1.00 34.61 175 HIS B O 1
ATOM 2861 N N . ALA B 1 176 ? 45.944 58.607 13.195 1.00 34.46 176 ALA B N 1
ATOM 2862 C CA . ALA B 1 176 ? 44.786 59.481 13.191 1.00 34.28 176 ALA B CA 1
ATOM 2863 C C . ALA B 1 176 ? 44.597 60.213 11.868 1.00 34.47 176 ALA B C 1
ATOM 2864 O O . ALA B 1 176 ? 43.466 60.713 11.551 1.00 35.83 176 ALA B O 1
ATOM 2866 N N . CYS B 1 177 ? 45.647 60.308 11.080 1.00 32.22 177 CYS B N 1
ATOM 2867 C CA . CYS B 1 177 ? 45.578 60.933 9.763 1.00 34.64 177 CYS B CA 1
ATOM 2868 C C . CYS B 1 177 ? 45.061 60.099 8.597 1.00 36.22 177 CYS B C 1
ATOM 2869 O O . CYS B 1 177 ? 44.627 60.649 7.572 1.00 37.81 177 CYS B O 1
ATOM 2872 N N . ASP B 1 178 ? 45.079 58.788 8.731 1.00 37.87 178 ASP B N 1
ATOM 2873 C CA . ASP B 1 178 ? 44.714 57.915 7.650 1.00 37.99 178 ASP B CA 1
ATOM 2874 C C . ASP B 1 178 ? 43.257 58.052 7.313 1.00 38.38 178 ASP B C 1
ATOM 2875 O O . ASP B 1 178 ? 42.388 58.123 8.214 1.00 38.22 178 ASP B O 1
ATOM 2880 N N . GLY B 1 179 ? 42.975 58.071 6.016 1.00 37.65 179 GLY B N 1
ATOM 2881 C CA . GLY B 1 179 ? 41.590 58.247 5.586 1.00 38.74 179 GLY B CA 1
ATOM 2882 C C . GLY B 1 179 ? 40.969 59.623 5.931 1.00 37.48 179 GLY B C 1
ATOM 2883 O O . GLY B 1 179 ? 39.767 59.775 5.886 1.00 36.78 179 GLY B O 1
ATOM 2884 N N . ALA B 1 180 ? 41.767 60.598 6.294 1.00 36.73 180 ALA B N 1
ATOM 2885 C CA . ALA B 1 180 ? 41.220 61.832 6.919 1.00 37.29 180 ALA B CA 1
ATOM 2886 C C . ALA B 1 180 ? 41.774 63.096 6.317 1.00 37.16 180 ALA B C 1
ATOM 2887 O O . ALA B 1 180 ? 42.846 63.073 5.677 1.00 34.59 180 ALA B O 1
ATOM 2889 N N . SER B 1 181 ? 41.062 64.217 6.571 1.00 36.40 181 SER B N 1
ATOM 2890 C CA . SER B 1 181 ? 41.624 65.532 6.299 1.00 35.00 181 SER B CA 1
ATOM 2891 C C . SER B 1 181 ? 41.612 66.342 7.611 1.00 35.48 181 SER B C 1
ATOM 2892 O O . SER B 1 181 ? 40.605 66.294 8.385 1.00 36.38 181 SER B O 1
ATOM 2895 N N . HIS B 1 182 ? 42.748 66.983 7.897 1.00 33.14 182 HIS B N 1
ATOM 2896 C CA . HIS B 1 182 ? 42.924 67.862 9.036 1.00 33.64 182 HIS B CA 1
ATOM 2897 C C . HIS B 1 182 ? 43.100 69.304 8.498 1.00 32.27 182 HIS B C 1
ATOM 2898 O O . HIS B 1 182 ? 43.742 69.534 7.466 1.00 33.28 182 HIS B O 1
ATOM 2905 N N . TRP B 1 183 ? 42.535 70.237 9.230 1.00 32.11 183 TRP B N 1
ATOM 2906 C CA . TRP B 1 183 ? 42.444 71.646 8.825 1.00 33.85 183 TRP B CA 1
ATOM 2907 C C . TRP B 1 183 ? 42.652 72.429 10.091 1.00 34.16 183 TRP B C 1
ATOM 2908 O O . TRP B 1 183 ? 42.007 72.107 11.118 1.00 34.84 183 TRP B O 1
ATOM 2919 N N . TRP B 1 184 ? 43.628 73.347 10.089 1.00 35.04 184 TRP B N 1
ATOM 2920 C CA . TRP B 1 184 ? 43.923 74.105 11.303 1.00 33.96 184 TRP B CA 1
ATOM 2921 C C . TRP B 1 184 ? 44.476 75.483 10.947 1.00 35.45 184 TRP B C 1
ATOM 2922 O O . TRP B 1 184 ? 44.805 75.742 9.799 1.00 36.24 184 TRP B O 1
ATOM 2933 N N . GLY B 1 185 ? 44.586 76.347 11.950 1.00 36.29 185 GLY B N 1
ATOM 2934 C CA . GLY B 1 185 ? 45.224 77.622 11.753 1.00 37.07 185 GLY B CA 1
ATOM 2935 C C . GLY B 1 185 ? 44.876 78.651 12.795 1.00 37.48 185 GLY B C 1
ATOM 2936 O O . GLY B 1 185 ? 44.379 78.304 13.867 1.00 36.10 185 GLY B O 1
ATOM 2937 N N . ARG B 1 186 ? 45.186 79.918 12.471 1.00 36.99 186 ARG B N 1
ATOM 2938 C CA . ARG B 1 186 ? 45.059 81.045 13.443 1.00 38.32 186 ARG B CA 1
ATOM 2939 C C . ARG B 1 186 ? 43.621 81.509 13.620 1.00 37.45 186 ARG B C 1
ATOM 2940 O O . ARG B 1 186 ? 43.291 82.160 14.604 1.00 37.67 186 ARG B O 1
ATOM 2948 N N . GLY B 1 187 ? 42.739 81.124 12.717 1.00 38.16 187 GLY B N 1
ATOM 2949 C CA . GLY B 1 187 ? 41.350 81.581 12.839 1.00 38.66 187 GLY B CA 1
ATOM 2950 C C . GLY B 1 187 ? 41.127 82.988 12.312 1.00 37.85 187 GLY B C 1
ATOM 2951 O O . GLY B 1 187 ? 41.878 83.466 11.473 1.00 37.63 187 GLY B O 1
ATOM 2952 N N . SER B 1 188 ? 40.069 83.625 12.790 1.00 38.20 188 SER B N 1
ATOM 2953 C CA . SER B 1 188 ? 39.664 84.964 12.379 1.00 39.05 188 SER B CA 1
ATOM 2954 C C . SER B 1 188 ? 38.923 85.573 13.574 1.00 40.36 188 SER B C 1
ATOM 2955 O O . SER B 1 188 ? 38.672 84.882 14.585 1.00 39.84 188 SER B O 1
ATOM 2958 N N . ALA B 1 189 ? 38.568 86.849 13.486 1.00 39.88 189 ALA B N 1
ATOM 2959 C CA . ALA B 1 189 ? 37.650 87.400 14.455 1.00 40.35 189 ALA B CA 1
ATOM 2960 C C . ALA B 1 189 ? 36.433 86.461 14.751 1.00 39.78 189 ALA B C 1
ATOM 2961 O O . ALA B 1 189 ? 35.951 86.420 15.870 1.00 38.59 189 ALA B O 1
ATOM 2963 N N . ARG B 1 190 ? 35.975 85.691 13.779 1.00 40.61 190 ARG B N 1
ATOM 2964 C CA . ARG B 1 190 ? 34.761 84.880 13.972 1.00 42.03 190 ARG B CA 1
ATOM 2965 C C . ARG B 1 190 ? 34.961 83.386 14.335 1.00 41.66 190 ARG B C 1
ATOM 2966 O O . ARG B 1 190 ? 34.074 82.762 14.904 1.00 41.97 190 ARG B O 1
ATOM 2974 N N . ILE B 1 191 ? 36.104 82.833 14.008 1.00 40.41 191 ILE B N 1
ATOM 2975 C CA . ILE B 1 191 ? 36.399 81.426 14.239 1.00 40.43 191 ILE B CA 1
ATOM 2976 C C . ILE B 1 191 ? 37.660 81.350 15.084 1.00 39.28 191 ILE B C 1
ATOM 2977 O O . ILE B 1 191 ? 38.723 81.883 14.681 1.00 36.76 191 ILE B O 1
ATOM 2982 N N . SER B 1 192 ? 37.572 80.736 16.261 1.00 39.08 192 SER B N 1
ATOM 2983 C CA . SER B 1 192 ? 38.800 80.535 17.091 1.00 40.23 192 SER B CA 1
ATOM 2984 C C . SER B 1 192 ? 39.796 79.635 16.426 1.00 39.08 192 SER B C 1
ATOM 2985 O O . SER B 1 192 ? 39.410 78.666 15.735 1.00 39.75 192 SER B O 1
ATOM 2988 N N . ALA B 1 193 ? 41.070 79.914 16.693 1.00 38.59 193 ALA B N 1
ATOM 2989 C CA . ALA B 1 193 ? 42.160 79.040 16.336 1.00 37.07 193 ALA B CA 1
ATOM 2990 C C . ALA B 1 193 ? 41.880 77.654 16.888 1.00 37.74 193 ALA B C 1
ATOM 2991 O O . ALA B 1 193 ? 41.381 77.494 18.024 1.00 36.07 193 ALA B O 1
ATOM 2993 N N . GLY B 1 194 ? 42.206 76.655 16.074 1.00 37.27 194 GLY B N 1
ATOM 2994 C CA . GLY B 1 194 ? 41.999 75.283 16.485 1.00 38.21 194 GLY B CA 1
ATOM 2995 C C . GLY B 1 194 ? 42.240 74.334 15.335 1.00 37.38 194 GLY B C 1
ATOM 2996 O O . GLY B 1 194 ? 42.690 74.731 14.245 1.00 36.79 194 GLY B O 1
ATOM 2997 N N . LEU B 1 195 ? 41.876 73.091 15.587 1.00 36.26 195 LEU B N 1
ATOM 2998 C CA . LEU B 1 195 ? 42.110 71.999 14.648 1.00 37.03 195 LEU B CA 1
ATOM 2999 C C . LEU B 1 195 ? 40.754 71.290 14.356 1.00 36.95 195 LEU B C 1
ATOM 3000 O O . LEU B 1 195 ? 39.981 71.006 15.270 1.00 36.10 195 LEU B O 1
ATOM 3013 N N . ARG B 1 197 ? 38.942 67.931 12.097 1.00 38.29 197 ARG B N 1
ATOM 3014 C CA . ARG B 1 197 ? 39.151 66.646 11.386 1.00 37.82 197 ARG B CA 1
ATOM 3015 C C . ARG B 1 197 ? 37.877 66.171 10.743 1.00 35.71 197 ARG B C 1
ATOM 3016 O O . ARG B 1 197 ? 36.846 66.122 11.418 1.00 34.75 197 ARG B O 1
ATOM 3024 N N . TYR B 1 198 ? 37.926 65.873 9.457 1.00 35.34 198 TYR B N 1
ATOM 3025 C CA . TYR B 1 198 ? 36.908 65.100 8.791 1.00 37.39 198 TYR B CA 1
ATOM 3026 C C . TYR B 1 198 ? 37.448 63.709 8.405 1.00 38.40 198 TYR B C 1
ATOM 3027 O O . TYR B 1 198 ? 38.623 63.534 8.022 1.00 35.40 198 TYR B O 1
ATOM 3036 N N . GLN B 1 199 ? 36.547 62.726 8.545 1.00 39.22 199 GLN B N 1
ATOM 3037 C CA . GLN B 1 199 ? 36.713 61.416 7.937 1.00 41.50 199 GLN B CA 1
ATOM 3038 C C . GLN B 1 199 ? 36.535 61.633 6.450 1.00 41.98 199 GLN B C 1
ATOM 3039 O O . GLN B 1 199 ? 35.453 61.927 5.996 1.00 45.31 199 GLN B O 1
ATOM 3045 N N . GLY B 1 200 ? 37.572 61.524 5.669 1.00 41.25 200 GLY B N 1
ATOM 3046 C CA . GLY B 1 200 ? 37.471 61.914 4.286 1.00 41.20 200 GLY B CA 1
ATOM 3047 C C . GLY B 1 200 ? 37.571 63.416 4.087 1.00 40.47 200 GLY B C 1
ATOM 3048 O O . GLY B 1 200 ? 38.029 64.130 4.992 1.00 40.35 200 GLY B O 1
ATOM 3049 N N . LEU B 1 201 ? 37.156 63.872 2.898 1.00 39.90 201 LEU B N 1
ATOM 3050 C CA . LEU B 1 201 ? 37.059 65.316 2.585 1.00 40.29 201 LEU B CA 1
ATOM 3051 C C . LEU B 1 201 ? 35.838 65.835 3.237 1.00 40.36 201 LEU B C 1
ATOM 3052 O O . LEU B 1 201 ? 34.871 65.098 3.361 1.00 39.44 201 LEU B O 1
ATOM 3057 N N . PRO B 1 202 ? 35.868 67.128 3.631 1.00 40.12 202 PRO B N 1
ATOM 3058 C CA . PRO B 1 202 ? 34.626 67.740 4.112 1.00 38.92 202 PRO B CA 1
ATOM 3059 C C . PRO B 1 202 ? 33.503 67.571 3.067 1.00 37.90 202 PRO B C 1
ATOM 3060 O O . PRO B 1 202 ? 33.694 67.772 1.885 1.00 35.51 202 PRO B O 1
ATOM 3064 N N . PRO B 1 203 ? 32.347 67.106 3.512 1.00 37.69 203 PRO B N 1
ATOM 3065 C CA . PRO B 1 203 ? 31.206 67.116 2.599 1.00 38.00 203 PRO B CA 1
ATOM 3066 C C . PRO B 1 203 ? 30.860 68.556 2.176 1.00 37.61 203 PRO B C 1
ATOM 3067 O O . PRO B 1 203 ? 31.070 69.507 2.960 1.00 36.25 203 PRO B O 1
ATOM 3071 N N . ALA B 1 204 ? 30.340 68.695 0.965 1.00 38.13 204 ALA B N 1
ATOM 3072 C CA . ALA B 1 204 ? 30.052 70.019 0.395 1.00 39.71 204 ALA B CA 1
ATOM 3073 C C . ALA B 1 204 ? 29.215 70.884 1.356 1.00 40.13 204 ALA B C 1
ATOM 3074 O O . ALA B 1 204 ? 29.553 72.015 1.577 1.00 40.87 204 ALA B O 1
ATOM 3076 N N . PRO B 1 205 ? 28.147 70.335 1.950 1.00 40.86 205 PRO B N 1
ATOM 3077 C CA . PRO B 1 205 ? 27.387 71.163 2.912 1.00 40.99 205 PRO B CA 1
ATOM 3078 C C . PRO B 1 205 ? 28.147 71.530 4.163 1.00 40.67 205 PRO B C 1
ATOM 3079 O O . PRO B 1 205 ? 27.630 72.284 4.969 1.00 41.04 205 PRO B O 1
ATOM 3083 N N . ALA B 1 206 ? 29.318 70.958 4.364 1.00 40.77 206 ALA B N 1
ATOM 3084 C CA . ALA B 1 206 ? 30.216 71.346 5.482 1.00 41.40 206 ALA B CA 1
ATOM 3085 C C . ALA B 1 206 ? 31.197 72.460 5.134 1.00 41.21 206 ALA B C 1
ATOM 3086 O O . ALA B 1 206 ? 31.802 73.077 6.042 1.00 39.88 206 ALA B O 1
ATOM 3088 N N . PHE B 1 207 ? 31.376 72.708 3.834 1.00 41.51 207 PHE B N 1
ATOM 3089 C CA . PHE B 1 207 ? 32.233 73.842 3.390 1.00 41.84 207 PHE B CA 1
ATOM 3090 C C . PHE B 1 207 ? 32.051 75.188 4.142 1.00 41.80 207 PHE B C 1
ATOM 3091 O O . PHE B 1 207 ? 33.041 75.806 4.629 1.00 41.56 207 PHE B O 1
ATOM 3099 N N . GLY B 1 208 ? 30.793 75.615 4.234 1.00 41.06 208 GLY B N 1
ATOM 3100 C CA . GLY B 1 208 ? 30.401 76.727 5.050 1.00 40.92 208 GLY B CA 1
ATOM 3101 C C . GLY B 1 208 ? 31.050 76.932 6.414 1.00 40.82 208 GLY B C 1
ATOM 3102 O O . GLY B 1 208 ? 31.254 78.093 6.817 1.00 41.16 208 GLY B O 1
ATOM 3103 N N . ARG B 1 209 ? 31.348 75.850 7.135 1.00 39.85 209 ARG B N 1
ATOM 3104 C CA . ARG B 1 209 ? 31.910 75.921 8.473 1.00 40.35 209 ARG B CA 1
ATOM 3105 C C . ARG B 1 209 ? 33.318 76.510 8.419 1.00 39.09 209 ARG B C 1
ATOM 3106 O O . ARG B 1 209 ? 33.731 77.164 9.365 1.00 37.77 209 ARG B O 1
ATOM 3114 N N . PHE B 1 210 ? 34.010 76.324 7.305 1.00 37.92 210 PHE B N 1
ATOM 3115 C CA . PHE B 1 210 ? 35.319 77.002 7.107 1.00 39.88 210 PHE B CA 1
ATOM 3116 C C . PHE B 1 210 ? 35.176 78.539 7.014 1.00 40.17 210 PHE B C 1
ATOM 3117 O O . PHE B 1 210 ? 36.191 79.247 7.098 1.00 40.17 210 PHE B O 1
ATOM 3125 N N . LEU B 1 211 ? 33.960 79.019 6.728 1.00 39.70 211 LEU B N 1
ATOM 3126 C CA . LEU B 1 211 ? 33.704 80.479 6.537 1.00 39.72 211 LEU B CA 1
ATOM 3127 C C . LEU B 1 211 ? 33.051 81.064 7.760 1.00 40.55 211 LEU B C 1
ATOM 3128 O O . LEU B 1 211 ? 33.312 82.194 8.072 1.00 41.88 211 LEU B O 1
ATOM 3133 N N . THR B 1 212 ? 32.245 80.298 8.492 1.00 40.82 212 THR B N 1
ATOM 3134 C CA . THR B 1 212 ? 31.527 80.867 9.575 1.00 41.55 212 THR B CA 1
ATOM 3135 C C . THR B 1 212 ? 31.852 80.283 10.915 1.00 42.21 212 THR B C 1
ATOM 3136 O O . THR B 1 212 ? 31.513 80.889 11.932 1.00 41.23 212 THR B O 1
ATOM 3140 N N . GLY B 1 213 ? 32.490 79.118 10.946 1.00 42.87 213 GLY B N 1
ATOM 3141 C CA . GLY B 1 213 ? 32.629 78.372 12.199 1.00 44.12 213 GLY B CA 1
ATOM 3142 C C . GLY B 1 213 ? 31.311 77.945 12.856 1.00 45.50 213 GLY B C 1
ATOM 3143 O O . GLY B 1 213 ? 31.291 77.496 13.994 1.00 46.67 213 GLY B O 1
ATOM 3144 N N . GLU B 1 214 ? 30.209 78.066 12.158 1.00 45.79 214 GLU B N 1
ATOM 3145 C CA . GLU B 1 214 ? 28.935 77.795 12.779 1.00 48.03 214 GLU B CA 1
ATOM 3146 C C . GLU B 1 214 ? 28.596 76.304 12.741 1.00 46.13 214 GLU B C 1
ATOM 3147 O O . GLU B 1 214 ? 29.033 75.598 11.874 1.00 47.24 214 GLU B O 1
ATOM 3153 N N . GLY B 1 215 ? 27.891 75.828 13.738 1.00 44.80 215 GLY B N 1
ATOM 3154 C CA . GLY B 1 215 ? 27.513 74.418 13.785 1.00 44.18 215 GLY B CA 1
ATOM 3155 C C . GLY B 1 215 ? 26.744 74.079 15.027 1.00 43.03 215 GLY B C 1
ATOM 3156 O O . GLY B 1 215 ? 26.639 74.889 15.978 1.00 44.38 215 GLY B O 1
ATOM 3157 N N . GLU B 1 216 ? 26.174 72.878 15.018 1.00 41.39 216 GLU B N 1
ATOM 3158 C CA . GLU B 1 216 ? 25.568 72.286 16.205 1.00 39.58 216 GLU B CA 1
ATOM 3159 C C . GLU B 1 216 ? 26.683 71.603 17.017 1.00 38.32 216 GLU B C 1
ATOM 3160 O O . GLU B 1 216 ? 27.095 70.533 16.669 1.00 37.41 216 GLU B O 1
ATOM 3166 N N . VAL B 1 217 ? 27.093 72.185 18.134 1.00 36.92 217 VAL B N 1
ATOM 3167 C CA . VAL B 1 217 ? 28.224 71.701 18.927 1.00 36.65 217 VAL B CA 1
ATOM 3168 C C . VAL B 1 217 ? 27.692 70.806 20.049 1.00 35.98 217 VAL B C 1
ATOM 3169 O O . VAL B 1 217 ? 26.799 71.222 20.821 1.00 35.79 217 VAL B O 1
ATOM 3173 N N . ILE B 1 218 ? 28.231 69.577 20.104 1.00 34.62 218 ILE B N 1
ATOM 3174 C CA . ILE B 1 218 ? 28.067 68.663 21.211 1.00 35.81 218 ILE B CA 1
ATOM 3175 C C . ILE B 1 218 ? 29.365 68.536 21.930 1.00 35.73 218 ILE B C 1
ATOM 3176 O O . ILE B 1 218 ? 30.348 68.148 21.307 1.00 35.50 218 ILE B O 1
ATOM 3181 N N . PRO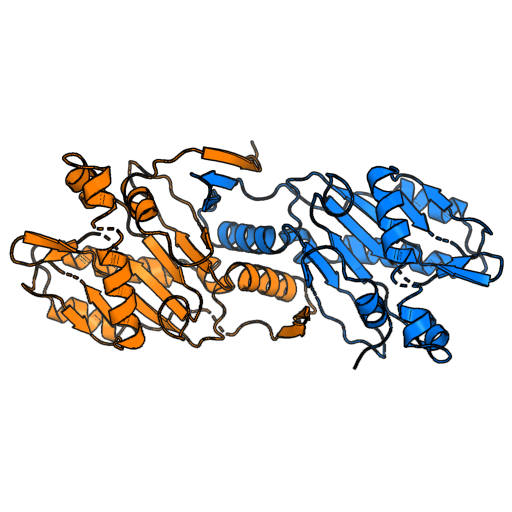 B 1 219 ? 29.424 68.947 23.200 1.00 36.49 219 PRO B N 1
ATOM 3182 C CA . PRO B 1 219 ? 30.753 68.809 23.789 1.00 36.57 219 PRO B CA 1
ATOM 3183 C C . PRO B 1 219 ? 31.079 67.319 24.056 1.00 36.64 219 PRO B C 1
ATOM 3184 O O . PRO B 1 219 ? 30.215 66.636 24.530 1.00 35.44 219 PRO B O 1
ATOM 3188 N N . LEU B 1 220 ? 32.314 66.893 23.771 1.00 35.82 220 LEU B N 1
ATOM 3189 C CA . LEU B 1 220 ? 32.786 65.522 24.008 1.00 37.18 220 LEU B CA 1
ATOM 3190 C C . LEU B 1 220 ? 33.691 65.46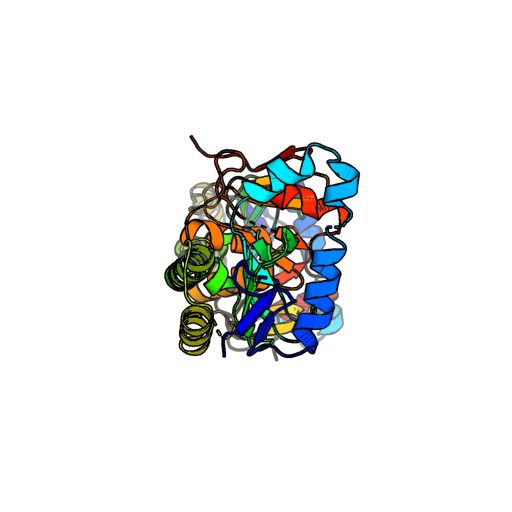9 25.206 1.00 35.92 220 LEU B C 1
ATOM 3191 O O . LEU B 1 220 ? 33.398 64.803 26.124 1.00 34.31 220 LEU B O 1
ATOM 3196 N N . PHE B 1 221 ? 34.801 66.199 25.180 1.00 36.29 221 PHE B N 1
ATOM 3197 C CA . PHE B 1 221 ? 35.836 66.136 26.238 1.00 37.34 221 PHE B CA 1
ATOM 3198 C C . PHE B 1 221 ? 36.174 67.577 26.710 1.00 36.92 221 PHE B C 1
ATOM 3199 O O . PHE B 1 221 ? 36.328 68.412 25.885 1.00 33.25 221 PHE B O 1
ATOM 3207 N N . PRO B 1 222 ? 36.207 67.821 28.032 1.00 37.96 222 PRO B N 1
ATOM 3208 C CA . PRO B 1 222 ? 36.256 69.203 28.533 1.00 39.00 222 PRO B CA 1
ATOM 3209 C C . PRO B 1 222 ? 37.646 69.812 28.517 1.00 41.45 222 PRO B C 1
ATOM 3210 O O . PRO B 1 222 ? 38.649 69.088 28.372 1.00 39.70 222 PRO B O 1
ATOM 3214 N N . GLY B 1 223 ? 37.696 71.152 28.641 1.00 43.65 223 GLY B N 1
ATOM 3215 C CA . GLY B 1 223 ? 38.939 71.867 28.852 1.00 44.43 223 GLY B CA 1
ATOM 3216 C C . GLY B 1 223 ? 39.311 71.701 30.300 1.00 46.67 223 GLY B C 1
ATOM 3217 O O . GLY B 1 223 ? 38.524 71.180 31.097 1.00 46.74 223 GLY B O 1
ATOM 3218 N N . ILE B 1 224 ? 40.516 72.128 30.648 1.00 49.06 224 ILE B N 1
ATOM 3219 C CA . ILE B 1 224 ? 41.012 72.031 32.021 1.00 51.20 224 ILE B CA 1
ATOM 3220 C C . ILE B 1 224 ? 41.151 73.489 32.510 1.00 51.94 224 ILE B C 1
ATOM 3221 O O . ILE B 1 224 ? 41.643 74.347 31.746 1.00 51.29 224 ILE B O 1
ATOM 3226 N N . PRO B 1 225 ? 40.742 73.765 33.768 1.00 52.89 225 PRO B N 1
ATOM 3227 C CA . PRO B 1 225 ? 40.829 75.100 34.383 1.00 53.02 225 PRO B CA 1
ATOM 3228 C C . PRO B 1 225 ? 42.021 75.987 33.930 1.00 53.61 225 PRO B C 1
ATOM 3229 O O . PRO B 1 225 ? 43.131 75.879 34.480 1.00 54.52 225 PRO B O 1
#

Nearest PDB structures (foldseek):
  6iz8-assembly1_B  TM=9.835E-01  e=3.878E-38  Pseudomonas aeruginosa
  2qnu-assembly1_B  TM=9.828E-01  e=4.150E-37  Pseudomonas aeruginosa PAO1
  6iz8-assembly1_C-2  TM=9.803E-01  e=1.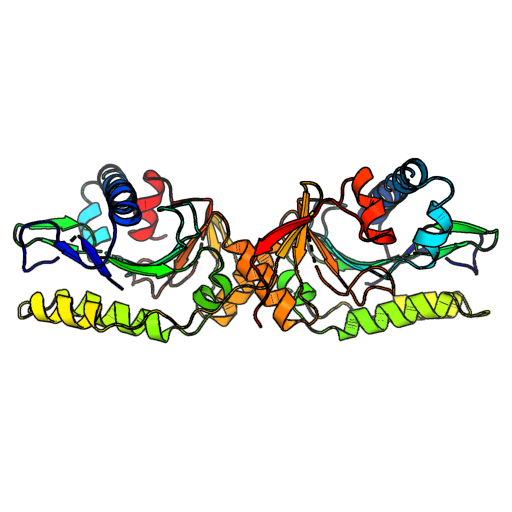826E-36  Pseudomonas aeruginosa
  8q9t-assembly1_A  TM=1.864E-01  e=7.616E-01  Saccharomyces cerevisiae
  2qnu-assembly1_B  TM=1.005E+00  e=4.098E-44  Pseudomonas aeruginosa PAO1

Foldseek 3Di:
DKKWDAQAAADIDIDDDDCLQVVLVVVLQVLLVLLCVVCPPNRVVLLVFFDWKWKWAAAPQRHRWIKTWIKWHAYNVGHTGMMIQMDTHHNQKQVLCVVVHDCVLHVLRVVLRVLRPDPPDDVVVSRVSSVPRDDPPIDGAFDWDDDPNDDIDTPADDPVNVSSNVSSVVNHQWMKIFDCTGPFGHTDMIDRRRDDSNCSCCSRGPD/DKWKWKAQEAADIDTPPDDVLQVVQVVVLQVLLVLLCVVQPPNSVVLLVFFDWKWKWAAAPLRHRFIKTWIKWHAYNVGDTIMMIMMDTHHNQWQVLCVVVHDCVLHVVRVVLSVQRVDVHHDPVVSRVSRVPRDDDDTGAFDWDDPVDIDGPADDPVNVVSNVSSVVRHQWMKIFDCTGPQAHGDMIDNRDPDSNCSNCSRHVDDDDDDDDDDDD

InterPro domains:
  IPR017748 T6S-associated protein TagF [PF09867] (5-139)
  IPR017748 T6S-associated protein TagF [PIRSF029287] (3-218)
  IPR017748 T6S-associated protein TagF [TIGR03373] (5-139)
  IPR038225 T6S-associated protein TagF superfamily [G3DSA:3.40.1730.10] (1-226)

Solvent-accessible surface area: 18114 Å² total

Radius of gyration: 25.75 Å; Cα contacts (8 Å, |Δi|>4): 899; chains: 2; bounding box: 40×76×66 Å

Sequence (423 aa):
VGFYGLAGRGDFVSRGLPNTFVEPWDAWLASGRASQDELGAAWLDAYLTSPLWRFAIAPGLLGGEAVTGVVPSIDRVGRYFPLTVACLLPANADLGGLVGGDDGWFEQVESLLLSTLEPEAEVEAFEQAVAQLPAPPCGPRIEQSLISGNLLRSEAVTPAQRLAALAQHACDGASHWWGRGSARISAGLRYQGLPPAPAFGRFLTGESVGFYGLAGRGDFVSRGLPNTFVEPWDAWLASGRASQDELGAAWLDAYLTSPLWRFAIAPGLLGGEAVTGVVPSIDRVGRYFPLTVACLLPANADLGGLVGGDDGWFEQVESLLLSTLEPEAEVEAFEQAVAQLPAPPCPRIEQSLINLLRSEAVTPAQRLAALAQHACDGASHWWGRGSARISAGLRYQGLPPAPAFGRFLTGEGEVIPLFPGIP

CATH classification: 3.40.1730.10

Organism: Pseudomonas aeruginosa (strain ATCC 15692 / DSM 22644 / CIP 104116 / JCM 14847 / LMG 12228 / 1C / PRS 101 / PAO1) (NCBI:txid208964)

B-factor: mean 41.46, std 7.19, range [15.36, 73.36]

Secondary structure (DSSP, 8-state):
-EEE--TT-SS--EES--HHHHHHHHHHHHH--HHHHHHGGGHHHHHHHPPP-EEEE-TTSSSSSEEEEE---B-TTS-B---EEEEEE-TTB-HHHHHTS-SHHHHHHHHHHHHTTSTT--HHHHHHHHHTPPPPS--BPPPEEEETTTEEEE---SHHHHHHHHHHHHHTTEEEEEB---SSS-SB--EEBSPPGGGGGGGT---/-EEEE--TT-SS--EES--HHHHHHHHHHHHH--HHHHHHGGGHHHHHHTPPP-EEEE-TTSSSSSEEEEE---B-TTS-B---EEEEEE-TT--HHHHHTS-SHHHHHHHHHHHHTTSTT--HHHHHHHHHTPPPPP--PPPB-------B---SHHHHHHHHHHHHHTTEEEEEB---SSS-SB--EEBSPPGGGTTHHHH----EEEEE----